Protein AF-A0A8H4W715-F1 (afdb_monomer)

Organism: NCBI:txid354080

Foldseek 3Di:
DAQWAFEWEQEFPQFPDDRTDTDIDGQQQFLLNVVVVVVVSGPDDPVQKWKAFPLLHTRDNPGRDTPCVQDPDPPHRYTYMYIDGAQDFADVGLLPVLVVVLVVLVVVVCPPPDDDDDQDADPVRHGVVVVVVVVVVVVCVVCVVVVVVVVVVVVVVVVVVVVVVVVVVVVVVVPDDDDDDDPVVVVVVVVVVVVVVVVVVVCVVVVPDDDPPDDDDDDDDDDDDDDDDDDDDDDDDDDDDDDDDDDDDDDDDDDDDDDDDDDDDDDDDDDDDDDDDDDDDDDYDDDDDDDDDDDDDDDDDDDDDDDDPDDDDDDDDDPLQFADAFAFLDPSQLVVVVVLVVLLVVLVFDWAFEQLLKIKTKAFAQDAVDAEAEFEFADHAARFFASFARVLRQSLRSSLSVSCVVSVGGFNGIYIYIHFTAQACRFFHDHLQLLCQQLVNHPPVNQQQGHTPPPDDDGSNNSCVVSVRSGPFHSYCVRRPHQEYEYEGALLACPLVVLVFLKELAFWAWWKWKKKKKKFWDKDFQPPADQQAGLQRVLLVVLLQVVLQVLCVVLVWHKDWDDKDFPPPDPGIRTRIIIIMIMIIDLAVVSRVVSVVCSVVVSQCVQCLHDDPNSNVDDDHYNGIDMDIDTDDTAHITGAAPLLSVQLVSLCSNVVSVVRYDHDNRPDDDGDTSQSSSRSRYHYTYMHGHWPVSHTSHSSTDDRSNSSSVSSSSRSRSSRSVSVVVVVVVD

pLDDT: mean 72.91, std 23.6, range [23.14, 98.38]

Radius of gyration: 40.81 Å; Cα contacts (8 Å, |Δi|>4): 1224; chains: 1; bounding box: 120×98×110 Å

Solvent-accessible surface area (backbone atoms only — not comparable to full-atom values): 41956 Å² total; per-residue (Å²): 128,82,66,59,33,37,30,37,35,32,48,56,63,57,50,85,59,58,64,64,42,80,45,80,39,54,45,84,41,28,39,31,61,51,46,51,64,51,45,79,67,40,91,66,84,57,86,51,53,45,44,25,37,80,86,29,45,55,60,58,58,91,34,81,55,41,56,58,82,73,50,95,45,102,81,64,52,62,46,58,32,37,52,44,85,52,60,54,38,19,90,84,19,51,30,36,49,50,53,54,46,52,51,52,60,60,56,60,74,43,84,89,51,82,93,79,88,77,96,53,59,48,97,88,68,48,53,51,67,65,56,50,55,53,49,54,50,51,54,49,64,67,49,48,63,58,56,57,51,50,54,53,51,54,54,45,53,60,46,54,57,51,49,55,58,47,54,53,52,49,50,50,66,72,66,64,86,81,78,92,77,57,69,69,60,57,52,53,47,50,51,51,53,50,51,49,51,51,51,53,55,48,46,68,71,68,63,84,72,84,83,86,88,76,91,88,82,90,86,84,92,85,79,87,84,83,88,80,89,82,90,84,89,86,88,91,84,90,83,91,89,91,86,88,92,86,89,90,89,92,87,86,92,83,91,89,82,90,81,93,84,84,88,87,90,80,91,81,90,79,91,80,90,90,86,90,86,86,84,89,83,91,87,86,87,88,87,87,87,85,86,91,79,91,80,88,84,84,91,82,84,92,79,85,84,81,84,78,84,76,79,78,81,80,84,71,82,58,102,70,63,65,41,36,66,25,36,51,67,32,81,61,23,44,56,49,53,54,48,50,55,59,57,42,44,78,61,63,24,52,74,48,42,17,51,60,37,30,35,42,33,36,26,77,26,74,40,69,90,48,50,31,41,26,24,24,36,23,66,37,32,34,83,43,9,25,76,42,68,36,38,43,8,36,51,32,24,50,51,33,52,45,51,32,58,81,50,48,48,76,41,58,37,14,35,30,33,31,37,46,34,39,47,67,19,67,40,39,66,58,54,29,42,36,42,28,22,22,54,69,76,34,60,63,69,62,54,38,66,24,47,32,67,92,78,55,84,55,24,53,42,60,32,26,54,73,66,71,36,57,24,93,38,65,49,28,52,82,78,57,47,55,51,24,42,41,32,40,38,57,52,46,36,43,62,35,51,77,68,64,18,52,41,29,55,31,52,26,41,42,12,38,39,34,30,46,39,37,26,38,35,41,71,43,49,58,86,82,52,55,58,53,76,33,16,46,9,55,67,45,48,56,50,49,54,54,47,41,38,54,53,18,56,76,70,76,34,46,44,48,69,90,46,81,48,68,35,88,75,50,95,62,42,36,29,21,34,26,38,32,38,41,41,38,37,19,81,39,51,71,59,39,52,52,50,52,55,47,50,69,47,54,49,52,43,52,24,62,55,40,83,51,96,71,74,51,71,73,80,67,69,39,70,28,39,50,78,49,81,40,84,75,48,82,42,70,44,43,70,36,32,64,68,51,42,47,37,37,52,54,32,40,34,34,77,56,53,65,95,24,61,44,85,28,63,39,79,74,61,74,80,76,60,52,59,71,32,44,49,76,80,23,51,15,27,41,40,27,18,39,16,52,94,17,41,52,72,27,34,79,33,41,63,52,29,48,36,50,11,52,46,29,37,41,49,41,43,23,53,59,47,46,42,48,52,62,48,68,77,69,115

Nearest PDB structures (foldseek):
  1r3n-assembly2_C  TM=9.385E-01  e=1.460E-47  Lachancea kluyveri
  2v8v-assembly1_B  TM=9.417E-01  e=1.695E-46  Lachancea kluyveri
  2v8d-assembly1_A  TM=9.289E-01  e=3.013E-47  Lachancea kluyveri
  1z2l-assembly1_B  TM=8.899E-01  e=3.661E-30  Escherichia coli K-12
  4pxd-assembly1_B  TM=8.155E-01  e=1.678E-30  Escherichia coli K-12

Sequence (731 aa):
MAPTINVLLTAFPGLGLPPTLALPLSVDTTISQLHDRIYDRLPVNGDNLILTTVSNKQLQSSSSAHISDLLPSTQDTFLSLRLSARLCGGKGGFGSQLRAAGGRMSSKRKRNQGDDNGSSRNLDGRRLRTVNEAKALAEYLAIKPEMAKKEKEERRKRWEQVVELAERREEELRSGNKGKVDGAWMEDKTESEERTRHAVIAAMKSGDFKDNLLGTSNGSSSGSGNSGSENEVMEGTSSKDTTPPSEPEVKPKAKSFFGFDEDDEFMSSDDEEEEEDEKENQPAEEAEEEIEKEPTPPPVPSKGKAKAKGRAPAKQSGPTDIGMSRLTLSDADKKARDWFIETTKVFSCNVKVDAMGNIFAIRPGKNNSAPPTYAGSHMDTQPTGGRYDGILGVHAGIEALKTMKDNDIETEYPTGVINWTNEEGARFPISMVSSGVWAGAIPLEKAYNLKEVGGGQATQKTELERIGYLGDLEASYKANPIGAHFELHIEQGPILESSGGKIGAVEGVQAFRWHIITVKGRDSHTGTTDFKNRSDAMLTAAKLILHSHNKAAELGCLASTGILTLKPGSTNTVPGFVQFSLDIRAKEDEKLMRLEESLKTEFKEIAAGEELGGINTTGIKGRGCTVDWQLDTDSPATKFHKDCVDELRLELAMIGLKPLISYLMAKIELTGPFSVYTSRHAPTSMIFVPCKDGVSHNPAEYCSPEDCGNGAQVLLGAMLRYDRLRAEKRE

Structure (mmCIF, N/CA/C/O backbone):
data_AF-A0A8H4W715-F1
#
_entry.id   AF-A0A8H4W715-F1
#
loop_
_atom_site.group_PDB
_atom_site.id
_atom_site.type_symbol
_atom_site.label_atom_id
_atom_site.label_alt_id
_atom_site.label_comp_id
_atom_site.label_asym_id
_atom_site.label_entity_id
_atom_site.label_seq_id
_atom_site.pdbx_PDB_ins_code
_atom_site.Cartn_x
_atom_site.Cartn_y
_atom_site.Cartn_z
_atom_site.occupancy
_atom_site.B_iso_or_equiv
_atom_site.auth_seq_id
_atom_site.auth_comp_id
_atom_site.auth_asym_id
_atom_site.auth_atom_id
_atom_site.pdbx_PDB_model_num
ATOM 1 N N . MET A 1 1 ? 25.446 22.605 -49.415 1.00 50.94 1 MET A N 1
ATOM 2 C CA . MET A 1 1 ? 24.758 21.378 -48.949 1.00 50.94 1 MET A CA 1
ATOM 3 C C . MET A 1 1 ? 23.422 21.805 -48.362 1.00 50.94 1 MET A C 1
ATOM 5 O O . MET A 1 1 ? 23.355 22.938 -47.897 1.00 50.94 1 MET A O 1
ATOM 9 N N . ALA A 1 2 ? 22.386 20.964 -48.389 1.00 56.88 2 ALA A N 1
ATOM 10 C CA . ALA A 1 2 ? 21.209 21.213 -47.552 1.00 56.88 2 ALA A CA 1
ATOM 11 C C . ALA A 1 2 ? 21.625 21.141 -46.066 1.00 56.88 2 ALA A C 1
ATOM 13 O O . ALA A 1 2 ? 22.541 20.370 -45.750 1.00 56.88 2 ALA A O 1
ATOM 14 N N . PRO A 1 3 ? 21.024 21.935 -45.164 1.00 73.62 3 PRO A N 1
ATOM 15 C CA . PRO A 1 3 ? 21.291 21.802 -43.738 1.00 73.62 3 PRO A CA 1
ATOM 16 C C . PRO A 1 3 ? 20.815 20.424 -43.258 1.00 73.62 3 PRO A C 1
ATOM 18 O O . PRO A 1 3 ? 19.739 19.955 -43.632 1.00 73.62 3 PRO A O 1
ATOM 21 N N . THR A 1 4 ? 21.643 19.758 -42.455 1.00 80.62 4 THR A N 1
ATOM 22 C CA . THR A 1 4 ? 21.388 18.396 -41.969 1.00 80.62 4 THR A CA 1
ATOM 23 C C . THR A 1 4 ? 21.432 18.353 -40.450 1.00 80.62 4 THR A C 1
ATOM 25 O O . THR A 1 4 ? 22.334 18.916 -39.832 1.00 80.62 4 THR A O 1
ATOM 28 N N . ILE A 1 5 ? 20.446 17.681 -39.860 1.00 82.75 5 ILE A N 1
ATOM 29 C CA . ILE A 1 5 ? 20.353 17.432 -38.422 1.00 82.75 5 ILE A CA 1
ATOM 30 C C . ILE A 1 5 ? 20.802 15.992 -38.183 1.00 82.75 5 ILE A C 1
ATOM 32 O O . ILE A 1 5 ? 20.256 15.055 -38.770 1.00 82.75 5 ILE A O 1
ATOM 36 N N . ASN A 1 6 ? 21.785 15.807 -37.307 1.00 84.19 6 ASN A N 1
ATOM 37 C CA . ASN A 1 6 ? 22.197 14.491 -36.836 1.00 84.19 6 ASN A CA 1
ATOM 38 C C . ASN A 1 6 ? 21.265 14.058 -35.702 1.00 84.19 6 ASN A C 1
ATOM 40 O O . ASN A 1 6 ? 21.415 14.492 -34.558 1.00 84.19 6 ASN A O 1
ATOM 44 N N . VAL A 1 7 ? 20.286 13.210 -36.009 1.00 83.62 7 VAL A N 1
ATOM 45 C CA . VAL A 1 7 ? 19.412 12.636 -34.985 1.00 83.62 7 VAL A CA 1
ATOM 46 C C . VAL A 1 7 ? 20.156 11.506 -34.274 1.00 83.62 7 VAL A C 1
ATOM 48 O O . VAL A 1 7 ? 20.574 10.540 -34.909 1.00 83.62 7 VAL A O 1
ATOM 51 N N . LEU A 1 8 ? 20.334 11.625 -32.959 1.00 84.94 8 LEU A N 1
ATOM 52 C CA . LEU A 1 8 ? 20.986 10.626 -32.112 1.00 84.94 8 LEU A CA 1
ATOM 53 C C . LEU A 1 8 ? 19.912 9.864 -31.334 1.00 84.94 8 LEU A C 1
ATOM 55 O O . LEU A 1 8 ? 19.407 10.351 -30.326 1.00 84.94 8 LEU A O 1
ATOM 59 N N . LEU A 1 9 ? 19.537 8.682 -31.817 1.00 83.19 9 LEU A N 1
ATOM 60 C CA . LEU A 1 9 ? 18.506 7.849 -31.207 1.00 83.19 9 LEU A CA 1
ATOM 61 C C . LEU A 1 9 ? 19.124 6.872 -30.202 1.00 83.19 9 LEU A C 1
ATOM 63 O O . LEU A 1 9 ? 19.740 5.882 -30.596 1.00 83.19 9 LEU A O 1
ATOM 67 N N . THR A 1 10 ? 18.926 7.112 -28.907 1.00 82.12 10 THR A N 1
ATOM 68 C CA . THR A 1 10 ? 19.236 6.138 -27.854 1.00 82.12 10 THR A CA 1
ATOM 69 C C . THR A 1 10 ? 18.202 5.012 -27.868 1.00 82.12 10 THR A C 1
ATOM 71 O O . THR A 1 10 ? 17.025 5.235 -27.566 1.00 82.12 10 THR A O 1
ATOM 74 N N . ALA A 1 11 ? 18.647 3.806 -28.215 1.00 76.75 11 ALA A N 1
ATOM 75 C CA . ALA A 1 11 ? 17.852 2.583 -28.203 1.00 76.75 11 ALA A CA 1
ATOM 76 C C . ALA A 1 11 ? 17.927 1.870 -26.835 1.00 76.75 11 ALA A C 1
ATOM 78 O O . ALA A 1 11 ? 18.608 2.314 -25.907 1.00 76.75 11 ALA A O 1
ATOM 79 N N . PHE A 1 12 ? 17.227 0.743 -26.707 1.00 71.56 12 PHE A N 1
ATOM 80 C CA . PHE A 1 12 ? 17.399 -0.212 -25.610 1.00 71.56 12 PHE A CA 1
ATOM 81 C C . PHE A 1 12 ? 17.789 -1.600 -26.166 1.00 71.56 12 PHE A C 1
ATOM 83 O O . PHE A 1 12 ? 17.512 -1.870 -27.340 1.00 71.56 12 PHE A O 1
ATOM 90 N N . PRO A 1 13 ? 18.458 -2.465 -25.371 1.00 64.19 13 PRO A N 1
ATOM 91 C CA . PRO A 1 13 ? 18.823 -3.821 -25.795 1.00 64.19 13 PRO A CA 1
ATOM 92 C C . PRO A 1 13 ? 17.606 -4.641 -26.242 1.00 64.19 13 PRO A C 1
ATOM 94 O O . PRO A 1 13 ? 16.516 -4.440 -25.720 1.00 64.19 13 PRO A O 1
ATOM 97 N N . GLY A 1 14 ? 17.801 -5.547 -27.203 1.00 64.56 14 GLY A N 1
ATOM 98 C CA . GLY A 1 14 ? 16.738 -6.368 -27.804 1.00 64.56 14 GLY A CA 1
ATOM 99 C C . GLY A 1 14 ? 16.324 -5.915 -29.209 1.00 64.56 14 GLY A C 1
ATOM 100 O O . GLY A 1 14 ? 16.114 -6.739 -30.090 1.00 64.56 14 GLY A O 1
ATOM 101 N N . LEU A 1 15 ? 16.340 -4.607 -29.490 1.00 68.62 15 LEU A N 1
ATOM 102 C CA . LEU A 1 15 ? 15.848 -4.033 -30.758 1.00 68.62 15 LEU A CA 1
ATOM 103 C C . LEU A 1 15 ? 16.702 -4.300 -32.018 1.00 68.62 15 LEU A C 1
ATOM 105 O O . LEU A 1 15 ? 16.405 -3.753 -33.077 1.00 68.62 15 LEU A O 1
ATOM 109 N N . GLY A 1 16 ? 17.799 -5.058 -31.926 1.00 67.69 16 GLY A N 1
ATOM 110 C CA . GLY A 1 16 ? 18.752 -5.254 -33.034 1.00 67.69 16 GLY A CA 1
ATOM 111 C C . GLY A 1 16 ? 19.548 -4.000 -33.445 1.00 67.69 16 GLY A C 1
ATOM 112 O O . GLY A 1 16 ? 20.357 -4.061 -34.369 1.00 67.69 16 GLY A O 1
ATOM 113 N N . LEU A 1 17 ? 19.343 -2.871 -32.760 1.00 76.06 17 LEU A N 1
ATOM 114 C CA . LEU A 1 17 ? 20.011 -1.590 -33.001 1.00 76.06 17 LEU A CA 1
ATOM 115 C C . LEU A 1 17 ? 21.235 -1.394 -32.082 1.00 76.06 17 LEU A C 1
ATOM 117 O O . LEU A 1 17 ? 21.254 -1.922 -30.967 1.00 76.06 17 LEU A O 1
ATOM 121 N N . PRO A 1 18 ? 22.238 -0.590 -32.491 1.00 76.69 18 PRO A N 1
ATOM 122 C CA . PRO A 1 18 ? 23.285 -0.131 -31.579 1.00 76.69 18 PRO A CA 1
ATOM 123 C C . PRO A 1 18 ? 22.694 0.755 -30.460 1.00 76.69 18 PRO A C 1
ATOM 125 O O . PRO A 1 18 ? 21.680 1.417 -30.693 1.00 76.69 18 PRO A O 1
ATOM 128 N N . PRO A 1 19 ? 23.336 0.850 -29.273 1.00 75.31 19 PRO A N 1
ATOM 129 C CA . PRO A 1 19 ? 22.819 1.629 -28.138 1.00 75.31 19 PRO A CA 1
ATOM 130 C C . PRO A 1 19 ? 22.506 3.097 -28.464 1.00 75.31 19 PRO A C 1
ATOM 132 O O . PRO A 1 19 ? 21.534 3.647 -27.949 1.00 75.31 19 PRO A O 1
ATOM 135 N N . THR A 1 20 ? 23.283 3.700 -29.369 1.00 82.75 20 THR A N 1
ATOM 136 C CA . THR A 1 20 ? 22.975 4.986 -30.002 1.00 82.75 20 THR A CA 1
ATOM 137 C C . THR A 1 20 ? 23.059 4.827 -31.517 1.00 82.75 20 THR A C 1
ATOM 139 O O . THR A 1 20 ? 24.125 4.527 -32.057 1.00 82.75 20 THR A O 1
ATOM 142 N N . LEU A 1 21 ? 21.945 5.053 -32.209 1.00 83.38 21 LEU A N 1
ATOM 143 C CA . LEU A 1 21 ? 21.850 5.068 -33.667 1.00 83.38 21 LEU A CA 1
ATOM 144 C C . LEU A 1 21 ? 21.902 6.519 -34.171 1.00 83.38 21 LEU A C 1
ATOM 146 O O . LEU A 1 21 ? 21.022 7.318 -33.856 1.00 83.38 21 LEU A O 1
ATOM 150 N N . ALA A 1 22 ? 22.912 6.855 -34.973 1.00 85.44 22 ALA A N 1
ATOM 151 C CA . ALA A 1 22 ? 23.026 8.164 -35.616 1.00 85.44 22 ALA A CA 1
ATOM 152 C C . ALA A 1 22 ? 22.331 8.172 -36.990 1.00 85.44 22 ALA A C 1
ATOM 154 O O . ALA A 1 22 ? 22.663 7.377 -37.870 1.00 85.44 22 ALA A O 1
ATOM 155 N N . LEU A 1 23 ? 21.381 9.090 -37.178 1.00 84.56 23 LEU A N 1
ATOM 156 C CA . LEU A 1 23 ? 20.594 9.269 -38.398 1.00 84.56 23 LEU A CA 1
ATOM 157 C C . LEU A 1 23 ? 20.737 10.715 -38.915 1.00 84.56 23 LEU A C 1
ATOM 159 O O . LEU A 1 23 ? 20.070 11.610 -38.394 1.00 84.56 23 LEU A O 1
ATOM 163 N N . PRO A 1 24 ? 21.573 10.979 -39.937 1.00 85.44 24 PRO A N 1
ATOM 164 C CA . PRO A 1 24 ? 21.615 12.284 -40.592 1.00 85.44 24 PRO A CA 1
ATOM 165 C C . PRO A 1 24 ? 20.367 12.480 -41.470 1.00 85.44 24 PRO A C 1
ATOM 167 O O . PRO A 1 24 ? 20.109 11.696 -42.388 1.00 85.44 24 PRO A O 1
ATOM 170 N N . LEU A 1 25 ? 19.584 13.524 -41.190 1.00 85.06 25 LEU A N 1
ATOM 171 C CA . LEU A 1 25 ? 18.321 13.850 -41.869 1.00 85.06 25 LEU A CA 1
ATOM 172 C C . LEU A 1 25 ? 18.324 15.307 -42.371 1.00 85.06 25 LEU A C 1
ATOM 174 O O . LEU A 1 25 ? 19.069 16.136 -41.850 1.00 85.06 25 LEU A O 1
ATOM 178 N N . SER A 1 26 ? 17.497 15.638 -43.374 1.00 83.62 26 SER A N 1
ATOM 179 C CA . SER A 1 26 ? 17.297 17.044 -43.788 1.00 83.62 26 SER A CA 1
ATOM 180 C C . SER A 1 26 ? 16.496 17.787 -42.724 1.00 83.62 26 SER A C 1
ATOM 182 O O . SER A 1 26 ? 15.619 17.180 -42.104 1.00 83.62 26 SER A O 1
ATOM 184 N N . VAL A 1 27 ? 16.721 19.093 -42.572 1.00 80.94 27 VAL A N 1
ATOM 185 C CA . VAL A 1 27 ? 15.891 19.965 -41.716 1.00 80.94 27 VAL A CA 1
ATOM 186 C C . VAL A 1 27 ? 14.394 19.826 -42.040 1.00 80.94 27 VAL A C 1
ATOM 188 O O . VAL A 1 27 ? 13.576 19.728 -41.130 1.00 80.94 27 VAL A O 1
ATOM 191 N N . ASP A 1 28 ? 14.052 19.702 -43.324 1.00 81.12 28 ASP A N 1
ATOM 192 C CA . ASP A 1 28 ? 12.673 19.614 -43.834 1.00 81.12 28 ASP A CA 1
ATOM 193 C C . ASP A 1 28 ? 11.986 18.261 -43.569 1.00 81.12 28 ASP A C 1
ATOM 195 O O . ASP A 1 28 ? 10.807 18.091 -43.882 1.00 81.12 28 ASP A O 1
ATOM 199 N N . THR A 1 29 ? 12.693 17.277 -43.003 1.00 84.06 29 THR A N 1
ATOM 200 C CA . THR A 1 29 ? 12.106 15.967 -42.675 1.00 84.06 29 THR A CA 1
ATOM 201 C C . THR A 1 29 ? 11.006 16.147 -41.623 1.00 84.06 29 THR A C 1
ATOM 203 O O . THR A 1 29 ? 11.186 16.882 -40.652 1.00 84.06 29 THR A O 1
ATOM 206 N N . THR A 1 30 ? 9.864 15.481 -41.797 1.00 86.19 30 THR A N 1
ATOM 207 C CA . THR A 1 30 ? 8.755 15.521 -40.822 1.00 86.19 30 THR A CA 1
ATOM 208 C C . THR A 1 30 ? 8.904 14.452 -39.738 1.00 86.19 30 THR A C 1
ATOM 210 O O . THR A 1 30 ? 9.609 13.457 -39.920 1.00 86.19 30 THR A O 1
ATOM 213 N N . ILE A 1 31 ? 8.210 14.620 -38.609 1.00 83.44 31 ILE A N 1
ATOM 214 C CA . ILE A 1 31 ? 8.193 13.626 -37.524 1.00 83.44 31 ILE A CA 1
ATOM 215 C C . ILE A 1 31 ? 7.628 12.271 -37.997 1.00 83.44 31 ILE A C 1
ATOM 217 O O . ILE A 1 31 ? 8.176 11.240 -37.615 1.00 83.44 31 ILE A O 1
ATOM 221 N N . SER A 1 32 ? 6.623 12.246 -38.882 1.00 82.50 32 SER A N 1
ATOM 222 C CA . SER A 1 32 ? 6.171 10.998 -39.529 1.00 82.50 32 SER A CA 1
ATOM 223 C C . SER A 1 32 ? 7.315 10.299 -40.276 1.00 82.50 32 SER A C 1
ATOM 225 O O . SER A 1 32 ? 7.635 9.156 -39.973 1.00 82.50 32 SER A O 1
ATOM 227 N N . GLN A 1 33 ? 8.021 11.013 -41.160 1.00 83.25 33 GLN A N 1
ATOM 228 C CA . GLN A 1 33 ? 9.147 10.458 -41.933 1.00 83.25 33 GLN A CA 1
ATOM 229 C C . GLN A 1 33 ? 10.334 10.019 -41.058 1.00 83.25 33 GLN A C 1
ATOM 231 O O . GLN A 1 33 ? 11.119 9.158 -41.457 1.00 83.25 33 GLN A O 1
ATOM 236 N N . LEU A 1 34 ? 10.496 10.623 -39.878 1.00 83.94 34 LEU A N 1
ATOM 237 C CA . LEU A 1 34 ? 11.443 10.186 -38.854 1.00 83.94 34 LEU A CA 1
ATOM 238 C C . LEU A 1 34 ? 11.010 8.854 -38.227 1.00 83.94 34 LEU A C 1
ATOM 240 O O . LEU A 1 34 ? 11.847 7.964 -38.101 1.00 83.94 34 LEU A O 1
ATOM 244 N N . HIS A 1 35 ? 9.730 8.704 -37.867 1.00 82.69 35 HIS A N 1
ATOM 245 C CA . HIS A 1 35 ? 9.175 7.435 -37.389 1.00 82.69 35 HIS A CA 1
ATOM 246 C C . HIS A 1 35 ? 9.341 6.332 -38.442 1.00 82.69 35 HIS A C 1
ATOM 248 O O . HIS A 1 35 ? 9.922 5.297 -38.125 1.00 82.69 35 HIS A O 1
ATOM 254 N N . ASP A 1 36 ? 8.943 6.582 -39.694 1.00 82.25 36 ASP A N 1
ATOM 255 C CA . ASP A 1 36 ? 9.072 5.631 -40.808 1.00 82.25 36 ASP A CA 1
ATOM 256 C C . ASP A 1 36 ? 10.522 5.123 -40.937 1.00 82.25 36 ASP A C 1
ATOM 258 O O . ASP A 1 36 ? 10.787 3.925 -40.861 1.00 82.25 36 ASP A O 1
ATOM 262 N N . ARG A 1 37 ? 11.500 6.043 -40.975 1.00 82.94 37 ARG A N 1
ATOM 263 C CA . ARG A 1 37 ? 12.939 5.718 -41.056 1.00 82.94 37 ARG A CA 1
ATOM 264 C C . ARG A 1 37 ? 13.500 4.995 -39.826 1.00 82.94 37 ARG A C 1
ATOM 266 O O . ARG A 1 37 ? 14.594 4.430 -39.916 1.00 82.94 37 ARG A O 1
ATOM 273 N N . ILE A 1 38 ? 12.831 5.052 -38.677 1.00 82.12 38 ILE A N 1
ATOM 274 C CA . ILE A 1 38 ? 13.193 4.270 -37.487 1.00 82.12 38 ILE A CA 1
ATOM 275 C C . ILE A 1 38 ? 12.575 2.871 -37.590 1.00 82.12 38 ILE A C 1
ATOM 277 O O . ILE A 1 38 ? 13.275 1.889 -37.347 1.00 82.12 38 ILE A O 1
ATOM 281 N N . TYR A 1 39 ? 11.315 2.764 -38.018 1.00 78.88 39 TYR A N 1
ATOM 282 C CA . TYR A 1 39 ? 10.619 1.490 -38.198 1.00 78.88 39 TYR A CA 1
ATOM 283 C C . TYR A 1 39 ? 11.207 0.632 -39.328 1.00 78.88 39 TYR A C 1
ATOM 285 O O . TYR A 1 39 ? 11.389 -0.563 -39.117 1.00 78.88 39 TYR A O 1
ATOM 293 N N . ASP A 1 40 ? 11.657 1.233 -40.436 1.00 80.81 40 ASP A N 1
ATOM 294 C CA . ASP A 1 40 ? 12.417 0.569 -41.517 1.00 80.81 40 ASP A CA 1
ATOM 295 C C . ASP A 1 40 ? 13.694 -0.157 -41.034 1.00 80.81 40 ASP A C 1
ATOM 297 O O . ASP A 1 40 ? 14.263 -0.980 -41.753 1.00 80.81 40 ASP A O 1
ATOM 301 N N . ARG A 1 41 ? 14.199 0.186 -39.839 1.00 77.06 41 ARG A N 1
ATOM 302 C CA . ARG A 1 41 ? 15.430 -0.367 -39.247 1.00 77.06 41 ARG A CA 1
ATOM 303 C C . ARG A 1 41 ? 15.177 -1.317 -38.076 1.00 77.06 41 ARG A C 1
ATOM 305 O O . ARG A 1 41 ? 16.143 -1.820 -37.505 1.00 77.06 41 ARG A O 1
ATOM 312 N N . LEU A 1 42 ? 13.921 -1.543 -37.695 1.00 77.06 42 LEU A N 1
ATOM 313 C CA . LEU A 1 42 ? 13.549 -2.400 -36.570 1.00 77.06 42 LEU A CA 1
ATOM 314 C C . LEU A 1 42 ? 13.100 -3.781 -37.076 1.00 77.06 42 LEU A C 1
ATOM 316 O O . LEU A 1 42 ? 12.355 -3.854 -38.052 1.00 77.06 42 LEU A O 1
ATOM 320 N N . PRO A 1 43 ? 13.529 -4.889 -36.442 1.00 62.38 43 PRO A N 1
ATOM 321 C CA . PRO A 1 43 ? 13.361 -6.224 -37.019 1.00 62.38 43 PRO A CA 1
ATOM 322 C C . PRO A 1 43 ? 11.907 -6.728 -37.061 1.00 62.38 43 PRO A C 1
ATOM 324 O O . PRO A 1 43 ? 11.594 -7.552 -37.917 1.00 62.38 43 PRO A O 1
ATOM 327 N N . VAL A 1 44 ? 11.022 -6.259 -36.166 1.00 55.44 44 VAL A N 1
ATOM 328 C CA . VAL A 1 44 ? 9.579 -6.590 -36.136 1.00 55.44 44 VAL A CA 1
ATOM 329 C C . VAL A 1 44 ? 8.774 -5.406 -35.560 1.00 55.44 44 VAL A C 1
ATOM 331 O O . VAL A 1 44 ? 9.258 -4.722 -34.663 1.00 55.44 44 VAL A O 1
ATOM 334 N N . ASN A 1 45 ? 7.553 -5.183 -36.075 1.00 56.31 45 ASN A N 1
ATOM 335 C CA . ASN A 1 45 ? 6.483 -4.264 -35.626 1.00 56.31 45 ASN A CA 1
ATOM 336 C C . ASN A 1 45 ? 6.822 -3.251 -34.507 1.00 56.31 45 ASN A C 1
ATOM 338 O O . ASN A 1 45 ? 6.519 -3.467 -33.332 1.00 56.31 45 ASN A O 1
ATOM 342 N N . GLY A 1 46 ? 7.326 -2.075 -34.889 1.00 54.62 46 GLY A N 1
ATOM 343 C CA . GLY A 1 46 ? 7.617 -0.975 -33.961 1.00 54.62 46 GLY A CA 1
ATOM 344 C C . GLY A 1 46 ? 6.407 -0.190 -33.420 1.00 54.62 46 GLY A C 1
ATOM 345 O O . GLY A 1 46 ? 6.607 0.768 -32.675 1.00 54.62 46 GLY A O 1
ATOM 346 N N . ASP A 1 47 ? 5.165 -0.577 -33.740 1.00 58.31 47 ASP A N 1
ATOM 347 C CA . ASP A 1 47 ? 3.924 0.098 -33.295 1.00 58.31 47 ASP A CA 1
ATOM 348 C C . ASP A 1 47 ? 3.823 0.260 -31.763 1.00 58.31 47 ASP A C 1
ATOM 350 O O . ASP A 1 47 ? 3.171 1.174 -31.250 1.00 58.31 47 ASP A O 1
ATOM 354 N N . ASN A 1 48 ? 4.501 -0.622 -31.022 1.00 66.44 48 ASN A N 1
ATOM 355 C CA . ASN A 1 48 ? 4.571 -0.635 -29.561 1.00 66.44 48 ASN A CA 1
ATOM 356 C C . ASN A 1 48 ? 5.766 0.159 -28.997 1.00 66.44 48 ASN A C 1
ATOM 358 O O . ASN A 1 48 ? 6.223 -0.128 -27.892 1.00 66.44 48 ASN A O 1
ATOM 362 N N . LEU A 1 49 ? 6.289 1.153 -29.720 1.00 76.50 49 LEU A N 1
ATOM 363 C CA . LEU A 1 49 ? 7.421 1.970 -29.273 1.00 76.50 49 LEU A CA 1
ATOM 364 C C . LEU A 1 49 ? 7.044 3.446 -29.090 1.00 76.50 49 LEU A C 1
ATOM 366 O O . LEU A 1 49 ? 6.326 4.043 -29.891 1.00 76.50 49 LEU A O 1
ATOM 370 N N . ILE A 1 50 ? 7.568 4.039 -28.020 1.00 76.12 50 ILE A N 1
ATOM 371 C CA . ILE A 1 50 ? 7.448 5.455 -27.672 1.00 76.12 50 ILE A CA 1
ATOM 372 C C . ILE A 1 50 ? 8.751 6.151 -28.075 1.00 76.12 50 ILE A C 1
ATOM 374 O O . ILE A 1 50 ? 9.828 5.750 -27.633 1.00 76.12 50 ILE A O 1
ATOM 378 N N . LEU A 1 51 ? 8.645 7.206 -28.885 1.00 80.38 51 LEU A N 1
ATOM 379 C CA . LEU A 1 51 ? 9.755 8.083 -29.255 1.00 80.38 51 LEU A CA 1
ATOM 380 C C . LEU A 1 51 ? 9.656 9.394 -28.459 1.00 80.38 51 LEU A C 1
ATOM 382 O O . LEU A 1 51 ? 8.623 10.067 -28.502 1.00 80.38 51 LEU A O 1
ATOM 386 N N . THR A 1 52 ? 10.709 9.769 -27.733 1.00 76.12 52 THR A N 1
ATOM 387 C CA . THR A 1 52 ? 10.768 11.000 -26.919 1.00 76.12 52 THR A CA 1
ATOM 388 C C . THR A 1 52 ? 12.023 11.822 -27.197 1.00 76.12 52 THR A C 1
ATOM 390 O O . THR A 1 52 ? 13.058 11.296 -27.596 1.00 76.12 52 THR A O 1
ATOM 393 N N . THR A 1 53 ? 11.954 13.133 -26.964 1.00 78.06 53 THR A N 1
ATOM 394 C CA . THR A 1 53 ? 13.137 14.012 -26.883 1.00 78.06 53 THR A CA 1
ATOM 395 C C . THR A 1 53 ? 13.844 13.887 -25.526 1.00 78.06 53 THR A C 1
ATOM 397 O O . THR A 1 53 ? 13.240 13.446 -24.548 1.00 78.06 53 THR A O 1
ATOM 400 N N . VAL A 1 54 ? 15.085 14.385 -25.408 1.00 69.69 54 VAL A N 1
ATOM 401 C CA . VAL A 1 54 ? 15.771 14.545 -24.098 1.00 69.69 54 VAL A CA 1
ATOM 402 C C . VAL A 1 54 ? 14.989 15.445 -23.125 1.00 69.69 54 VAL A C 1
ATOM 404 O O . VAL A 1 54 ? 15.020 15.229 -21.919 1.00 69.69 54 VAL A O 1
ATOM 407 N N . SER A 1 55 ? 14.210 16.407 -23.632 1.00 61.72 55 SER A N 1
ATOM 408 C CA . SER A 1 55 ? 13.269 17.221 -22.839 1.00 61.72 55 SER A CA 1
ATOM 409 C C . SER A 1 55 ? 11.994 16.469 -22.406 1.00 61.72 55 SER A C 1
ATOM 411 O O . SER A 1 55 ? 11.048 17.077 -21.889 1.00 61.72 55 SER A O 1
ATOM 413 N N . ASN A 1 56 ? 11.962 15.144 -22.591 1.00 61.62 56 ASN A N 1
ATOM 414 C CA . ASN A 1 56 ? 10.849 14.252 -22.284 1.00 61.62 56 ASN A CA 1
ATOM 415 C C . ASN A 1 56 ? 9.540 14.725 -22.952 1.00 61.62 56 ASN A C 1
ATOM 417 O O . ASN A 1 56 ? 8.503 14.827 -22.301 1.00 61.62 56 ASN A O 1
ATOM 421 N N . LYS A 1 57 ? 9.592 15.089 -24.241 1.00 70.88 57 LYS A N 1
ATOM 422 C CA . LYS A 1 57 ? 8.414 15.370 -25.080 1.00 70.88 57 LYS A CA 1
ATOM 423 C C . LYS A 1 57 ? 8.185 14.166 -25.991 1.00 70.88 57 LYS A C 1
ATOM 425 O O . LYS A 1 57 ? 9.052 13.861 -26.808 1.00 70.88 57 LYS A O 1
ATOM 430 N N . GLN A 1 58 ? 7.045 13.489 -25.853 1.00 74.75 58 GLN A N 1
ATOM 431 C CA . GLN A 1 58 ? 6.660 12.414 -26.771 1.00 74.75 58 GLN A CA 1
ATOM 432 C C . GLN A 1 58 ? 6.429 12.978 -28.178 1.00 74.75 58 GLN A C 1
ATOM 434 O O . GLN A 1 58 ? 5.746 13.991 -28.349 1.00 74.75 58 GLN A O 1
ATOM 439 N N . LEU A 1 59 ? 6.980 12.300 -29.180 1.00 77.06 59 LEU A N 1
ATOM 440 C CA . LEU A 1 59 ? 6.715 12.562 -30.587 1.00 77.06 59 LEU A CA 1
ATOM 441 C C . LEU A 1 59 ? 5.561 11.658 -31.039 1.00 77.06 59 LEU A C 1
ATOM 443 O O . LEU A 1 59 ? 5.588 10.446 -30.835 1.00 77.06 59 LEU A O 1
ATOM 447 N N . GLN A 1 60 ? 4.510 12.267 -31.590 1.00 75.81 60 GLN A N 1
ATOM 448 C CA . GLN A 1 60 ? 3.368 11.542 -32.147 1.00 75.81 60 GLN A CA 1
ATOM 449 C C . GLN A 1 60 ? 3.691 11.156 -33.591 1.00 75.81 60 GLN A C 1
ATOM 451 O O . GLN A 1 60 ? 4.058 12.028 -34.381 1.00 75.81 60 GLN A O 1
ATOM 456 N N . SER A 1 61 ? 3.517 9.883 -33.949 1.00 70.56 61 SER A N 1
ATOM 457 C CA . SER A 1 61 ? 3.846 9.365 -35.285 1.00 70.56 61 SER A CA 1
ATOM 458 C C . SER A 1 61 ? 3.076 10.067 -36.407 1.00 70.56 61 SER A C 1
ATOM 460 O O . SER A 1 61 ? 3.635 10.329 -37.464 1.00 70.56 61 SER A O 1
ATOM 462 N N . SER A 1 62 ? 1.829 10.476 -36.158 1.00 72.19 62 SER A N 1
ATOM 463 C CA . SER A 1 62 ? 1.001 11.230 -37.110 1.00 72.19 62 SER A CA 1
ATOM 464 C C . SER A 1 62 ? 1.314 12.736 -37.180 1.00 72.19 62 SER A C 1
ATOM 466 O O . SER A 1 62 ? 0.490 13.505 -37.676 1.00 72.19 62 SER A O 1
ATOM 468 N N . SER A 1 63 ? 2.439 13.200 -36.626 1.00 77.75 63 SER A N 1
ATOM 469 C CA . SER A 1 63 ? 2.794 14.623 -36.616 1.00 77.75 63 SER A CA 1
ATOM 470 C C . SER A 1 63 ? 3.475 15.052 -37.918 1.00 77.75 63 SER A C 1
ATOM 472 O O . SER A 1 63 ? 4.511 14.511 -38.310 1.00 77.75 63 SER A O 1
ATOM 474 N N . SER A 1 64 ? 2.920 16.085 -38.553 1.00 77.38 64 SER A N 1
ATOM 475 C CA . SER A 1 64 ? 3.485 16.734 -39.741 1.00 77.38 64 SER A CA 1
ATOM 476 C C . SER A 1 64 ? 4.497 17.841 -39.424 1.00 77.38 64 SER A C 1
ATOM 478 O O . SER A 1 64 ? 5.011 18.454 -40.354 1.00 77.38 64 SER A O 1
ATOM 480 N N . ALA A 1 65 ? 4.766 18.133 -38.145 1.00 80.88 65 ALA A N 1
ATOM 481 C CA . ALA A 1 65 ? 5.785 19.111 -37.758 1.00 80.88 65 ALA A CA 1
ATOM 482 C C . ALA A 1 65 ? 7.194 18.635 -38.160 1.00 80.88 65 ALA A C 1
ATOM 484 O O . ALA A 1 65 ? 7.440 17.429 -38.297 1.00 80.88 65 ALA A O 1
ATOM 485 N N . HIS A 1 66 ? 8.111 19.579 -38.350 1.00 81.62 66 HIS A N 1
ATOM 486 C CA . HIS A 1 66 ? 9.457 19.308 -38.846 1.00 81.62 66 HIS A CA 1
ATOM 487 C C . HIS A 1 66 ? 10.435 19.013 -37.703 1.00 81.62 66 HIS A C 1
ATOM 489 O O . HIS A 1 66 ? 10.222 19.386 -36.548 1.00 81.62 66 HIS A O 1
ATOM 495 N N . ILE A 1 67 ? 11.542 18.337 -38.024 1.00 79.62 67 ILE A N 1
ATOM 496 C CA . ILE A 1 67 ? 12.599 18.025 -37.047 1.00 79.62 67 ILE A CA 1
ATOM 497 C C . ILE A 1 67 ? 13.277 19.309 -36.523 1.00 79.62 67 ILE A C 1
ATOM 499 O O . ILE A 1 67 ? 13.724 19.329 -35.375 1.00 79.62 67 ILE A O 1
ATOM 503 N N . SER A 1 68 ? 13.268 20.403 -37.300 1.00 75.94 68 SER A N 1
ATOM 504 C CA . SER A 1 68 ? 13.629 21.760 -36.846 1.00 75.94 68 SER A CA 1
ATOM 505 C C . SER A 1 68 ? 12.914 22.184 -35.567 1.00 75.94 68 SER A C 1
ATOM 507 O O . SER A 1 68 ? 13.524 22.780 -34.684 1.00 75.94 68 SER A O 1
ATOM 509 N N . ASP A 1 69 ? 11.630 21.849 -35.448 1.00 78.50 69 ASP A N 1
ATOM 510 C CA . ASP A 1 69 ? 10.709 22.398 -34.445 1.00 78.50 69 ASP A CA 1
ATOM 511 C C . ASP A 1 69 ? 10.902 21.738 -33.061 1.00 78.50 69 ASP A C 1
ATOM 513 O O . ASP A 1 69 ? 10.156 21.982 -32.106 1.00 78.50 69 ASP A O 1
ATOM 517 N N . LEU A 1 70 ? 11.896 20.849 -32.970 1.00 73.62 70 LEU A N 1
ATOM 518 C CA . LEU A 1 70 ? 12.326 20.124 -31.780 1.00 73.62 70 LEU A CA 1
ATOM 519 C C . LEU A 1 70 ? 13.704 20.584 -31.269 1.00 73.62 70 LEU A C 1
ATOM 521 O O . LEU A 1 70 ? 14.104 20.158 -30.184 1.00 73.62 70 LEU A O 1
ATOM 525 N N . LEU A 1 71 ? 14.419 21.429 -32.022 1.00 74.56 71 LEU A N 1
ATOM 526 C CA . LEU A 1 71 ? 15.723 21.970 -31.632 1.00 74.56 71 LEU A CA 1
ATOM 527 C C . LEU A 1 71 ? 15.569 23.171 -30.673 1.00 74.56 71 LEU A C 1
ATOM 529 O O . LEU A 1 71 ? 14.715 24.027 -30.910 1.00 74.56 71 LEU A O 1
ATOM 533 N N . PRO A 1 72 ? 16.395 23.283 -29.613 1.00 67.44 72 PRO A N 1
ATOM 534 C CA . PRO A 1 72 ? 16.429 24.468 -28.749 1.00 67.44 72 PRO A CA 1
ATOM 535 C C . PRO A 1 72 ? 16.872 25.755 -29.464 1.00 67.44 72 PRO A C 1
ATOM 537 O O . PRO A 1 72 ? 16.388 26.835 -29.130 1.00 67.44 72 PRO A O 1
ATOM 540 N N . SER A 1 73 ? 17.788 25.647 -30.431 1.00 70.06 73 SER A N 1
ATOM 541 C CA . SER A 1 73 ? 18.331 26.756 -31.217 1.00 70.06 73 SER A CA 1
ATOM 542 C C . SER A 1 73 ? 18.364 26.425 -32.709 1.00 70.06 73 SER A C 1
ATOM 544 O O . SER A 1 73 ? 18.651 25.301 -33.113 1.00 70.06 73 SER A O 1
ATOM 546 N N . THR A 1 74 ? 18.176 27.437 -33.560 1.00 63.19 74 THR A N 1
ATOM 547 C CA . THR A 1 74 ? 18.322 27.320 -35.025 1.00 63.19 74 THR A CA 1
ATOM 548 C C . THR A 1 74 ? 19.773 27.124 -35.490 1.00 63.19 74 THR A C 1
ATOM 550 O O . THR A 1 74 ? 20.022 27.020 -36.689 1.00 63.19 74 THR A O 1
ATOM 553 N N . GLN A 1 75 ? 20.730 27.076 -34.556 1.00 61.53 75 GLN A N 1
ATOM 554 C CA . GLN A 1 75 ? 22.136 26.738 -34.801 1.00 61.53 75 GLN A CA 1
ATOM 555 C C . GLN A 1 75 ? 22.496 25.298 -34.387 1.00 61.53 75 GLN A C 1
ATOM 557 O O . GLN A 1 75 ? 23.602 24.848 -34.687 1.00 61.53 75 GLN A O 1
ATOM 562 N N . ASP A 1 76 ? 21.594 24.568 -33.719 1.00 69.31 76 ASP A N 1
ATOM 563 C CA . ASP A 1 76 ? 21.870 23.209 -33.247 1.00 69.31 76 ASP A CA 1
ATOM 564 C C . ASP A 1 76 ? 21.869 22.205 -34.412 1.00 69.31 76 ASP A C 1
ATOM 566 O O . ASP A 1 76 ? 20.931 22.126 -35.203 1.00 69.31 76 ASP A O 1
ATOM 570 N N . THR A 1 77 ? 22.922 21.393 -34.511 1.00 76.75 77 THR A N 1
ATOM 571 C CA . THR A 1 77 ? 23.099 20.386 -35.578 1.00 76.75 77 THR A CA 1
ATOM 572 C C . THR A 1 77 ? 22.825 18.951 -35.119 1.00 76.75 77 THR A C 1
ATOM 574 O O . THR A 1 77 ? 22.998 18.006 -35.894 1.00 76.75 77 THR A O 1
ATOM 577 N N . PHE A 1 78 ? 22.373 18.773 -33.875 1.00 81.31 78 PHE A N 1
ATOM 578 C CA . PHE A 1 78 ? 22.101 17.478 -33.252 1.00 81.31 78 PHE A CA 1
ATOM 579 C C . PHE A 1 78 ? 20.730 17.473 -32.571 1.00 81.31 78 PHE A C 1
ATOM 581 O O . PHE A 1 78 ? 20.410 18.390 -31.819 1.00 81.31 78 PHE A O 1
ATOM 588 N N . LEU A 1 79 ? 19.954 16.405 -32.771 1.00 81.62 79 LEU A N 1
ATOM 589 C CA . LEU A 1 79 ? 18.717 16.155 -32.026 1.00 81.62 79 LEU A CA 1
ATOM 590 C C . LEU A 1 79 ? 18.795 14.792 -31.341 1.00 81.62 79 LEU A C 1
ATOM 592 O O . LEU A 1 79 ? 18.678 13.754 -31.990 1.00 81.62 79 LEU A O 1
ATOM 596 N N . SER A 1 80 ? 18.957 14.788 -30.023 1.00 82.69 80 SER A N 1
ATOM 597 C CA . SER A 1 80 ? 18.958 13.550 -29.244 1.00 82.69 80 SER A CA 1
ATOM 598 C C . SER A 1 80 ? 17.532 13.098 -28.918 1.00 82.69 80 SER A C 1
ATOM 600 O O . SER A 1 80 ? 16.725 13.860 -28.373 1.00 82.69 80 SER A O 1
ATOM 602 N N . LEU A 1 81 ? 17.239 11.838 -29.234 1.00 83.88 81 LEU A N 1
ATOM 603 C CA . LEU A 1 81 ? 15.960 11.166 -29.021 1.00 83.88 81 LEU A CA 1
ATOM 604 C C . LEU A 1 81 ? 16.163 9.868 -28.235 1.00 83.88 81 LEU A C 1
ATOM 606 O O . LEU A 1 81 ? 17.242 9.281 -28.243 1.00 83.88 81 LEU A O 1
ATOM 610 N N . ARG A 1 82 ? 15.106 9.386 -27.587 1.00 79.75 82 ARG A N 1
ATOM 611 C CA . ARG A 1 82 ? 15.076 8.120 -26.854 1.00 79.75 82 ARG A CA 1
ATOM 612 C C . ARG A 1 82 ? 13.924 7.259 -27.354 1.00 79.75 82 ARG A C 1
ATOM 614 O O . ARG A 1 82 ? 12.823 7.754 -27.581 1.00 79.75 82 ARG A O 1
ATOM 621 N N . LEU A 1 83 ? 14.192 5.966 -27.491 1.00 80.94 83 LEU A N 1
ATOM 622 C CA . LEU A 1 83 ? 13.206 4.933 -27.786 1.00 80.94 83 LEU A CA 1
ATOM 623 C C . LEU A 1 83 ? 12.859 4.191 -26.484 1.00 80.94 83 LEU A C 1
ATOM 625 O O . LEU A 1 83 ? 13.738 3.929 -25.663 1.00 80.94 83 LEU A O 1
ATOM 629 N N . SER A 1 84 ? 11.584 3.892 -26.244 1.00 75.62 84 SER A N 1
ATOM 630 C CA . SER A 1 84 ? 11.102 3.171 -25.050 1.00 75.62 84 SER A CA 1
ATOM 631 C C . SER A 1 84 ? 9.958 2.222 -25.412 1.00 75.62 84 SER A C 1
ATOM 633 O O . SER A 1 84 ? 9.198 2.503 -26.335 1.00 75.62 84 SER A O 1
ATOM 635 N N . ALA A 1 85 ? 9.826 1.098 -24.705 1.00 75.75 85 ALA A N 1
ATOM 636 C CA . ALA A 1 85 ? 8.749 0.138 -24.947 1.00 75.75 85 ALA A CA 1
ATOM 637 C C . ALA A 1 85 ? 7.399 0.638 -24.400 1.00 75.75 85 ALA A C 1
ATOM 639 O O . ALA A 1 85 ? 7.326 1.222 -23.313 1.00 75.75 85 ALA A O 1
ATOM 640 N N . ARG A 1 86 ? 6.323 0.381 -25.152 1.00 74.69 86 ARG A N 1
ATOM 641 C CA . ARG A 1 86 ? 4.948 0.736 -24.795 1.00 74.69 86 ARG A CA 1
ATOM 642 C C . ARG A 1 86 ? 4.193 -0.465 -24.236 1.00 74.69 86 ARG A C 1
ATOM 644 O O . ARG A 1 86 ? 3.939 -1.441 -24.938 1.00 74.69 86 ARG A O 1
ATOM 651 N N . LEU A 1 87 ? 3.725 -0.332 -23.004 1.00 70.62 87 LEU A N 1
ATOM 652 C CA . LEU A 1 87 ? 2.724 -1.205 -22.412 1.00 70.62 87 LEU A CA 1
ATOM 653 C C . LEU A 1 87 ? 1.339 -0.724 -22.877 1.00 70.62 87 LEU A C 1
ATOM 655 O O . LEU A 1 87 ? 0.938 0.420 -22.655 1.00 70.62 87 LEU A O 1
ATOM 659 N N . CYS A 1 88 ? 0.605 -1.578 -23.590 1.00 57.53 88 CYS A N 1
ATOM 660 C CA . CYS A 1 88 ? -0.650 -1.185 -24.235 1.00 57.53 88 CYS A CA 1
ATOM 661 C C . CYS A 1 88 ? -1.776 -0.957 -23.212 1.00 57.53 88 CYS A C 1
ATOM 663 O O . CYS A 1 88 ? -2.395 -1.913 -22.751 1.00 57.53 88 CYS A O 1
ATOM 665 N N . GLY A 1 89 ? -2.085 0.297 -22.874 1.00 54.53 89 GLY A N 1
ATOM 666 C CA . GLY A 1 89 ? -3.255 0.664 -22.063 1.00 54.53 89 GLY A CA 1
ATOM 667 C C . GLY A 1 89 ? -4.593 0.643 -22.825 1.00 54.53 89 GLY A C 1
ATOM 668 O O . GLY A 1 89 ? -4.633 0.542 -24.049 1.00 54.53 89 GLY A O 1
ATOM 669 N N . GLY A 1 90 ? -5.715 0.771 -22.106 1.00 53.09 90 GLY A N 1
ATOM 670 C CA . GLY A 1 90 ? -7.028 1.055 -22.703 1.00 53.09 90 GLY A CA 1
ATOM 671 C C . GLY A 1 90 ? -7.857 -0.155 -23.169 1.00 53.09 90 GLY A C 1
ATOM 672 O O . GLY A 1 90 ? -7.789 -1.261 -22.617 1.00 53.09 90 GLY A O 1
ATOM 673 N N . LYS A 1 91 ? -8.737 0.078 -24.157 1.00 47.66 91 LYS A N 1
ATOM 674 C CA . LYS A 1 91 ? -9.638 -0.940 -24.735 1.00 47.66 91 LYS A CA 1
ATOM 675 C C . LYS A 1 91 ? -8.825 -1.956 -25.547 1.00 47.66 91 LYS A C 1
ATOM 677 O O . LYS A 1 91 ? -8.135 -1.580 -26.482 1.00 47.66 91 LYS A O 1
ATOM 682 N N . GLY A 1 92 ? -8.899 -3.235 -25.176 1.00 54.03 92 GLY A N 1
ATOM 683 C CA . GLY A 1 92 ? -8.067 -4.316 -25.736 1.00 54.03 92 GLY A CA 1
ATOM 684 C C . GLY A 1 92 ? -6.706 -4.490 -25.041 1.00 54.03 92 GLY A C 1
ATOM 685 O O . GLY A 1 92 ? -6.228 -5.615 -24.922 1.00 54.03 92 GLY A O 1
ATOM 686 N N . GLY A 1 93 ? -6.137 -3.408 -24.502 1.00 63.25 93 GLY A N 1
ATOM 687 C CA . GLY A 1 93 ? -4.888 -3.408 -23.736 1.00 63.25 93 GLY A CA 1
ATOM 688 C C . GLY A 1 93 ? -4.975 -4.012 -22.324 1.00 63.25 93 GLY A C 1
ATOM 689 O O . GLY A 1 93 ? -5.998 -4.574 -21.925 1.00 63.25 93 GLY A O 1
ATOM 690 N N . PHE A 1 94 ? -3.904 -3.855 -21.541 1.00 72.12 94 PHE A N 1
ATOM 691 C CA . PHE A 1 94 ? -3.709 -4.360 -20.175 1.00 72.12 94 PHE A CA 1
ATOM 692 C C . PHE A 1 94 ? -4.936 -4.175 -19.273 1.00 72.12 94 PHE A C 1
ATOM 694 O O . PHE 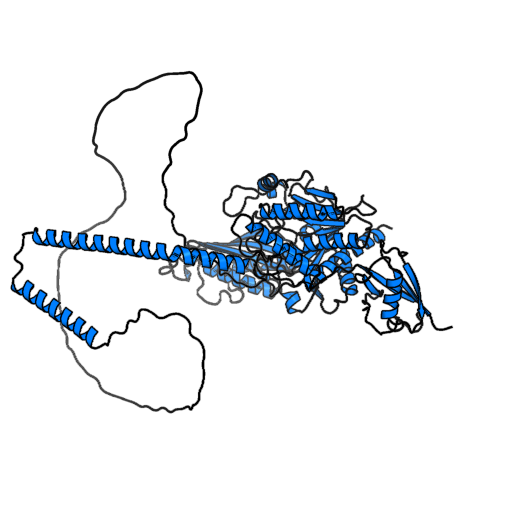A 1 94 ? -5.477 -5.150 -18.754 1.00 72.12 94 PHE A O 1
ATOM 701 N N . GLY A 1 95 ? -5.465 -2.953 -19.161 1.00 61.97 95 GLY A N 1
ATOM 702 C CA . GLY A 1 95 ? -6.645 -2.670 -18.338 1.00 61.97 95 GLY A CA 1
ATOM 703 C C . GLY A 1 95 ? -7.931 -3.371 -18.808 1.00 61.97 95 GLY A C 1
ATOM 704 O O . GLY A 1 95 ? -8.904 -3.445 -18.061 1.00 61.97 95 GLY A O 1
ATOM 705 N N . SER A 1 96 ? -7.968 -3.906 -20.031 1.00 65.94 96 SER A N 1
ATOM 706 C CA . SER A 1 96 ? -9.030 -4.800 -20.517 1.00 65.94 96 SER A CA 1
ATOM 707 C C . SER A 1 96 ? -8.718 -6.276 -20.260 1.00 65.94 96 SER A C 1
ATOM 709 O O . SER A 1 96 ? -9.623 -7.029 -19.892 1.00 65.94 96 SER A O 1
ATOM 711 N N . GLN A 1 97 ? -7.451 -6.681 -20.373 1.00 66.38 97 GLN A N 1
ATOM 712 C CA . GLN A 1 97 ? -6.989 -8.020 -19.994 1.00 66.38 97 GLN A CA 1
ATOM 713 C C . GLN A 1 97 ? -7.181 -8.284 -18.491 1.00 66.38 97 GLN A C 1
ATOM 715 O O . GLN A 1 97 ? -7.616 -9.374 -18.125 1.00 66.38 97 GLN A O 1
ATOM 720 N N . LEU A 1 98 ? -6.961 -7.278 -17.637 1.00 68.00 98 LEU A N 1
ATOM 721 C CA . LEU A 1 98 ? -7.170 -7.337 -16.188 1.00 68.00 98 LEU A CA 1
ATOM 722 C C . LEU A 1 98 ? -8.646 -7.584 -15.837 1.00 68.00 98 LEU A C 1
ATOM 724 O O . LEU A 1 98 ? -8.946 -8.526 -15.105 1.00 68.00 98 LEU A O 1
ATOM 728 N N . ARG A 1 99 ? -9.600 -6.856 -16.446 1.00 65.38 99 ARG A N 1
ATOM 729 C CA . ARG A 1 99 ? -11.039 -7.172 -16.291 1.00 65.38 99 ARG A CA 1
ATOM 730 C C . ARG A 1 99 ? -11.383 -8.577 -16.792 1.00 65.38 99 ARG A C 1
ATOM 732 O O . ARG A 1 99 ? -12.160 -9.279 -16.147 1.00 65.38 99 ARG A O 1
ATOM 739 N N . ALA A 1 100 ? -10.791 -9.021 -17.903 1.00 65.69 100 ALA A N 1
ATOM 740 C CA . ALA A 1 100 ? -10.983 -10.384 -18.398 1.00 65.69 100 ALA A CA 1
ATOM 741 C C . ALA A 1 100 ? -10.358 -11.447 -17.469 1.00 65.69 100 ALA A C 1
ATOM 743 O O . ALA A 1 100 ? -10.869 -12.564 -17.386 1.00 65.69 100 ALA A O 1
ATOM 744 N N . ALA A 1 101 ? -9.268 -11.141 -16.762 1.00 60.62 101 ALA A N 1
ATOM 745 C CA . ALA A 1 101 ? -8.680 -12.002 -15.737 1.00 60.62 101 ALA A CA 1
ATOM 746 C C . ALA A 1 101 ? -9.574 -12.066 -14.488 1.00 60.62 101 ALA A C 1
ATOM 748 O O . ALA A 1 101 ? -9.978 -13.161 -14.105 1.00 60.62 101 ALA A O 1
ATOM 749 N N . GLY A 1 102 ? -9.992 -10.921 -13.935 1.00 59.06 102 GLY A N 1
ATOM 750 C CA . GLY A 1 102 ? -10.934 -10.844 -12.810 1.00 59.06 102 GLY A CA 1
ATOM 751 C C . GLY A 1 102 ? -12.247 -11.587 -13.079 1.00 59.06 102 GLY A C 1
ATOM 752 O O . GLY A 1 102 ? -12.674 -12.411 -12.271 1.00 59.06 102 GLY A O 1
ATOM 753 N N . GLY A 1 103 ? -12.836 -11.407 -14.267 1.00 58.03 103 GLY A N 1
ATOM 754 C CA . GLY A 1 103 ? -14.026 -12.151 -14.695 1.00 58.03 103 GLY A CA 1
ATOM 755 C C . GLY A 1 103 ? -13.806 -13.669 -14.795 1.00 58.03 103 GLY A C 1
ATOM 756 O O . GLY A 1 103 ? -14.676 -14.443 -14.391 1.00 58.03 103 GLY A O 1
ATOM 757 N N . ARG A 1 104 ? -12.635 -14.125 -15.267 1.00 56.91 104 ARG A N 1
ATOM 758 C CA . ARG A 1 104 ? -12.263 -15.558 -15.311 1.00 56.91 104 ARG A CA 1
ATOM 759 C C . ARG A 1 104 ? -11.981 -16.142 -13.920 1.00 56.91 104 ARG A C 1
ATOM 761 O O . ARG A 1 104 ? -12.349 -17.286 -13.663 1.00 56.91 104 ARG A O 1
ATOM 768 N N . MET A 1 105 ? -11.385 -15.366 -13.015 1.00 47.31 105 MET A N 1
ATOM 769 C CA . MET A 1 105 ? -11.169 -15.764 -11.619 1.00 47.31 105 MET A CA 1
ATOM 770 C C . MET A 1 105 ? -12.495 -15.883 -10.854 1.00 47.31 105 MET A C 1
ATOM 772 O O . MET A 1 105 ? -12.728 -16.893 -10.195 1.00 47.31 105 MET A O 1
ATOM 776 N N . SER A 1 106 ? -13.395 -14.906 -11.006 1.00 48.03 106 SER A N 1
ATOM 777 C CA . SER A 1 106 ? -14.727 -14.924 -10.387 1.00 48.03 106 SER A CA 1
ATOM 778 C C . SER A 1 106 ? -15.601 -16.071 -10.927 1.00 48.03 106 SER A C 1
ATOM 780 O O . SER A 1 106 ? -16.139 -16.869 -10.157 1.00 48.03 106 SER A O 1
ATOM 782 N N . SER A 1 107 ? -15.670 -16.251 -12.253 1.00 44.28 107 SER A N 1
ATOM 783 C CA . SER A 1 107 ? -16.498 -17.302 -12.874 1.00 44.28 107 SER A CA 1
ATOM 784 C C . SER A 1 107 ? -16.035 -18.737 -12.584 1.00 44.28 107 SER A C 1
ATOM 786 O O . SER A 1 107 ? -16.885 -19.622 -12.475 1.00 44.28 107 SER A O 1
ATOM 788 N N . LYS A 1 108 ? -14.736 -18.993 -12.347 1.00 44.28 108 LYS A N 1
ATOM 789 C CA . LYS A 1 108 ? -14.251 -20.323 -11.910 1.00 44.28 108 LYS A CA 1
ATOM 790 C C . LYS A 1 108 ? -14.900 -20.810 -10.599 1.00 44.28 108 LYS A C 1
ATOM 792 O O . LYS A 1 108 ? -14.942 -22.019 -10.375 1.00 44.28 108 LYS A O 1
ATOM 797 N N . ARG A 1 109 ? -15.472 -19.921 -9.768 1.00 43.59 109 ARG A N 1
ATOM 798 C CA . ARG A 1 109 ? -16.210 -20.284 -8.538 1.00 43.59 109 ARG A CA 1
ATOM 799 C C . ARG A 1 109 ? -17.520 -21.047 -8.811 1.00 43.59 109 ARG A C 1
ATOM 801 O O . ARG A 1 109 ? -18.020 -21.706 -7.905 1.00 43.59 109 ARG A O 1
ATOM 808 N N . LYS A 1 110 ? -18.055 -21.020 -10.042 1.00 40.00 110 LYS A N 1
ATOM 809 C CA . LYS A 1 110 ? -19.302 -21.715 -10.420 1.00 40.00 110 LYS A CA 1
ATOM 810 C C . LYS A 1 110 ? -19.155 -23.182 -10.855 1.00 40.00 110 LYS A C 1
ATOM 812 O O . LYS A 1 110 ? -20.170 -23.817 -11.092 1.00 40.00 110 LYS A O 1
ATOM 817 N N . ARG A 1 111 ? -17.961 -23.787 -10.928 1.00 40.94 111 ARG A N 1
ATOM 818 C CA . ARG A 1 111 ? -17.839 -25.144 -11.522 1.00 40.94 111 ARG A CA 1
ATOM 819 C C . ARG A 1 111 ? -18.550 -26.282 -10.749 1.00 40.94 111 ARG A C 1
ATOM 821 O O . ARG A 1 111 ? -18.743 -27.343 -11.328 1.00 40.94 111 ARG A O 1
ATOM 828 N N . ASN A 1 112 ? -18.989 -26.043 -9.505 1.00 41.53 112 ASN A N 1
ATOM 829 C CA . ASN A 1 112 ? -19.785 -26.978 -8.686 1.00 41.53 112 ASN A CA 1
ATOM 830 C C . ASN A 1 112 ? -21.213 -26.472 -8.347 1.00 41.53 112 ASN A C 1
ATOM 832 O O . ASN A 1 112 ? -21.863 -27.036 -7.470 1.00 41.53 112 ASN A O 1
ATOM 836 N N . GLN A 1 113 ? -21.724 -25.422 -9.004 1.00 40.12 113 GLN A N 1
ATOM 837 C CA . GLN A 1 113 ? -23.136 -25.011 -8.903 1.00 40.12 113 GLN A CA 1
ATOM 838 C C . GLN A 1 113 ? -23.661 -24.594 -10.280 1.00 40.12 113 GLN A C 1
ATOM 840 O O . GLN A 1 113 ? -22.978 -23.874 -10.998 1.00 40.12 113 GLN A O 1
ATOM 845 N N . GLY A 1 114 ? -24.870 -25.050 -10.628 1.00 37.50 114 GLY A N 1
ATOM 846 C CA . GLY A 1 114 ? -25.393 -25.087 -12.001 1.00 37.50 114 GLY A CA 1
ATOM 847 C C . GLY A 1 114 ? -25.174 -23.838 -12.870 1.00 37.50 114 GLY A C 1
ATOM 848 O O . GLY A 1 114 ? -25.228 -22.694 -12.401 1.00 37.50 114 GLY A O 1
ATOM 849 N N . ASP A 1 115 ? -24.950 -24.097 -14.161 1.00 45.12 115 ASP A N 1
ATOM 850 C CA . ASP A 1 115 ? -24.691 -23.093 -15.191 1.00 45.12 115 ASP A CA 1
ATOM 851 C C . ASP A 1 115 ? -25.737 -21.976 -15.206 1.00 45.12 115 ASP A C 1
ATOM 853 O O . ASP A 1 115 ? -26.911 -22.201 -15.490 1.00 45.12 115 ASP A O 1
ATOM 857 N N . ASP A 1 116 ? -25.276 -20.742 -14.989 1.00 40.09 116 ASP A N 1
ATOM 858 C CA . ASP A 1 116 ? -25.986 -19.549 -15.452 1.00 40.09 116 ASP A CA 1
ATOM 859 C C . ASP A 1 116 ? -24.978 -18.392 -15.579 1.00 40.09 116 ASP A C 1
ATOM 861 O O . ASP A 1 116 ? -24.318 -18.052 -14.591 1.00 40.09 116 ASP A O 1
ATOM 865 N N . ASN A 1 117 ? -24.852 -17.817 -16.782 1.00 43.81 117 ASN A N 1
ATOM 866 C CA . ASN A 1 117 ? -23.835 -16.853 -17.275 1.00 43.81 117 ASN A CA 1
ATOM 867 C C . ASN A 1 117 ? -22.597 -17.397 -18.031 1.00 43.81 117 ASN A C 1
ATOM 869 O O . ASN A 1 117 ? -21.540 -16.763 -18.045 1.00 43.81 117 ASN A O 1
ATOM 873 N N . GLY A 1 118 ? -22.733 -18.501 -18.770 1.00 34.81 118 GLY A N 1
ATOM 874 C CA . GLY A 1 118 ? -21.802 -18.839 -19.857 1.00 34.81 118 GLY A CA 1
ATOM 875 C C . GLY A 1 118 ? -22.174 -18.134 -21.171 1.00 34.81 118 GLY A C 1
ATOM 876 O O . GLY A 1 118 ? -23.200 -18.452 -21.767 1.00 34.81 118 GLY A O 1
ATOM 877 N N . SER A 1 119 ? -21.347 -17.205 -21.670 1.00 41.00 119 SER A N 1
ATOM 878 C CA . SER A 1 119 ? -21.541 -16.580 -22.997 1.00 41.00 119 SER A CA 1
ATOM 879 C C . SER A 1 119 ? -21.011 -17.468 -24.136 1.00 41.00 119 SER A C 1
ATOM 881 O O . SER A 1 119 ? -20.151 -17.056 -24.918 1.00 41.00 119 SER A O 1
ATOM 883 N N . SER A 1 120 ? -21.519 -18.696 -24.236 1.00 44.28 120 SER A N 1
ATOM 884 C CA . SER A 1 120 ? -21.193 -19.643 -25.304 1.00 44.28 120 SER A CA 1
ATOM 885 C C . SER A 1 120 ? -22.182 -19.558 -26.479 1.00 44.28 120 SER A C 1
ATOM 887 O O . SER A 1 120 ? -23.397 -19.388 -26.320 1.00 44.28 120 SER A O 1
ATOM 889 N N . ARG A 1 121 ? -21.634 -19.673 -27.693 1.00 51.94 121 ARG A N 1
ATOM 890 C CA . ARG A 1 121 ? -22.368 -19.858 -28.954 1.00 51.94 121 ARG A CA 1
ATOM 891 C C . ARG A 1 121 ? -22.222 -21.307 -29.412 1.00 51.94 121 ARG A C 1
ATOM 893 O O . ARG A 1 121 ? -21.209 -21.934 -29.109 1.00 51.94 121 ARG A O 1
ATOM 900 N N . ASN A 1 122 ? -23.205 -21.825 -30.145 1.00 48.50 122 ASN A N 1
ATOM 901 C CA . ASN A 1 122 ? -23.026 -23.066 -30.896 1.00 48.50 122 ASN A CA 1
ATOM 902 C C . ASN A 1 122 ? -22.250 -22.795 -32.205 1.00 48.50 122 ASN A C 1
ATOM 904 O O . ASN A 1 122 ? -21.940 -21.643 -32.516 1.00 48.50 122 ASN A O 1
ATOM 908 N N . LEU A 1 123 ? -21.942 -23.847 -32.972 1.00 41.84 123 LEU A N 1
ATOM 909 C CA . LEU A 1 123 ? -21.208 -23.724 -34.241 1.00 41.84 123 LEU A CA 1
ATOM 910 C C . LEU A 1 123 ? -21.954 -22.858 -35.281 1.00 41.84 123 LEU A C 1
ATOM 912 O O . LEU A 1 123 ? -21.308 -22.158 -36.052 1.00 41.84 123 LEU A O 1
ATOM 916 N N . ASP A 1 124 ? -23.290 -22.797 -35.218 1.00 40.56 124 ASP A N 1
ATOM 917 C CA . ASP A 1 124 ? -24.137 -21.922 -36.052 1.00 40.56 124 ASP A CA 1
ATOM 918 C C . ASP A 1 124 ? -24.306 -20.490 -35.487 1.00 40.56 124 ASP A C 1
ATOM 920 O O . ASP A 1 124 ? -25.181 -19.731 -35.908 1.00 40.56 124 ASP A O 1
ATOM 924 N N . GLY A 1 125 ? -23.523 -20.106 -34.473 1.00 43.38 125 GLY A N 1
ATOM 925 C CA . GLY A 1 125 ? -23.492 -18.752 -33.906 1.00 43.38 125 GLY A CA 1
ATOM 926 C C . GLY A 1 125 ? -24.674 -18.352 -33.006 1.00 43.38 125 GLY A C 1
ATOM 927 O O . GLY A 1 125 ? -24.650 -17.250 -32.435 1.00 43.38 125 GLY A O 1
ATOM 928 N N . ARG A 1 126 ? -25.682 -19.217 -32.821 1.00 46.00 126 ARG A N 1
ATOM 929 C CA . ARG A 1 126 ? -26.813 -18.996 -31.899 1.00 46.00 126 ARG A CA 1
ATOM 930 C C . ARG A 1 126 ? -26.370 -19.149 -30.437 1.00 46.00 126 ARG A C 1
ATOM 932 O O . ARG A 1 126 ? -25.453 -19.901 -30.114 1.00 46.00 126 ARG A O 1
ATOM 939 N N . ARG A 1 127 ? -27.028 -18.420 -29.526 1.00 56.22 127 ARG A N 1
ATOM 940 C CA . ARG A 1 127 ? -26.796 -18.522 -28.071 1.00 56.22 127 ARG A CA 1
ATOM 941 C C . ARG A 1 127 ? -27.406 -19.825 -27.545 1.00 56.22 127 ARG A C 1
ATOM 943 O O . ARG A 1 127 ? -28.595 -20.050 -27.764 1.00 56.22 127 ARG A O 1
ATOM 950 N N . LEU A 1 128 ? -26.644 -20.636 -26.799 1.00 52.88 128 LEU A N 1
ATOM 951 C CA . LEU A 1 128 ? -27.163 -21.905 -26.251 1.00 52.88 128 LEU A CA 1
ATOM 952 C C . LEU A 1 128 ? -28.368 -21.696 -25.324 1.00 52.88 128 LEU A C 1
ATOM 954 O O . LEU A 1 128 ? -29.297 -22.498 -25.341 1.00 52.88 128 LEU A O 1
ATOM 958 N N . ARG A 1 129 ? -28.390 -20.586 -24.573 1.00 54.75 129 ARG A N 1
ATOM 959 C CA . ARG A 1 129 ? -29.502 -20.214 -23.687 1.00 54.75 129 ARG A CA 1
ATOM 960 C C . ARG A 1 129 ? -30.866 -20.297 -24.387 1.00 54.75 129 ARG A C 1
ATOM 962 O O . ARG A 1 129 ? -31.759 -20.948 -23.865 1.00 54.75 129 ARG A O 1
ATOM 969 N N . THR A 1 130 ? -30.992 -19.755 -25.598 1.00 61.38 130 THR A N 1
ATOM 970 C CA . THR A 1 130 ? -32.256 -19.741 -26.358 1.00 61.38 130 THR A CA 1
ATOM 971 C C . THR A 1 130 ? -32.676 -21.136 -26.846 1.00 61.38 130 THR A C 1
ATOM 973 O O . THR A 1 130 ? -33.861 -21.398 -27.025 1.00 61.38 130 THR A O 1
ATOM 976 N N . VAL A 1 131 ? -31.720 -22.053 -27.036 1.00 57.34 131 VAL A N 1
ATOM 977 C CA . VAL A 1 131 ? -31.988 -23.462 -27.382 1.00 57.34 131 VAL A CA 1
ATOM 978 C C . VAL A 1 131 ? -32.446 -24.244 -26.145 1.00 57.34 131 VAL A C 1
ATOM 980 O O . VAL A 1 131 ? -33.376 -25.044 -26.227 1.00 57.34 131 VAL A O 1
ATOM 983 N N . ASN A 1 132 ? -31.837 -23.977 -24.988 1.00 58.09 132 ASN A N 1
ATOM 984 C CA . ASN A 1 132 ? -32.193 -24.620 -23.724 1.00 58.09 132 ASN A CA 1
ATOM 985 C C . ASN A 1 132 ? -33.538 -24.110 -23.179 1.00 58.09 132 ASN A C 1
ATOM 987 O O . ASN A 1 132 ? -34.348 -24.914 -22.733 1.00 58.09 132 ASN A O 1
ATOM 991 N N . GLU A 1 133 ? -33.820 -22.806 -23.284 1.00 61.34 133 GLU A N 1
ATOM 992 C CA . GLU A 1 133 ? -35.126 -22.214 -22.953 1.00 61.34 133 GLU A CA 1
ATOM 993 C C . GLU A 1 133 ? -36.247 -22.817 -23.823 1.00 61.34 133 GLU A C 1
ATOM 995 O O . GLU A 1 133 ? -37.313 -23.145 -23.306 1.00 61.34 133 GLU A O 1
ATOM 1000 N N . ALA A 1 134 ? -35.992 -23.061 -25.117 1.00 67.31 134 ALA A N 1
ATOM 1001 C CA . ALA A 1 134 ? -36.944 -23.737 -26.001 1.00 67.31 134 ALA A CA 1
ATOM 1002 C C . ALA A 1 134 ? -37.188 -25.213 -25.619 1.00 67.31 134 ALA A C 1
ATOM 1004 O O . ALA A 1 134 ? -38.332 -25.667 -25.659 1.00 67.31 134 ALA A O 1
ATOM 1005 N N . LYS A 1 135 ? -36.147 -25.955 -25.207 1.00 68.38 135 LYS A N 1
ATOM 1006 C CA . LYS A 1 135 ? -36.298 -27.331 -24.692 1.00 68.38 135 LYS A CA 1
ATOM 1007 C C . LYS A 1 135 ? -37.079 -27.378 -23.378 1.00 68.38 135 LYS A C 1
ATOM 1009 O O . LYS A 1 135 ? -38.047 -28.124 -23.285 1.00 68.38 135 LYS A O 1
ATOM 1014 N N . ALA A 1 136 ? -36.709 -26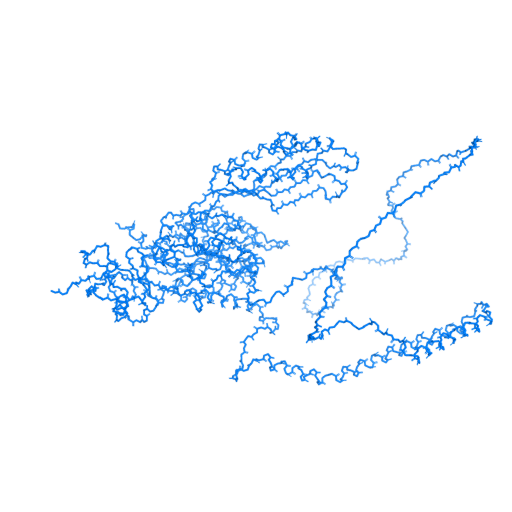.548 -22.403 1.00 67.06 136 ALA A N 1
ATOM 1015 C CA . ALA A 1 136 ? -37.376 -26.497 -21.103 1.00 67.06 136 ALA A CA 1
ATOM 1016 C C . ALA A 1 136 ? -38.859 -26.104 -21.229 1.00 67.06 136 ALA A C 1
ATOM 1018 O O . ALA A 1 136 ? -39.708 -26.642 -20.520 1.00 67.06 136 ALA A O 1
ATOM 1019 N N . LEU A 1 137 ? -39.197 -25.213 -22.172 1.00 70.81 137 LEU A N 1
ATOM 1020 C CA . LEU A 1 137 ? -40.588 -24.880 -22.482 1.00 70.81 137 LEU A CA 1
ATOM 1021 C C . LEU A 1 137 ? -41.353 -26.077 -23.075 1.00 70.81 137 LEU A C 1
ATOM 1023 O O . LEU A 1 137 ? -42.503 -26.298 -22.701 1.00 70.81 137 LEU A O 1
ATOM 1027 N N . ALA A 1 138 ? -40.730 -26.867 -23.955 1.00 71.12 138 ALA A N 1
ATOM 1028 C CA . ALA A 1 138 ? -41.344 -28.073 -24.516 1.00 71.12 138 ALA A CA 1
ATOM 1029 C C . ALA A 1 138 ? -41.582 -29.160 -23.448 1.00 71.12 138 ALA A C 1
ATOM 1031 O O . ALA A 1 138 ? -42.672 -29.727 -23.387 1.00 71.12 138 ALA A O 1
ATOM 1032 N N . GLU A 1 139 ? -40.608 -29.402 -22.565 1.00 74.56 139 GLU A N 1
ATOM 1033 C CA . GLU A 1 139 ? -40.736 -30.342 -21.440 1.00 74.56 139 GLU A CA 1
ATOM 1034 C C . GLU A 1 139 ? -41.818 -29.890 -20.442 1.00 74.56 139 GLU A C 1
ATOM 1036 O O . GLU A 1 139 ? -42.677 -30.681 -20.050 1.00 74.56 139 GLU A O 1
ATOM 1041 N N . TYR A 1 140 ? -41.863 -28.598 -20.098 1.00 70.31 140 TYR A N 1
ATOM 1042 C CA . TYR A 1 140 ? -42.915 -28.042 -19.242 1.00 70.31 140 TYR A CA 1
ATOM 1043 C C . TYR A 1 140 ? -44.316 -28.186 -19.860 1.00 70.31 140 TYR A C 1
ATOM 1045 O O . TYR A 1 140 ? -45.265 -28.563 -19.168 1.00 70.31 140 TYR A O 1
ATOM 1053 N N . LEU A 1 141 ? -44.458 -27.935 -21.167 1.00 71.88 141 LEU A N 1
ATOM 1054 C CA . LEU A 1 141 ? -45.724 -28.123 -21.884 1.00 71.88 141 LEU A CA 1
ATOM 1055 C C . LEU A 1 141 ? -46.163 -29.596 -21.931 1.00 71.88 141 LEU A C 1
ATOM 1057 O O . LEU A 1 141 ? -47.365 -29.854 -21.890 1.00 71.88 141 LEU A O 1
ATOM 1061 N N . ALA A 1 142 ? -45.221 -30.545 -21.954 1.00 72.06 142 ALA A N 1
ATOM 1062 C CA . ALA A 1 142 ? -45.514 -31.979 -21.912 1.00 72.06 142 ALA A CA 1
ATOM 1063 C C . ALA A 1 142 ? -45.991 -32.461 -20.526 1.00 72.06 142 ALA A C 1
ATOM 1065 O O . ALA A 1 142 ? -46.875 -33.309 -20.452 1.00 72.06 142 ALA A O 1
ATOM 1066 N N . ILE A 1 143 ? -45.450 -31.904 -19.435 1.00 76.44 143 ILE A N 1
ATOM 1067 C CA . ILE A 1 143 ? -45.760 -32.310 -18.045 1.00 76.44 143 ILE A CA 1
ATOM 1068 C C . ILE A 1 143 ? -47.036 -31.628 -17.504 1.00 76.44 143 ILE A C 1
ATOM 1070 O O . ILE A 1 143 ? -47.724 -32.155 -16.623 1.00 76.44 143 ILE A O 1
ATOM 1074 N N . LYS A 1 144 ? -47.400 -30.459 -18.048 1.00 74.06 144 LYS A N 1
ATOM 1075 C CA . LYS A 1 144 ? -48.563 -29.656 -17.623 1.00 74.06 144 LYS A CA 1
ATOM 1076 C C . LYS A 1 144 ? -49.902 -30.426 -17.494 1.00 74.06 144 LYS A C 1
ATOM 1078 O O . LYS A 1 144 ? -50.628 -30.126 -16.542 1.00 74.06 144 LYS A O 1
ATOM 1083 N N . PRO A 1 145 ? -50.264 -31.396 -18.365 1.00 75.19 145 PRO A N 1
ATOM 1084 C CA . PRO A 1 145 ? -51.521 -32.142 -18.242 1.00 75.19 145 PRO A CA 1
ATOM 1085 C C . PRO A 1 145 ? -51.593 -33.036 -16.994 1.00 75.19 145 PRO A C 1
ATOM 1087 O O . PRO A 1 145 ? -52.642 -33.101 -16.353 1.00 75.19 145 PRO A O 1
ATOM 1090 N N . GLU A 1 146 ? -50.492 -33.695 -16.615 1.00 72.06 146 GLU A N 1
ATOM 1091 C CA . GLU A 1 146 ? -50.463 -34.570 -15.434 1.00 72.06 146 GLU A CA 1
ATOM 1092 C C . GLU A 1 146 ? -50.539 -33.770 -14.134 1.00 72.06 146 GLU A C 1
ATOM 1094 O O . GLU A 1 146 ? -51.307 -34.126 -13.239 1.00 72.06 146 GLU A O 1
ATOM 1099 N N . MET A 1 147 ? -49.819 -32.646 -14.058 1.00 67.38 147 MET A N 1
ATOM 1100 C CA . MET A 1 147 ? -49.891 -31.722 -12.921 1.00 67.38 147 MET A CA 1
ATOM 1101 C C . MET A 1 147 ? -51.330 -31.248 -12.672 1.00 67.38 147 MET A C 1
ATOM 1103 O O . MET A 1 147 ? -51.824 -31.348 -11.550 1.00 67.38 147 MET A O 1
ATOM 1107 N N . ALA A 1 148 ? -52.037 -30.821 -13.725 1.00 73.69 148 ALA A N 1
ATOM 1108 C CA . ALA A 1 148 ? -53.430 -30.384 -13.625 1.00 73.69 148 ALA A CA 1
ATOM 1109 C C . ALA A 1 148 ? -54.396 -31.523 -13.232 1.00 73.69 148 ALA A C 1
ATOM 1111 O O . ALA A 1 148 ? -55.375 -31.291 -12.519 1.00 73.69 148 ALA A O 1
ATOM 1112 N N . LYS A 1 149 ? -54.127 -32.766 -13.662 1.00 76.56 149 LYS A N 1
ATOM 1113 C CA . LYS A 1 149 ? -54.899 -33.943 -13.235 1.00 76.56 149 LYS A CA 1
ATOM 1114 C C . LYS A 1 149 ? -54.685 -34.234 -11.745 1.00 76.56 149 LYS A C 1
ATOM 1116 O O . LYS A 1 149 ? -55.662 -34.411 -11.019 1.00 76.56 149 LYS A O 1
ATOM 1121 N N . LYS A 1 150 ? -53.430 -34.231 -11.287 1.00 77.44 150 LYS A N 1
ATOM 1122 C CA . LYS A 1 150 ? -53.059 -34.491 -9.889 1.00 77.44 150 LYS A CA 1
ATOM 1123 C C . LYS A 1 150 ? -53.644 -33.444 -8.939 1.00 77.44 150 LYS A C 1
ATOM 1125 O O . LYS A 1 150 ? -54.268 -33.811 -7.949 1.00 77.44 150 LYS A O 1
ATOM 1130 N N . GLU A 1 151 ? -53.542 -32.160 -9.286 1.00 70.50 151 GLU A N 1
ATOM 1131 C CA . GLU A 1 151 ? -54.151 -31.065 -8.518 1.00 70.50 151 GLU A CA 1
ATOM 1132 C C . GLU A 1 151 ? -55.678 -31.234 -8.399 1.00 70.50 151 GLU A C 1
ATOM 1134 O O . GLU A 1 151 ? -56.255 -31.025 -7.331 1.00 70.50 151 GLU A O 1
ATOM 1139 N N . LYS A 1 152 ? -56.350 -31.686 -9.469 1.00 75.69 152 LYS A N 1
ATOM 1140 C CA . LYS A 1 152 ? -57.795 -31.964 -9.452 1.00 75.69 152 LYS A CA 1
ATOM 1141 C C . LYS A 1 152 ? -58.161 -33.152 -8.550 1.00 75.69 152 LYS A C 1
ATOM 1143 O O . LYS A 1 152 ? -59.207 -33.110 -7.904 1.00 75.69 152 LYS A O 1
ATOM 1148 N N . GLU A 1 153 ? -57.325 -34.185 -8.477 1.00 75.38 153 GLU A N 1
ATOM 1149 C CA . GLU A 1 153 ? -57.522 -35.330 -7.576 1.00 75.38 153 GLU A CA 1
ATOM 1150 C C . GLU A 1 153 ? -57.251 -34.968 -6.106 1.00 75.38 153 GLU A C 1
ATOM 1152 O O . GLU A 1 153 ? -58.042 -35.331 -5.236 1.00 75.38 153 GLU A O 1
ATOM 1157 N N . GLU A 1 154 ? -56.209 -34.183 -5.816 1.00 78.44 154 GLU A N 1
ATOM 1158 C CA . GLU A 1 154 ? -55.943 -33.646 -4.472 1.00 78.44 154 GLU A CA 1
ATOM 1159 C C . GLU A 1 154 ? -57.069 -32.707 -4.005 1.00 78.44 154 GLU A C 1
ATOM 1161 O O . GLU A 1 154 ? -57.535 -32.801 -2.867 1.00 78.44 154 GLU A O 1
ATOM 1166 N N . ARG A 1 155 ? -57.594 -31.865 -4.905 1.00 75.25 155 ARG A N 1
ATOM 1167 C CA . ARG A 1 155 ? -58.758 -31.008 -4.635 1.00 75.25 155 ARG A CA 1
ATOM 1168 C C . ARG A 1 155 ? -60.042 -31.808 -4.398 1.00 75.25 155 ARG A C 1
ATOM 1170 O O . ARG A 1 155 ? -60.876 -31.352 -3.621 1.00 75.25 155 ARG A O 1
ATOM 1177 N N . ARG A 1 156 ? -60.197 -32.989 -5.014 1.00 74.94 156 ARG A N 1
ATOM 1178 C CA . ARG A 1 156 ? -61.329 -33.897 -4.752 1.00 74.94 156 ARG A CA 1
ATOM 1179 C C . ARG A 1 156 ? -61.203 -34.565 -3.381 1.00 74.94 156 ARG A C 1
ATOM 1181 O O . ARG A 1 156 ? -62.140 -34.463 -2.601 1.00 74.94 156 ARG A O 1
ATOM 1188 N N . LYS A 1 157 ? -60.028 -35.105 -3.034 1.00 82.25 157 LYS A N 1
ATOM 1189 C CA . LYS A 1 157 ? -59.745 -35.661 -1.693 1.00 82.25 157 LYS A CA 1
ATOM 1190 C C . LYS A 1 157 ? -59.996 -34.656 -0.571 1.00 82.25 157 LYS A C 1
ATOM 1192 O O . LYS A 1 157 ? -60.565 -34.997 0.459 1.00 82.25 157 LYS A O 1
ATOM 1197 N N . ARG A 1 158 ? -59.620 -33.393 -0.788 1.00 74.62 158 ARG A N 1
ATOM 1198 C CA . ARG A 1 158 ? -59.866 -32.310 0.174 1.00 74.62 158 ARG A CA 1
ATOM 1199 C C . ARG A 1 158 ? -61.349 -31.937 0.310 1.00 74.62 158 ARG A C 1
ATOM 1201 O O . ARG A 1 158 ? -61.731 -31.417 1.349 1.00 74.62 158 ARG A O 1
ATOM 1208 N N . TRP A 1 159 ? -62.173 -32.196 -0.707 1.00 69.25 159 TRP A N 1
ATOM 1209 C CA . TRP A 1 159 ? -63.634 -32.090 -0.613 1.00 69.25 159 TRP A CA 1
ATOM 1210 C C . TRP A 1 159 ? -64.245 -33.301 0.100 1.00 69.25 159 TRP A C 1
ATOM 1212 O O . TRP A 1 159 ? -65.054 -33.110 0.998 1.00 69.25 159 TRP A O 1
ATOM 1222 N N . GLU A 1 160 ? -63.811 -34.517 -0.245 1.00 76.38 160 GLU A N 1
ATOM 1223 C CA . GLU A 1 160 ? -64.227 -35.774 0.402 1.00 76.38 160 GLU A CA 1
ATOM 1224 C C . GLU A 1 160 ? -64.025 -35.690 1.934 1.00 76.38 160 GLU A C 1
ATOM 1226 O O . GLU A 1 160 ? -64.965 -35.902 2.694 1.00 76.38 160 GLU A O 1
ATOM 1231 N N . GLN A 1 161 ? -62.854 -35.223 2.389 1.00 78.56 161 GLN A N 1
ATOM 1232 C CA . GLN A 1 161 ? -62.547 -34.995 3.814 1.00 78.56 161 GLN A CA 1
ATOM 1233 C C . GLN A 1 161 ? -63.413 -33.924 4.504 1.00 78.56 161 GLN A C 1
ATOM 1235 O O . GLN A 1 161 ? -63.613 -33.985 5.715 1.00 78.56 161 GLN A O 1
ATOM 1240 N N . VAL A 1 162 ? -63.896 -32.916 3.768 1.00 75.94 162 VAL A N 1
ATOM 1241 C CA . VAL A 1 162 ? -64.759 -31.854 4.322 1.00 75.94 162 VAL A CA 1
ATOM 1242 C C . VAL A 1 162 ? -66.206 -32.330 4.445 1.00 75.94 162 VAL A C 1
ATOM 1244 O O . VAL A 1 162 ? -66.878 -31.943 5.398 1.00 75.94 162 VAL A O 1
ATOM 1247 N N . VAL A 1 163 ? -66.666 -33.192 3.533 1.00 75.88 163 VAL A N 1
ATOM 1248 C CA . VAL A 1 163 ? -67.977 -33.852 3.632 1.00 75.88 163 VAL A CA 1
ATOM 1249 C C . VAL A 1 163 ? -67.994 -34.818 4.818 1.00 75.88 163 VAL A C 1
ATOM 1251 O O . VAL A 1 163 ? -68.861 -34.688 5.673 1.00 75.88 163 VAL A O 1
ATOM 1254 N N . GLU A 1 164 ? -66.982 -35.679 4.958 1.00 76.94 164 GLU A N 1
ATOM 1255 C CA . GLU A 1 164 ? -66.886 -36.635 6.075 1.00 76.94 164 GLU A CA 1
ATOM 1256 C C . GLU A 1 164 ? -66.869 -35.935 7.455 1.00 76.94 164 GLU A C 1
ATOM 1258 O O . GLU A 1 164 ? -67.483 -36.397 8.417 1.00 76.94 164 GLU A O 1
ATOM 1263 N N . LEU A 1 165 ? -66.203 -34.775 7.558 1.00 76.44 165 LEU A N 1
ATOM 1264 C CA . LEU A 1 165 ? -66.210 -33.935 8.765 1.00 76.44 165 LEU A CA 1
ATOM 1265 C C . LEU A 1 165 ? -67.545 -33.214 9.016 1.00 76.44 165 LEU A C 1
ATOM 1267 O O . LEU A 1 165 ? -67.823 -32.855 10.160 1.00 76.44 165 LEU A O 1
ATOM 1271 N N . ALA A 1 166 ? -68.352 -32.977 7.981 1.00 73.31 166 ALA A N 1
ATOM 1272 C CA . ALA A 1 166 ? -69.688 -32.405 8.123 1.00 73.31 166 ALA A CA 1
ATOM 1273 C C . ALA A 1 166 ? -70.701 -33.474 8.557 1.00 73.31 166 ALA A C 1
ATOM 1275 O O . ALA A 1 166 ? -71.408 -33.262 9.538 1.00 73.31 166 ALA A O 1
ATOM 1276 N N . GLU A 1 167 ? -70.701 -34.636 7.898 1.00 74.19 167 GLU A N 1
ATOM 1277 C CA . GLU A 1 167 ? -71.573 -35.777 8.211 1.00 74.19 167 GLU A CA 1
ATOM 1278 C C . GLU A 1 167 ? -71.354 -36.261 9.651 1.00 74.19 167 GLU A C 1
ATOM 1280 O O . GLU A 1 167 ? -72.304 -36.348 10.425 1.00 74.19 167 GLU A O 1
ATOM 1285 N N . ARG A 1 168 ? -70.095 -36.445 10.076 1.00 70.75 168 ARG A N 1
ATOM 1286 C CA . ARG A 1 168 ? -69.765 -36.830 11.461 1.00 70.75 168 ARG A CA 1
ATOM 1287 C C . ARG A 1 168 ? -70.276 -35.821 12.495 1.00 70.75 168 ARG A C 1
ATOM 1289 O O . ARG A 1 168 ? -70.785 -36.207 13.543 1.00 70.75 168 ARG A O 1
ATOM 1296 N N . ARG A 1 169 ? -70.187 -34.523 12.189 1.00 65.19 169 ARG A N 1
ATOM 1297 C CA . ARG A 1 169 ? -70.689 -33.446 13.056 1.00 65.19 169 ARG A CA 1
ATOM 1298 C C . ARG A 1 169 ? -72.220 -33.410 13.104 1.00 65.19 169 ARG A C 1
ATOM 1300 O O . ARG A 1 169 ? -72.793 -33.027 14.122 1.00 65.19 169 ARG A O 1
ATOM 1307 N N . GLU A 1 170 ? -72.887 -33.805 12.024 1.00 60.38 170 GLU A N 1
ATOM 1308 C CA . GLU A 1 170 ? -74.342 -33.958 11.969 1.00 60.38 170 GLU A CA 1
ATOM 1309 C C . GLU A 1 170 ? -74.807 -35.198 12.758 1.00 60.38 170 GLU A C 1
ATOM 1311 O O . GLU A 1 170 ? -75.798 -35.124 13.483 1.00 60.38 170 GLU A O 1
ATOM 1316 N N . GLU A 1 171 ? -74.051 -36.302 12.733 1.00 64.75 171 GLU A N 1
ATOM 1317 C CA . GLU A 1 171 ? -74.288 -37.480 13.584 1.00 64.75 171 GLU A CA 1
ATOM 1318 C C . GLU A 1 171 ? -74.056 -37.199 15.081 1.00 64.75 171 GLU A C 1
ATOM 1320 O O . GLU A 1 171 ? -74.856 -37.624 15.921 1.00 64.75 171 GLU A O 1
ATOM 1325 N N . GLU A 1 172 ? -73.024 -36.427 15.436 1.00 60.44 172 GLU A N 1
ATOM 1326 C CA . GLU A 1 172 ? -72.798 -35.923 16.802 1.00 60.44 172 GLU A CA 1
ATOM 1327 C C . GLU A 1 172 ? -73.988 -35.069 17.288 1.00 60.44 172 GLU A C 1
ATOM 1329 O O . GLU A 1 172 ? -74.523 -35.296 18.377 1.00 60.44 172 GLU A O 1
ATOM 1334 N N . LEU A 1 173 ? -74.476 -34.141 16.454 1.00 59.00 173 LEU A N 1
ATOM 1335 C CA . LEU A 1 173 ? -75.660 -33.320 16.751 1.00 59.00 173 LEU A CA 1
ATOM 1336 C C . LEU A 1 173 ? -76.959 -34.142 16.831 1.00 59.00 173 LEU A C 1
ATOM 1338 O O . LEU A 1 173 ? -77.867 -33.782 17.579 1.00 59.00 173 LEU A O 1
ATOM 1342 N N . ARG A 1 174 ? -77.057 -35.253 16.092 1.00 57.88 174 ARG A N 1
ATOM 1343 C CA . ARG A 1 174 ? -78.229 -36.145 16.070 1.00 57.88 174 ARG A CA 1
ATOM 1344 C C . ARG A 1 174 ? -78.263 -37.150 17.226 1.00 57.88 174 ARG A C 1
ATOM 1346 O O . ARG A 1 174 ? -79.338 -37.651 17.556 1.00 57.88 174 ARG A O 1
ATOM 1353 N N . SER A 1 175 ? -77.118 -37.449 17.838 1.00 57.84 175 SER A N 1
ATOM 1354 C CA . SER A 1 175 ? -76.986 -38.405 18.951 1.00 57.84 175 SER A CA 1
ATOM 1355 C C . SER A 1 175 ? -76.898 -37.741 20.337 1.00 57.84 175 SER A C 1
ATOM 1357 O O . SER A 1 175 ? -77.285 -38.352 21.337 1.00 57.84 175 SER A O 1
ATOM 1359 N N . GLY A 1 176 ? -76.458 -36.480 20.420 1.00 44.75 176 GLY A N 1
ATOM 1360 C CA . GLY A 1 176 ? -76.293 -35.728 21.671 1.00 44.75 176 GLY A CA 1
ATOM 1361 C C . GLY A 1 176 ? -77.591 -35.207 22.311 1.00 44.75 176 GLY A C 1
ATOM 1362 O O . GLY A 1 176 ? -77.883 -34.015 22.256 1.00 44.75 176 GLY A O 1
ATOM 1363 N N . ASN A 1 177 ? -78.362 -36.064 22.987 1.00 44.38 177 ASN A N 1
ATOM 1364 C CA . ASN A 1 177 ? -79.611 -35.657 23.650 1.00 44.38 177 ASN A CA 1
ATOM 1365 C C . ASN A 1 177 ? -79.409 -35.074 25.070 1.00 44.38 177 ASN A C 1
ATOM 1367 O O . ASN A 1 177 ? -79.405 -35.822 26.054 1.00 44.38 177 ASN A O 1
ATOM 1371 N N . LYS A 1 178 ? -79.332 -33.738 25.197 1.00 44.53 178 LYS A N 1
ATOM 1372 C CA . LYS A 1 178 ? -79.716 -33.014 26.432 1.00 44.53 178 LYS A CA 1
ATOM 1373 C C . LYS A 1 178 ? -79.922 -31.508 26.214 1.00 44.53 178 LYS A C 1
ATOM 1375 O O . LYS A 1 178 ? -78.983 -30.788 25.903 1.00 44.53 178 LYS A O 1
ATOM 1380 N N . GLY A 1 179 ? -81.133 -31.029 26.504 1.00 40.59 179 GLY A N 1
ATOM 1381 C CA . GLY A 1 179 ? -81.499 -29.606 26.488 1.00 40.59 179 GLY A CA 1
ATOM 1382 C C . GLY A 1 179 ? -82.650 -29.322 25.524 1.00 40.59 179 GLY A C 1
ATOM 1383 O O . GLY A 1 179 ? -82.577 -29.668 24.351 1.00 40.59 179 GLY A O 1
ATOM 1384 N N . LYS A 1 180 ? -83.734 -28.711 26.019 1.00 53.16 180 LYS A N 1
ATOM 1385 C CA . LYS A 1 180 ? -84.873 -28.316 25.179 1.00 53.16 180 LYS A CA 1
ATOM 1386 C C . LYS A 1 180 ? -84.445 -27.182 24.242 1.00 53.16 180 LYS A C 1
ATOM 1388 O O . LYS A 1 180 ? -84.307 -26.051 24.699 1.00 53.16 180 LYS A O 1
ATOM 1393 N N . VAL A 1 181 ? -84.277 -27.477 22.956 1.00 45.06 181 VAL A N 1
ATOM 1394 C CA . VAL A 1 181 ? -84.295 -26.450 21.907 1.00 45.06 181 VAL A CA 1
ATOM 1395 C C . VAL A 1 181 ? -85.758 -26.163 21.589 1.00 45.06 181 VAL A C 1
ATOM 1397 O O . VAL A 1 181 ? -86.531 -27.092 21.355 1.00 45.06 181 VAL A O 1
ATOM 1400 N N . ASP A 1 182 ? -86.149 -24.894 21.653 1.00 50.41 182 ASP A N 1
ATOM 1401 C CA . ASP A 1 182 ? -87.528 -24.487 21.396 1.00 50.41 182 ASP A CA 1
ATOM 1402 C C . ASP A 1 182 ? -87.827 -24.562 19.891 1.00 50.41 182 ASP A C 1
ATOM 1404 O O . ASP A 1 182 ? -87.021 -24.098 19.079 1.00 50.41 182 ASP A O 1
ATOM 1408 N N . GLY A 1 183 ? -88.965 -25.149 19.508 1.00 55.94 183 GLY A N 1
ATOM 1409 C CA . GLY A 1 183 ? -89.276 -25.433 18.098 1.00 55.94 183 GLY A CA 1
ATOM 1410 C C . GLY A 1 183 ? -89.288 -24.164 17.244 1.00 55.94 183 GLY A C 1
ATOM 1411 O O . GLY A 1 183 ? -88.697 -24.129 16.165 1.00 55.94 183 GLY A O 1
ATOM 1412 N N . ALA A 1 184 ? -89.836 -23.085 17.809 1.00 52.88 184 ALA A N 1
ATOM 1413 C CA . ALA A 1 184 ? -89.880 -21.767 17.188 1.00 52.88 184 ALA A CA 1
ATOM 1414 C C . ALA A 1 184 ? -88.486 -21.190 16.875 1.00 52.88 184 ALA A C 1
ATOM 1416 O O . ALA A 1 184 ? -88.341 -20.468 15.895 1.00 52.88 184 ALA A O 1
ATOM 1417 N N . TRP A 1 185 ? -87.445 -21.513 17.657 1.00 55.72 185 TRP A N 1
ATOM 1418 C CA . TRP A 1 185 ? -86.083 -21.036 17.376 1.00 55.72 185 TRP A CA 1
ATOM 1419 C C . TRP A 1 185 ? -85.447 -21.770 16.195 1.00 55.72 185 TRP A C 1
ATOM 1421 O O . TRP A 1 185 ? -84.654 -21.187 15.458 1.00 55.72 185 TRP A O 1
ATOM 1431 N N . MET A 1 186 ? -85.794 -23.044 15.993 1.00 56.44 186 MET A N 1
ATOM 1432 C CA . MET A 1 186 ? -85.317 -23.807 14.841 1.00 56.44 186 MET A CA 1
ATOM 1433 C C . MET A 1 186 ? -85.999 -23.331 13.554 1.00 56.44 186 MET A C 1
ATOM 1435 O O . MET A 1 186 ? -85.312 -23.127 12.556 1.00 56.44 186 MET A O 1
ATOM 1439 N N . GLU A 1 187 ? -87.309 -23.068 13.608 1.00 57.88 187 GLU A N 1
ATOM 1440 C CA . GLU A 1 187 ? -88.082 -22.518 12.487 1.00 57.88 187 GLU A CA 1
ATOM 1441 C C . GLU A 1 187 ? -87.639 -21.088 12.124 1.00 57.88 187 GLU A C 1
ATOM 1443 O O . GLU A 1 187 ? -87.275 -20.853 10.971 1.00 57.88 187 GLU A O 1
ATOM 1448 N N . ASP A 1 188 ? -87.551 -20.162 13.090 1.00 60.41 188 ASP A N 1
ATOM 1449 C CA . ASP A 1 188 ? -87.088 -18.776 12.871 1.00 60.41 188 ASP A CA 1
ATOM 1450 C C . ASP A 1 188 ? -85.636 -18.725 12.361 1.00 60.41 188 ASP A C 1
ATOM 1452 O O . ASP A 1 188 ? -85.306 -17.962 11.449 1.00 60.41 188 ASP A O 1
ATOM 1456 N N . LYS A 1 189 ? -84.764 -19.618 12.856 1.00 67.50 189 LYS A N 1
ATOM 1457 C CA . LYS A 1 189 ? -83.410 -19.770 12.312 1.00 67.50 189 LYS A CA 1
ATOM 1458 C C . LYS A 1 189 ? -83.433 -20.249 10.857 1.00 67.50 189 LYS A C 1
ATOM 1460 O O . LYS A 1 189 ? -82.713 -19.675 10.039 1.00 67.50 189 LYS A O 1
ATOM 1465 N N . THR A 1 190 ? -84.232 -21.263 10.512 1.00 62.66 190 THR A N 1
ATOM 1466 C CA . THR A 1 190 ? -84.327 -21.721 9.115 1.00 62.66 190 THR A CA 1
ATOM 1467 C C . THR A 1 190 ? -84.945 -20.666 8.201 1.00 62.66 190 THR A C 1
ATOM 1469 O O . THR A 1 190 ? -84.428 -20.466 7.105 1.00 62.66 190 THR A O 1
ATOM 1472 N N . GLU A 1 191 ? -85.958 -19.912 8.646 1.00 64.12 191 GLU A N 1
ATOM 1473 C CA . GLU A 1 191 ? -86.519 -18.819 7.844 1.00 64.12 191 GLU A CA 1
ATOM 1474 C C . GLU A 1 191 ? -85.500 -17.682 7.658 1.00 64.12 191 GLU A C 1
ATOM 1476 O O . GLU A 1 191 ? -85.397 -17.107 6.576 1.00 64.12 191 GLU A O 1
ATOM 1481 N N . SER A 1 192 ? -84.684 -17.385 8.673 1.00 61.19 192 SER A N 1
ATOM 1482 C CA . SER A 1 192 ? -83.591 -16.408 8.588 1.00 61.19 192 SER A CA 1
ATOM 1483 C C . SER A 1 192 ? -82.477 -16.847 7.624 1.00 61.19 192 SER A C 1
ATOM 1485 O O . SER A 1 192 ? -82.039 -16.060 6.775 1.00 61.19 192 SER A O 1
ATOM 1487 N N . GLU A 1 193 ? -82.052 -18.115 7.679 1.00 63.41 193 GLU A N 1
ATOM 1488 C CA . GLU A 1 193 ? -81.074 -18.685 6.742 1.00 63.41 193 GLU A CA 1
ATOM 1489 C C . GLU A 1 193 ? -81.632 -18.745 5.308 1.00 63.41 193 GLU A C 1
ATOM 1491 O O . GLU A 1 193 ? -80.918 -18.426 4.354 1.00 63.41 193 GLU A O 1
ATOM 1496 N N . GLU A 1 194 ? -82.919 -19.055 5.134 1.00 67.50 194 GLU A N 1
ATOM 1497 C CA . GLU A 1 194 ? -83.571 -19.128 3.825 1.00 67.50 194 GLU A CA 1
ATOM 1498 C C . GLU A 1 194 ? -83.846 -17.738 3.224 1.00 67.50 194 GLU A C 1
ATOM 1500 O O . GLU A 1 194 ? -83.539 -17.514 2.050 1.00 67.50 194 GLU A O 1
ATOM 1505 N N . ARG A 1 195 ? -84.273 -16.749 4.025 1.00 68.81 195 ARG A N 1
ATOM 1506 C CA . ARG A 1 195 ? -84.312 -15.323 3.634 1.00 68.81 195 ARG A CA 1
ATOM 1507 C C . ARG A 1 195 ? -82.923 -14.820 3.232 1.00 68.81 195 ARG A C 1
ATOM 1509 O O . ARG A 1 195 ? -82.791 -14.165 2.198 1.00 68.81 195 ARG A O 1
ATOM 1516 N N . THR A 1 196 ? -81.880 -15.165 3.992 1.00 65.81 196 THR A N 1
ATOM 1517 C CA . THR A 1 196 ? -80.485 -14.808 3.669 1.00 65.81 196 THR A CA 1
ATOM 1518 C C . THR A 1 196 ? -80.047 -15.442 2.346 1.00 65.81 196 THR A C 1
ATOM 1520 O O . THR A 1 196 ? -79.507 -14.758 1.475 1.00 65.81 196 THR A O 1
ATOM 1523 N N . ARG A 1 197 ? -80.352 -16.727 2.129 1.00 68.62 197 ARG A N 1
ATOM 1524 C CA . ARG A 1 197 ? -80.088 -17.438 0.869 1.00 68.62 197 ARG A CA 1
ATOM 1525 C C . ARG A 1 197 ? -80.829 -16.802 -0.308 1.00 68.62 197 ARG A C 1
ATOM 1527 O O . ARG A 1 197 ? -80.239 -16.620 -1.372 1.00 68.62 197 ARG A O 1
ATOM 1534 N N . HIS A 1 198 ? -82.087 -16.408 -0.116 1.00 66.62 198 HIS A N 1
ATOM 1535 C CA . HIS A 1 198 ? -82.894 -15.751 -1.142 1.00 66.62 198 HIS A CA 1
ATOM 1536 C C . HIS A 1 198 ? -82.370 -14.341 -1.471 1.00 66.62 198 HIS A C 1
ATOM 1538 O O . HIS A 1 198 ? -82.337 -13.962 -2.641 1.00 66.62 198 HIS A O 1
ATOM 1544 N N . ALA A 1 199 ? -81.875 -13.595 -0.476 1.00 67.19 199 ALA A N 1
ATOM 1545 C CA . ALA A 1 199 ? -81.218 -12.301 -0.669 1.00 67.19 199 ALA A CA 1
ATOM 1546 C C . ALA A 1 199 ? -79.885 -12.423 -1.434 1.00 67.19 199 ALA A C 1
ATOM 1548 O O . ALA A 1 199 ? -79.640 -11.654 -2.363 1.00 67.19 199 ALA A O 1
ATOM 1549 N N . VAL A 1 200 ? -79.053 -13.425 -1.122 1.00 61.59 200 VAL A N 1
ATOM 1550 C CA . VAL A 1 200 ? -77.804 -13.696 -1.863 1.00 61.59 200 VAL A CA 1
ATOM 1551 C C . VAL A 1 200 ? -78.092 -14.123 -3.308 1.00 61.59 200 VAL A C 1
ATOM 1553 O O . VAL A 1 200 ? -77.435 -13.646 -4.232 1.00 61.59 200 VAL A O 1
ATOM 1556 N N . ILE A 1 201 ? -79.111 -14.959 -3.539 1.00 69.00 201 ILE A N 1
ATOM 1557 C CA . ILE A 1 201 ? -79.543 -15.346 -4.894 1.00 69.00 201 ILE A CA 1
ATOM 1558 C C . ILE A 1 201 ? -80.126 -14.146 -5.661 1.00 69.00 201 ILE A C 1
ATOM 1560 O O . ILE A 1 201 ? -79.912 -14.037 -6.870 1.00 69.00 201 ILE A O 1
ATOM 1564 N N . ALA A 1 202 ? -80.818 -13.223 -4.985 1.00 66.38 202 ALA A N 1
ATOM 1565 C CA . ALA A 1 202 ? -81.285 -11.976 -5.587 1.00 66.38 202 ALA A CA 1
ATOM 1566 C C . ALA A 1 202 ? -80.113 -11.060 -5.986 1.00 66.38 202 ALA A C 1
ATOM 1568 O O . ALA A 1 202 ? -80.088 -10.594 -7.122 1.00 66.38 202 ALA A O 1
ATOM 1569 N N . ALA A 1 203 ? -79.110 -10.883 -5.119 1.00 61.53 203 ALA A N 1
ATOM 1570 C CA . ALA A 1 203 ? -77.901 -10.107 -5.418 1.00 61.53 203 ALA A CA 1
ATOM 1571 C C . ALA A 1 203 ? -77.076 -10.716 -6.571 1.00 61.53 203 ALA A C 1
ATOM 1573 O O . ALA A 1 203 ? -76.600 -10.004 -7.453 1.00 61.53 203 ALA A O 1
ATOM 1574 N N . MET A 1 204 ? -76.971 -12.049 -6.636 1.00 63.06 204 MET A N 1
ATOM 1575 C CA . MET A 1 204 ? -76.359 -12.739 -7.780 1.00 63.06 204 MET A CA 1
ATOM 1576 C C . MET A 1 204 ? -77.164 -12.584 -9.081 1.00 63.06 204 MET A C 1
ATOM 1578 O O . MET A 1 204 ? -76.577 -12.627 -10.160 1.00 63.06 204 MET A O 1
ATOM 1582 N N . LYS A 1 205 ? -78.489 -12.388 -9.007 1.00 62.91 205 LYS A N 1
ATOM 1583 C CA . LYS A 1 205 ? -79.342 -12.106 -10.175 1.00 62.91 205 LYS A CA 1
ATOM 1584 C C . LYS A 1 205 ? -79.367 -10.633 -10.591 1.00 62.91 205 LYS A C 1
ATOM 1586 O O . LYS A 1 205 ? -79.614 -10.376 -11.765 1.00 62.91 205 LYS A O 1
ATOM 1591 N N . SER A 1 206 ? -79.133 -9.684 -9.681 1.00 58.09 206 SER A N 1
ATOM 1592 C CA . SER A 1 206 ? -79.080 -8.251 -10.014 1.00 58.09 206 SER A CA 1
ATOM 1593 C C . SER A 1 206 ? -77.741 -7.818 -10.620 1.00 58.09 206 SER A C 1
ATOM 1595 O O . SER A 1 206 ? -77.678 -6.765 -11.244 1.00 58.09 206 SER A O 1
ATOM 1597 N N . GLY A 1 207 ? -76.687 -8.630 -10.487 1.00 50.91 207 GLY A N 1
ATOM 1598 C CA . GLY A 1 207 ? -75.393 -8.422 -11.151 1.00 50.91 207 GLY A CA 1
ATOM 1599 C C . GLY A 1 207 ? -74.428 -7.473 -10.429 1.00 50.91 207 GLY A C 1
ATOM 1600 O O . GLY A 1 207 ? -73.261 -7.400 -10.811 1.00 50.91 207 GLY A O 1
ATOM 1601 N N . ASP A 1 208 ? -74.867 -6.806 -9.359 1.00 55.59 208 ASP A N 1
ATOM 1602 C CA . ASP A 1 208 ? -74.055 -5.887 -8.550 1.00 55.59 208 ASP A CA 1
ATOM 1603 C C . ASP A 1 208 ? -73.117 -6.624 -7.573 1.00 55.59 208 ASP A C 1
ATOM 1605 O O . ASP A 1 208 ? -73.194 -6.481 -6.352 1.00 55.59 208 ASP A O 1
ATOM 1609 N N . PHE A 1 209 ? -72.182 -7.410 -8.115 1.00 50.50 209 PHE A N 1
ATOM 1610 C CA . PHE A 1 209 ? -71.062 -7.966 -7.353 1.00 50.50 209 PHE A CA 1
ATOM 1611 C C . PHE A 1 209 ? -69.720 -7.619 -8.007 1.00 50.50 209 PHE A C 1
ATOM 1613 O O . PHE A 1 209 ? -69.351 -8.169 -9.046 1.00 50.50 209 PHE A O 1
ATOM 1620 N N . LYS A 1 210 ? -68.961 -6.718 -7.371 1.00 44.88 210 LYS A N 1
ATOM 1621 C CA . LYS A 1 210 ? -67.562 -6.437 -7.721 1.00 44.88 210 LYS A CA 1
ATOM 1622 C C . LYS A 1 210 ? -66.622 -7.212 -6.806 1.00 44.88 210 LYS A C 1
ATOM 1624 O O . LYS A 1 210 ? -66.517 -6.909 -5.620 1.00 44.88 210 LYS A O 1
ATOM 1629 N N . ASP A 1 211 ? -65.902 -8.163 -7.389 1.00 41.31 211 ASP A N 1
ATOM 1630 C CA . ASP A 1 211 ? -64.744 -8.786 -6.755 1.00 41.31 211 ASP A CA 1
ATOM 1631 C C . ASP A 1 211 ? -63.555 -7.804 -6.766 1.00 41.31 211 ASP A C 1
ATOM 1633 O O . ASP A 1 211 ? -63.144 -7.323 -7.822 1.00 41.31 211 ASP A O 1
ATOM 1637 N N . ASN A 1 212 ? -63.018 -7.496 -5.584 1.00 40.00 212 ASN A N 1
ATOM 1638 C CA . ASN A 1 212 ? -61.902 -6.567 -5.379 1.00 40.00 212 ASN A CA 1
ATOM 1639 C C . ASN A 1 212 ? -60.554 -7.287 -5.130 1.00 40.00 212 ASN A C 1
ATOM 1641 O O . ASN A 1 212 ? -59.613 -6.665 -4.638 1.00 40.00 212 ASN A O 1
ATOM 1645 N N . LEU A 1 213 ? -60.437 -8.587 -5.439 1.00 36.31 213 LEU A N 1
ATOM 1646 C CA . LEU A 1 213 ? -59.273 -9.419 -5.084 1.00 36.31 213 LEU A CA 1
ATOM 1647 C C . LEU A 1 213 ? -58.294 -9.727 -6.245 1.00 36.31 213 LEU A C 1
ATOM 1649 O O . LEU A 1 213 ? -57.441 -10.607 -6.125 1.00 36.31 213 LEU A O 1
ATOM 1653 N N . LEU A 1 214 ? -58.344 -8.967 -7.347 1.00 35.12 214 LEU A N 1
ATOM 1654 C CA . LEU A 1 214 ? -57.359 -9.009 -8.443 1.00 35.12 214 LEU A CA 1
ATOM 1655 C C . LEU A 1 214 ? -56.942 -7.589 -8.860 1.00 35.12 214 LEU A C 1
ATOM 1657 O O . LEU A 1 214 ? -57.773 -6.823 -9.337 1.00 35.12 214 LEU A O 1
ATOM 1661 N N . GLY A 1 215 ? -55.657 -7.227 -8.703 1.00 29.19 215 GLY A N 1
ATOM 1662 C CA . GLY A 1 215 ? -55.273 -5.812 -8.840 1.00 29.19 215 GLY A CA 1
ATOM 1663 C C . GLY A 1 215 ? -53.793 -5.414 -8.929 1.00 29.19 215 GLY A C 1
ATOM 1664 O O . GLY A 1 215 ? -53.491 -4.283 -8.573 1.00 29.19 215 GLY A O 1
ATOM 1665 N N . THR A 1 216 ? -52.855 -6.252 -9.397 1.00 28.91 216 THR A N 1
ATOM 1666 C CA . THR A 1 216 ? -51.512 -5.762 -9.818 1.00 28.91 216 THR A CA 1
ATOM 1667 C C . THR A 1 216 ? -50.853 -6.616 -10.913 1.00 28.91 216 THR A C 1
ATOM 1669 O O . THR A 1 216 ? -50.247 -7.645 -10.626 1.00 28.91 216 THR A O 1
ATOM 1672 N N . SER A 1 217 ? -50.894 -6.161 -12.174 1.00 29.59 217 SER A N 1
ATOM 1673 C CA . SER A 1 217 ? -49.698 -6.010 -13.043 1.00 29.59 217 SER A CA 1
ATOM 1674 C C . SER A 1 217 ? -50.029 -5.543 -14.477 1.00 29.59 217 SER A C 1
ATOM 1676 O O . SER A 1 217 ? -50.831 -6.145 -15.174 1.00 29.59 217 SER A O 1
ATOM 1678 N N . ASN A 1 218 ? -49.326 -4.485 -14.899 1.00 27.66 218 ASN A N 1
ATOM 1679 C CA . ASN A 1 218 ? -48.930 -4.095 -16.265 1.00 27.66 218 ASN A CA 1
ATOM 1680 C C . ASN A 1 218 ? -49.961 -4.061 -17.424 1.00 27.66 218 ASN A C 1
ATOM 1682 O O . ASN A 1 218 ? -50.311 -5.081 -18.007 1.00 27.66 218 ASN A O 1
ATOM 1686 N N . GLY A 1 219 ? -50.238 -2.844 -17.910 1.00 27.70 219 GLY A N 1
ATOM 1687 C CA . GLY A 1 219 ? -50.745 -2.546 -19.260 1.00 27.70 219 GLY A CA 1
ATOM 1688 C C . GLY A 1 219 ? -50.411 -1.093 -19.631 1.00 27.70 219 GLY A C 1
ATOM 1689 O O . GLY A 1 219 ? -50.633 -0.200 -18.817 1.00 27.70 219 GLY A O 1
ATOM 1690 N N . SER A 1 220 ? -49.799 -0.843 -20.794 1.00 28.66 220 SER A N 1
ATOM 1691 C CA . SER A 1 220 ? -49.067 0.413 -21.059 1.00 28.66 220 SER A CA 1
ATOM 1692 C C . SER A 1 220 ? -49.762 1.406 -22.006 1.00 28.66 220 SER A C 1
ATOM 1694 O O . SER A 1 220 ? -50.300 1.025 -23.038 1.00 28.66 220 SER A O 1
ATOM 1696 N N . SER A 1 221 ? -49.595 2.696 -21.689 1.00 26.11 221 SER A N 1
ATOM 1697 C CA . SER A 1 221 ? -49.326 3.819 -22.615 1.00 26.11 221 SER A CA 1
ATOM 1698 C C . SER A 1 221 ? -50.196 4.046 -23.871 1.00 26.11 221 SER A C 1
ATOM 1700 O O . SER A 1 221 ? -49.856 3.582 -24.956 1.00 26.11 221 SER A O 1
ATOM 1702 N N . SER A 1 222 ? -51.168 4.956 -23.753 1.00 27.67 222 SER A N 1
ATOM 1703 C CA . SER A 1 222 ? -51.488 6.057 -24.699 1.00 27.67 222 SER A CA 1
ATOM 1704 C C . SER A 1 222 ? -52.667 6.854 -24.107 1.00 27.67 222 SER A C 1
ATOM 1706 O O . SER A 1 222 ? -53.468 6.259 -23.397 1.00 27.67 222 SER A O 1
ATOM 1708 N N . GLY A 1 223 ? -52.871 8.155 -24.311 1.00 25.12 223 GLY A N 1
ATOM 1709 C CA . GLY A 1 223 ? -52.226 9.149 -25.177 1.00 25.12 223 GLY A CA 1
ATOM 1710 C C . GLY A 1 223 ? -53.306 10.174 -25.575 1.00 25.12 223 GLY A C 1
ATOM 1711 O O . GLY A 1 223 ? -54.405 9.747 -25.916 1.00 25.12 223 GLY A O 1
ATOM 1712 N N . SER A 1 224 ? -53.013 11.483 -25.526 1.00 26.45 224 SER A N 1
ATOM 1713 C CA . SER A 1 224 ? -53.999 12.599 -25.582 1.00 26.45 224 SER A CA 1
ATOM 1714 C C . SER A 1 224 ? -54.898 12.727 -24.325 1.00 26.45 224 SER A C 1
ATOM 1716 O O . SER A 1 224 ? -55.223 11.727 -23.699 1.00 26.45 224 SER A O 1
ATOM 1718 N N . GLY A 1 225 ? -55.343 13.919 -23.894 1.00 23.58 225 GLY A N 1
ATOM 1719 C CA . GLY A 1 225 ? -54.908 15.276 -24.268 1.00 23.58 225 GLY A CA 1
ATOM 1720 C C . GLY A 1 225 ? -55.857 16.406 -23.802 1.00 23.58 225 GLY A C 1
ATOM 1721 O O . GLY A 1 225 ? -57.058 16.188 -23.708 1.00 23.58 225 GLY A O 1
ATOM 1722 N N . ASN A 1 226 ? -55.294 17.617 -23.643 1.00 25.34 226 ASN A N 1
ATOM 1723 C CA . ASN A 1 226 ? -55.941 18.950 -23.559 1.00 25.34 226 ASN A CA 1
ATOM 1724 C C . ASN A 1 226 ? -56.538 19.472 -22.216 1.00 25.34 226 ASN A C 1
ATOM 1726 O O . ASN A 1 226 ? -57.323 18.788 -21.577 1.00 25.34 226 ASN A O 1
ATOM 1730 N N . SER A 1 227 ? -56.230 20.756 -21.914 1.00 27.42 227 SER A N 1
ATOM 1731 C CA . SER A 1 227 ? -56.916 21.763 -21.042 1.00 27.42 227 SER A CA 1
ATOM 1732 C C . SER A 1 227 ? -57.287 21.442 -19.570 1.00 27.42 227 SER A C 1
ATOM 1734 O O . SER A 1 227 ? -57.868 20.400 -19.306 1.00 27.42 227 SER A O 1
ATOM 1736 N N . GLY A 1 228 ? -57.118 22.336 -18.577 1.00 24.95 228 GLY A N 1
ATOM 1737 C CA . GLY A 1 228 ? -56.486 23.679 -18.530 1.00 24.95 228 GLY A CA 1
ATOM 1738 C C . GLY A 1 228 ? -57.182 24.662 -17.548 1.00 24.95 228 GLY A C 1
ATOM 1739 O O . GLY A 1 228 ? -58.389 24.542 -17.387 1.00 24.95 228 GLY A O 1
ATOM 1740 N N . SER A 1 229 ? -56.445 25.649 -16.989 1.00 26.34 229 SER A N 1
ATOM 1741 C CA . SER A 1 229 ? -56.901 26.752 -16.081 1.00 26.34 229 SER A CA 1
ATOM 1742 C C . SER A 1 229 ? -57.404 26.278 -14.684 1.00 26.34 229 SER A C 1
ATOM 1744 O O . SER A 1 229 ? -58.257 25.402 -14.615 1.00 26.34 229 SER A O 1
ATOM 1746 N N . GLU A 1 230 ? -56.800 26.581 -13.520 1.00 26.62 230 GLU A N 1
ATOM 1747 C CA . GLU A 1 230 ? -56.450 27.850 -12.814 1.00 26.62 230 GLU A CA 1
ATOM 1748 C C . GLU A 1 230 ? -57.570 28.416 -11.906 1.00 26.62 230 GLU A C 1
ATOM 1750 O O . GLU A 1 230 ? -58.693 28.580 -12.360 1.00 26.62 230 GLU A O 1
ATOM 1755 N N . ASN A 1 231 ? -57.179 28.783 -10.668 1.00 26.42 231 ASN A N 1
ATOM 1756 C CA . ASN A 1 231 ? -57.594 29.959 -9.864 1.00 26.42 231 ASN A CA 1
ATOM 1757 C C . ASN A 1 231 ? -59.096 30.173 -9.484 1.00 26.42 231 ASN A C 1
ATOM 1759 O O . ASN A 1 231 ? -60.002 29.805 -10.214 1.00 26.42 231 ASN A O 1
ATOM 1763 N N . GLU A 1 232 ? -59.483 30.802 -8.359 1.00 29.83 232 GLU A N 1
ATOM 1764 C CA . GLU A 1 232 ? -58.803 31.231 -7.111 1.00 29.83 232 GLU A CA 1
ATOM 1765 C C . GLU A 1 232 ? -59.865 31.620 -6.034 1.00 29.83 232 GLU A C 1
ATOM 1767 O O . GLU A 1 232 ? -61.055 31.377 -6.223 1.00 29.83 232 GLU A O 1
ATOM 1772 N N . VAL A 1 233 ? -59.425 32.339 -4.984 1.00 26.61 233 VAL A N 1
ATOM 1773 C CA . VAL A 1 233 ? -60.182 33.302 -4.141 1.00 26.61 233 VAL A CA 1
ATOM 1774 C C . VAL A 1 233 ? -60.713 32.782 -2.787 1.00 26.61 233 VAL A C 1
ATOM 1776 O O . VAL A 1 233 ? -61.218 31.673 -2.649 1.00 26.61 233 VAL A O 1
ATOM 1779 N N . MET A 1 234 ? -60.534 33.627 -1.761 1.00 29.69 234 MET A N 1
ATOM 1780 C CA . MET A 1 234 ? -60.920 33.442 -0.352 1.00 29.69 234 MET A CA 1
ATOM 1781 C C . MET A 1 234 ? -62.235 34.172 -0.022 1.00 29.69 234 MET A C 1
ATOM 1783 O O . MET A 1 234 ? -62.628 35.060 -0.766 1.00 29.69 234 MET A O 1
ATOM 1787 N N . GLU A 1 235 ? -62.819 33.918 1.159 1.00 24.75 235 GLU A N 1
ATOM 1788 C CA . GLU A 1 235 ? -62.960 34.931 2.236 1.00 24.75 235 GLU A CA 1
ATOM 1789 C C . GLU A 1 235 ? -63.565 34.319 3.524 1.00 24.75 235 GLU A C 1
ATOM 1791 O O . GLU A 1 235 ? -63.930 33.142 3.545 1.00 24.75 235 GLU A O 1
ATOM 1796 N N . GLY A 1 236 ? -63.637 35.083 4.627 1.00 25.22 236 GLY A N 1
ATOM 1797 C CA . GLY A 1 236 ? -64.276 34.650 5.883 1.00 25.22 236 GLY A CA 1
ATOM 1798 C C . GLY A 1 236 ? -64.310 35.717 6.995 1.00 25.22 236 GLY A C 1
ATOM 1799 O O . GLY A 1 236 ? -63.594 36.709 6.922 1.00 25.22 236 GLY A O 1
ATOM 1800 N N . THR A 1 237 ? -65.164 35.525 8.015 1.00 26.44 237 THR A N 1
ATOM 1801 C CA . THR A 1 237 ? -65.301 36.261 9.314 1.00 26.44 237 THR A CA 1
ATOM 1802 C C . THR A 1 237 ? -66.422 35.547 10.133 1.00 26.44 237 THR A C 1
ATOM 1804 O O . THR A 1 237 ? -67.314 34.980 9.516 1.00 26.44 237 THR A O 1
ATOM 1807 N N . SER A 1 238 ? -66.382 35.267 11.455 1.00 26.12 238 SER A N 1
ATOM 1808 C CA . SER A 1 238 ? -66.281 36.075 12.705 1.00 26.12 238 SER A CA 1
ATOM 1809 C C . SER A 1 238 ? -67.623 36.686 13.191 1.00 26.12 238 SER A C 1
ATOM 1811 O O . SER A 1 238 ? -68.253 37.368 12.396 1.00 26.12 238 SER A O 1
ATOM 1813 N N . SER A 1 239 ? -68.097 36.592 14.457 1.00 32.09 239 SER A N 1
ATOM 1814 C CA . SER A 1 239 ? -67.801 35.741 15.652 1.00 32.09 239 SER A CA 1
ATOM 1815 C C . SER A 1 239 ? -68.834 36.009 16.804 1.00 32.09 239 SER A C 1
ATOM 1817 O O . SER A 1 239 ? -69.701 36.859 16.621 1.00 32.09 239 SER A O 1
ATOM 1819 N N . LYS A 1 240 ? -68.676 35.370 17.996 1.00 30.19 240 LYS A N 1
ATOM 1820 C CA . LYS A 1 240 ? -69.225 35.746 19.349 1.00 30.19 240 LYS A CA 1
ATOM 1821 C C . LYS A 1 240 ? -70.733 35.500 19.651 1.00 30.19 240 LYS A C 1
ATOM 1823 O O . LYS A 1 240 ? -71.506 35.343 18.718 1.00 30.19 240 LYS A O 1
ATOM 1828 N N . ASP A 1 241 ? -71.242 35.397 20.904 1.00 26.59 241 ASP A N 1
ATOM 1829 C CA . ASP A 1 241 ? -70.710 35.505 22.303 1.00 26.59 241 ASP A CA 1
ATOM 1830 C C . ASP A 1 241 ? -71.640 34.773 23.349 1.00 26.59 241 ASP A C 1
ATOM 1832 O O . ASP A 1 241 ? -72.738 34.352 22.987 1.00 26.59 241 ASP A O 1
ATOM 1836 N N . THR A 1 242 ? -71.263 34.762 24.655 1.00 27.95 242 THR A N 1
ATOM 1837 C CA . THR A 1 242 ? -72.062 34.580 25.933 1.00 27.95 242 THR A CA 1
ATOM 1838 C C . THR A 1 242 ? -71.939 33.284 26.800 1.00 27.95 242 THR A C 1
ATOM 1840 O O . THR A 1 242 ? -71.396 32.276 26.356 1.00 27.95 242 THR A O 1
ATOM 1843 N N . THR A 1 243 ? -72.319 33.363 28.103 1.00 27.92 243 THR A N 1
ATOM 1844 C CA . THR A 1 243 ? -71.730 32.615 29.267 1.00 27.92 243 THR A CA 1
ATOM 1845 C C . THR A 1 243 ? -72.698 32.373 30.492 1.00 27.92 243 THR A C 1
ATOM 1847 O O . THR A 1 243 ? -73.829 32.851 30.431 1.00 27.92 243 THR A O 1
ATOM 1850 N N . PRO A 1 244 ? -72.325 31.616 31.577 1.00 50.00 244 PRO A N 1
ATOM 1851 C CA . PRO A 1 244 ? -73.239 30.977 32.579 1.00 50.00 244 PRO A CA 1
ATOM 1852 C C . PRO A 1 244 ? -73.375 31.685 33.967 1.00 50.00 244 PRO A C 1
ATOM 1854 O O . PRO A 1 244 ? -72.887 32.807 34.108 1.00 50.00 244 PRO A O 1
ATOM 1857 N N . PRO A 1 245 ? -74.064 31.092 34.988 1.00 46.22 245 PRO A N 1
ATOM 1858 C CA . PRO A 1 245 ? -73.424 30.330 36.111 1.00 46.22 245 PRO A CA 1
ATOM 1859 C C . PRO A 1 245 ? -74.279 29.080 36.555 1.00 46.22 245 PRO A C 1
ATOM 1861 O O . PRO A 1 245 ? -74.961 28.560 35.679 1.00 46.22 245 PRO A O 1
ATOM 1864 N N . SER A 1 246 ? -74.344 28.460 37.766 1.00 27.33 246 SER A N 1
ATOM 1865 C CA . SER A 1 246 ? -73.817 28.607 39.166 1.00 27.33 246 SER A CA 1
ATOM 1866 C C . SER A 1 246 ? -73.980 27.288 40.001 1.00 27.33 246 SER A C 1
ATOM 1868 O O . SER A 1 246 ? -74.787 26.446 39.618 1.00 27.33 246 SER A O 1
ATOM 1870 N N . GLU A 1 247 ? -73.327 27.143 41.176 1.00 28.31 247 GLU A N 1
ATOM 1871 C CA . GLU A 1 247 ? -73.521 26.057 42.199 1.00 28.31 247 GLU A CA 1
ATOM 1872 C C . GLU A 1 247 ? -74.331 26.518 43.454 1.00 28.31 247 GLU A C 1
ATOM 1874 O O . GLU A 1 247 ? -74.792 27.666 43.452 1.00 28.31 247 GLU A O 1
ATOM 1879 N N . PRO A 1 248 ? -74.569 25.676 44.506 1.00 41.34 248 PRO A N 1
ATOM 1880 C CA . PRO A 1 248 ? -73.678 25.665 45.701 1.00 41.34 248 PRO A CA 1
ATOM 1881 C C . PRO A 1 248 ? -73.529 24.310 46.488 1.00 41.34 248 PRO A C 1
ATOM 1883 O O . PRO A 1 248 ? -73.980 23.257 46.047 1.00 41.34 248 PRO A O 1
ATOM 1886 N N . GLU A 1 249 ? -72.858 24.349 47.658 1.00 27.69 249 GLU A N 1
ATOM 1887 C CA . GLU A 1 249 ? -72.191 23.244 48.408 1.00 27.69 249 GLU A CA 1
ATOM 1888 C C . GLU A 1 249 ? -73.006 22.465 49.491 1.00 27.69 249 GLU A C 1
ATOM 1890 O O . GLU A 1 249 ? -74.082 22.903 49.891 1.00 27.69 249 GLU A O 1
ATOM 1895 N N . VAL A 1 250 ? -72.429 21.370 50.064 1.00 25.38 250 VAL A N 1
ATOM 1896 C CA . VAL A 1 250 ? -72.062 21.186 51.519 1.00 25.38 250 VAL A CA 1
ATOM 1897 C C . VAL A 1 250 ? -71.623 19.725 51.887 1.00 25.38 250 VAL A C 1
ATOM 1899 O O . VAL A 1 250 ? -72.067 18.748 51.293 1.00 25.38 250 VAL A O 1
ATOM 1902 N N . LYS A 1 251 ? -70.737 19.566 52.898 1.00 26.81 251 LYS A N 1
ATOM 1903 C CA . LYS A 1 251 ? -70.201 18.324 53.564 1.00 26.81 251 LYS A CA 1
ATOM 1904 C C . LYS A 1 251 ? -70.370 18.465 55.108 1.00 26.81 251 LYS A C 1
ATOM 1906 O O . LYS A 1 251 ? -70.402 19.636 55.495 1.00 26.81 251 LYS A O 1
ATOM 1911 N N . PRO A 1 252 ? -70.378 17.431 56.024 1.00 34.91 252 PRO A N 1
ATOM 1912 C CA . PRO A 1 252 ? -69.211 16.521 56.280 1.00 34.91 252 PRO A CA 1
ATOM 1913 C C . PRO A 1 252 ? -69.347 15.180 57.122 1.00 34.91 252 PRO A C 1
ATOM 1915 O O . PRO A 1 252 ? -70.260 15.026 57.916 1.00 34.91 252 PRO A O 1
ATOM 1918 N N . LYS A 1 253 ? -68.281 14.328 57.104 1.00 26.62 253 LYS A N 1
ATOM 1919 C CA . LYS A 1 253 ? -67.704 13.449 58.202 1.00 26.62 253 LYS A CA 1
ATOM 1920 C C . LYS A 1 253 ? -68.541 12.290 58.856 1.00 26.62 253 LYS A C 1
ATOM 1922 O O . LYS A 1 253 ? -69.748 12.402 58.950 1.00 26.62 253 LYS A O 1
ATOM 1927 N N . ALA A 1 254 ? -67.983 11.195 59.440 1.00 26.11 254 ALA A N 1
ATOM 1928 C CA . ALA A 1 254 ? -66.653 10.514 59.387 1.00 26.11 254 ALA A CA 1
ATOM 1929 C C . ALA A 1 254 ? -66.588 9.161 60.195 1.00 26.11 254 ALA A C 1
ATOM 1931 O O . ALA A 1 254 ? -67.406 8.978 61.089 1.00 26.11 254 ALA A O 1
ATOM 1932 N N . LYS A 1 255 ? -65.509 8.349 59.992 1.00 25.64 255 LYS A N 1
ATOM 1933 C CA . LYS A 1 255 ? -64.936 7.233 60.838 1.00 25.64 255 LYS A CA 1
ATOM 1934 C C . LYS A 1 255 ? -65.666 5.852 60.887 1.00 25.64 255 LYS A C 1
ATOM 1936 O O . LYS A 1 255 ? -66.877 5.836 60.741 1.00 25.64 255 LYS A O 1
ATOM 1941 N N . SER A 1 256 ? -65.035 4.675 61.146 1.00 27.38 256 SER A N 1
ATOM 1942 C CA . SER A 1 256 ? -63.607 4.201 61.101 1.00 27.38 256 SER A CA 1
ATOM 1943 C C . SER A 1 256 ? -63.408 2.691 61.463 1.00 27.38 256 SER A C 1
ATOM 1945 O O . SER A 1 256 ? -64.011 2.265 62.444 1.00 27.38 256 SER A O 1
ATOM 1947 N N . PHE A 1 257 ? -62.472 1.956 60.818 1.00 23.14 257 PHE A N 1
ATOM 1948 C CA . PHE A 1 257 ? -61.735 0.740 61.307 1.00 23.14 257 PHE A CA 1
ATOM 1949 C C . PHE A 1 257 ? -60.513 0.477 60.358 1.00 23.14 257 PHE A C 1
ATOM 1951 O O . PHE A 1 257 ? -60.665 0.760 59.174 1.00 23.14 257 PHE A O 1
ATOM 1958 N N . PHE A 1 258 ? -59.242 0.295 60.784 1.00 24.23 258 PHE A N 1
ATOM 1959 C CA . PHE A 1 258 ? -58.508 -0.920 61.265 1.00 24.23 258 PHE A CA 1
ATOM 1960 C C . PHE A 1 258 ? -58.496 -2.125 60.284 1.00 24.23 258 PHE A C 1
ATOM 1962 O O . PHE A 1 258 ? -59.574 -2.503 59.841 1.00 24.23 258 PHE A O 1
ATOM 1969 N N . GLY A 1 259 ? -57.372 -2.800 59.949 1.00 26.27 259 GLY A N 1
ATOM 1970 C CA . GLY A 1 259 ? -55.920 -2.602 60.227 1.00 26.27 259 GLY A CA 1
ATOM 1971 C C . GLY A 1 259 ? -55.061 -3.861 59.877 1.00 26.27 259 GLY A C 1
ATOM 1972 O O . GLY A 1 259 ? -55.670 -4.897 59.632 1.00 26.27 259 GLY A O 1
ATOM 1973 N N . PHE A 1 260 ? -53.711 -3.774 59.936 1.00 25.92 260 PHE A N 1
ATOM 1974 C CA . PHE A 1 260 ? -52.681 -4.858 59.802 1.00 25.92 260 PHE A CA 1
ATOM 1975 C C . PHE A 1 260 ? -52.474 -5.520 58.402 1.00 25.92 260 PHE A C 1
ATOM 1977 O O . PHE A 1 260 ? -53.437 -5.600 57.642 1.00 25.92 260 PHE A O 1
ATOM 1984 N N . ASP A 1 261 ? -51.305 -6.075 58.001 1.00 27.62 261 ASP A N 1
ATOM 1985 C CA . ASP A 1 261 ? -49.864 -5.758 58.259 1.00 27.62 261 ASP A CA 1
ATOM 1986 C C . ASP A 1 261 ? -48.901 -6.561 57.314 1.00 27.62 261 ASP A C 1
ATOM 1988 O O . ASP A 1 261 ? -49.360 -7.442 56.592 1.00 27.62 261 ASP A O 1
ATOM 1992 N N . GLU A 1 262 ? -47.606 -6.191 57.327 1.00 30.05 262 GLU A N 1
ATOM 1993 C CA . GLU A 1 262 ? -46.327 -6.933 57.077 1.00 30.05 262 GLU A CA 1
ATOM 1994 C C . GLU A 1 262 ? -46.132 -7.971 55.918 1.00 30.05 262 GLU A C 1
ATOM 1996 O O . GLU A 1 262 ? -46.667 -9.074 55.923 1.00 30.05 262 GLU A O 1
ATOM 2001 N N . ASP A 1 263 ? -45.270 -7.581 54.960 1.00 29.86 263 ASP A N 1
ATOM 2002 C CA . ASP A 1 263 ? -43.932 -8.122 54.584 1.00 29.86 263 ASP A CA 1
ATOM 2003 C C . ASP A 1 263 ? -43.626 -9.568 54.060 1.00 29.86 263 ASP A C 1
ATOM 2005 O O . ASP A 1 263 ? -43.896 -10.587 54.686 1.00 29.86 263 ASP A O 1
ATOM 2009 N N . ASP A 1 264 ? -42.866 -9.556 52.943 1.00 32.03 264 ASP A N 1
ATOM 2010 C CA . ASP A 1 264 ? -41.626 -10.305 52.594 1.00 32.03 264 ASP A CA 1
ATOM 2011 C C . ASP A 1 264 ? -41.516 -11.752 52.022 1.00 32.03 264 ASP A C 1
ATOM 2013 O O . ASP A 1 264 ? -42.345 -12.636 52.205 1.00 32.03 264 ASP A O 1
ATOM 2017 N N . GLU A 1 265 ? -40.379 -11.911 51.307 1.00 30.89 265 GLU A N 1
ATOM 2018 C CA . GLU A 1 265 ? -39.658 -13.110 50.808 1.00 30.89 265 GLU A CA 1
ATOM 2019 C C . GLU A 1 265 ? -40.341 -14.078 49.801 1.00 30.89 265 GLU A C 1
ATOM 2021 O O . GLU A 1 265 ? -41.544 -14.042 49.571 1.00 30.89 265 GLU A O 1
ATOM 2026 N N . PHE A 1 266 ? -39.654 -15.040 49.157 1.00 23.16 266 PHE A N 1
ATOM 2027 C CA . PHE A 1 266 ? -38.369 -15.157 48.415 1.00 23.16 266 PHE A CA 1
ATOM 2028 C C . PHE A 1 266 ? -38.226 -16.662 48.010 1.00 23.16 266 PHE A C 1
ATOM 2030 O O . PHE A 1 266 ? -39.140 -17.454 48.222 1.00 23.16 266 PHE A O 1
ATOM 2037 N N . MET A 1 267 ? -37.136 -17.067 47.347 1.00 27.92 267 MET A N 1
ATOM 2038 C CA . MET A 1 267 ? -36.887 -18.425 46.821 1.00 27.92 267 MET A CA 1
ATOM 2039 C C . MET A 1 267 ? -36.632 -19.489 47.906 1.00 27.92 267 MET A C 1
ATOM 2041 O O . MET A 1 267 ? -35.893 -19.200 48.844 1.00 27.92 267 MET A O 1
ATOM 2045 N N . SER A 1 268 ? -37.056 -20.744 47.676 1.00 24.20 268 SER A N 1
ATOM 2046 C CA . SER A 1 268 ? -36.220 -21.981 47.718 1.00 24.20 268 SER A CA 1
ATOM 2047 C C . SER A 1 268 ? -37.076 -23.248 47.399 1.00 24.20 268 SER A C 1
ATOM 2049 O O . SER A 1 268 ? -38.295 -23.119 47.318 1.00 24.20 268 SER A O 1
ATOM 2051 N N . SER A 1 269 ? -36.513 -24.309 46.787 1.00 25.28 269 SER A N 1
ATOM 2052 C CA . SER A 1 269 ? -36.147 -25.649 47.344 1.00 25.28 269 SER A CA 1
ATOM 2053 C C . SER A 1 269 ? -37.213 -26.381 48.179 1.00 25.28 269 SER A C 1
ATOM 2055 O O . SER A 1 269 ? -37.860 -25.732 48.994 1.00 25.28 269 SER A O 1
ATOM 2057 N N . ASP A 1 270 ? -37.350 -27.711 48.184 1.00 25.77 270 ASP A N 1
ATOM 2058 C CA . ASP A 1 270 ? -36.921 -28.835 47.310 1.00 25.77 270 ASP A CA 1
ATOM 2059 C C . ASP A 1 270 ? -37.733 -30.087 47.769 1.00 25.77 270 ASP A C 1
ATOM 2061 O O . ASP A 1 270 ? -38.308 -30.048 48.858 1.00 25.77 270 ASP A O 1
ATOM 2065 N N . ASP A 1 271 ? -37.749 -31.168 46.970 1.00 27.44 271 ASP A N 1
ATOM 2066 C CA . ASP A 1 271 ? -38.248 -32.531 47.305 1.00 27.44 271 ASP A CA 1
ATOM 2067 C C . ASP A 1 271 ? -39.765 -32.648 47.687 1.00 27.44 271 ASP A C 1
ATOM 2069 O O . ASP A 1 271 ? -40.473 -31.644 47.754 1.00 27.44 271 ASP A O 1
ATOM 2073 N N . GLU A 1 272 ? -40.427 -33.813 47.823 1.00 26.44 272 GLU A N 1
ATOM 2074 C CA . GLU A 1 272 ? -40.038 -35.244 47.789 1.00 26.44 272 GLU A CA 1
ATOM 2075 C C . GLU A 1 272 ? -41.211 -36.116 47.212 1.00 26.44 272 GLU A C 1
ATOM 2077 O O . GLU A 1 272 ? -42.065 -35.573 46.511 1.00 26.44 272 GLU A O 1
ATOM 2082 N N . GLU A 1 273 ? -41.271 -37.430 47.512 1.00 27.91 273 GLU A N 1
ATOM 2083 C CA . GLU A 1 273 ? -42.241 -38.475 47.060 1.00 27.91 273 GLU A CA 1
ATOM 2084 C C . GLU A 1 273 ? -42.150 -38.863 45.553 1.00 27.91 273 GLU A C 1
ATOM 2086 O O . GLU A 1 273 ? -42.444 -38.067 44.665 1.00 27.91 273 GLU A O 1
ATOM 2091 N N . GLU A 1 274 ? -41.609 -40.015 45.118 1.00 25.94 274 GLU A N 1
ATOM 2092 C CA . GLU A 1 274 ? -41.780 -41.459 45.445 1.00 25.94 274 GLU A CA 1
ATOM 2093 C C . GLU A 1 274 ? -42.810 -42.212 44.568 1.00 25.94 274 GLU A C 1
ATOM 2095 O O . GLU A 1 274 ? -44.016 -42.012 44.661 1.00 25.94 274 GLU A O 1
ATOM 2100 N N . GLU A 1 275 ? -42.312 -43.174 43.779 1.00 28.31 275 GLU A N 1
ATOM 2101 C CA . GLU A 1 275 ? -42.966 -44.472 43.535 1.00 28.31 275 GLU A CA 1
ATOM 2102 C C . GLU A 1 275 ? -41.851 -45.529 43.365 1.00 28.31 275 GLU A C 1
ATOM 2104 O O . GLU A 1 275 ? -40.915 -45.333 42.583 1.00 28.31 275 GLU A O 1
ATOM 2109 N N . GLU A 1 276 ? -41.907 -46.619 44.136 1.00 25.20 276 GLU A N 1
ATOM 2110 C CA . GLU A 1 276 ? -40.918 -47.710 44.125 1.00 25.20 276 GLU A CA 1
ATOM 2111 C C . GLU A 1 276 ? -41.247 -48.784 43.071 1.00 25.20 276 GLU A C 1
ATOM 2113 O O . GLU A 1 276 ? -42.417 -49.076 42.834 1.00 25.20 276 GLU A O 1
ATOM 2118 N N . ASP A 1 277 ? -40.228 -49.483 42.553 1.00 27.20 277 ASP A N 1
ATOM 2119 C CA . ASP A 1 277 ? -40.255 -50.959 42.535 1.00 27.20 277 ASP A CA 1
ATOM 2120 C C . ASP A 1 277 ? -38.820 -51.543 42.504 1.00 27.20 277 ASP A C 1
ATOM 2122 O O . ASP A 1 277 ? -37.860 -50.867 42.123 1.00 27.20 277 ASP A O 1
ATOM 2126 N N . GLU A 1 278 ? -38.649 -52.783 42.968 1.00 27.44 278 GLU A N 1
ATOM 2127 C CA . GLU A 1 278 ? -37.377 -53.290 43.522 1.00 27.44 278 GLU A CA 1
ATOM 2128 C C . GLU A 1 278 ? -36.546 -54.270 42.640 1.00 27.44 278 GLU A C 1
ATOM 2130 O O . GLU A 1 278 ? -37.030 -54.883 41.690 1.00 27.44 278 GLU A O 1
ATOM 2135 N N . LYS A 1 279 ? -35.320 -54.548 43.137 1.00 27.38 279 LYS A N 1
ATOM 2136 C CA . LYS A 1 279 ? -34.329 -55.611 42.815 1.00 27.38 279 LYS A CA 1
ATOM 2137 C C . LYS A 1 279 ? -33.386 -55.366 41.622 1.00 27.38 279 LYS A C 1
ATOM 2139 O O . LYS A 1 279 ? -33.818 -55.130 40.503 1.00 27.38 279 LYS A O 1
ATOM 2144 N N . GLU A 1 280 ? -32.058 -55.286 41.808 1.00 26.62 280 GLU A N 1
ATOM 2145 C CA . GLU A 1 280 ? -31.069 -56.224 42.420 1.00 26.62 280 GLU A CA 1
ATOM 2146 C C . GLU A 1 280 ? -30.692 -57.418 41.501 1.00 26.62 280 GLU A C 1
ATOM 2148 O O . GLU A 1 280 ? -31.564 -57.995 40.864 1.00 26.62 280 GLU A O 1
ATOM 2153 N N . ASN A 1 281 ? -29.429 -57.876 41.388 1.00 25.66 281 ASN A N 1
ATOM 2154 C CA . ASN A 1 281 ? -28.163 -57.426 42.004 1.00 25.66 281 ASN A CA 1
ATOM 2155 C C . ASN A 1 281 ? -26.929 -57.671 41.083 1.00 25.66 281 ASN A C 1
ATOM 2157 O O . ASN A 1 281 ? -27.061 -58.200 39.982 1.00 25.66 281 ASN A O 1
ATOM 2161 N N . GLN A 1 282 ? -25.736 -57.263 41.536 1.00 23.86 282 GLN A N 1
ATOM 2162 C CA . GLN A 1 282 ? -24.420 -57.333 40.850 1.00 23.86 282 GLN A CA 1
ATOM 2163 C C . GLN A 1 282 ? -23.669 -58.675 41.159 1.00 23.86 282 GLN A C 1
ATOM 2165 O O . GLN A 1 282 ? -24.311 -59.541 41.761 1.00 23.86 282 GLN A O 1
ATOM 2170 N N . PRO A 1 283 ? -22.342 -58.897 40.897 1.00 36.94 283 PRO A N 1
ATOM 2171 C CA . PRO A 1 283 ? -21.321 -58.146 40.123 1.00 36.94 283 PRO A CA 1
ATOM 2172 C C . PRO A 1 283 ? -20.333 -59.008 39.252 1.00 36.94 283 PRO A C 1
ATOM 2174 O O . PRO A 1 283 ? -20.426 -60.229 39.207 1.00 36.94 283 PRO A O 1
ATOM 2177 N N . ALA A 1 284 ? -19.309 -58.329 38.694 1.00 25.70 284 ALA A N 1
ATOM 2178 C CA . ALA A 1 284 ? -17.878 -58.730 38.613 1.00 25.70 284 ALA A CA 1
ATOM 2179 C C . ALA A 1 284 ? -17.242 -59.480 37.398 1.00 25.70 284 ALA A C 1
ATOM 2181 O O . ALA A 1 284 ? -17.719 -60.503 36.926 1.00 25.70 284 ALA A O 1
ATOM 2182 N N . GLU A 1 285 ? -16.061 -58.938 37.038 1.00 26.20 285 GLU A N 1
ATOM 2183 C CA . GLU A 1 285 ? -14.783 -59.543 36.575 1.00 26.20 285 GLU A CA 1
ATOM 2184 C C . GLU A 1 285 ? -14.542 -60.108 35.140 1.00 26.20 285 GLU A C 1
ATOM 2186 O O . GLU A 1 285 ? -15.041 -61.146 34.729 1.00 26.20 285 GLU A O 1
ATOM 2191 N N . GLU A 1 286 ? -13.641 -59.385 34.448 1.00 25.80 286 GLU A N 1
ATOM 2192 C CA . GLU A 1 286 ? -12.442 -59.805 33.679 1.00 25.80 286 GLU A CA 1
ATOM 2193 C C . GLU A 1 286 ? -12.477 -60.683 32.392 1.00 25.80 286 GLU A C 1
ATOM 2195 O O . GLU A 1 286 ? -12.645 -61.896 32.416 1.00 25.80 286 GLU A O 1
ATOM 2200 N N . ALA A 1 287 ? -12.035 -60.019 31.304 1.00 25.16 287 ALA A N 1
ATOM 2201 C CA . ALA A 1 287 ? -10.897 -60.382 30.427 1.00 25.16 287 ALA A CA 1
ATOM 2202 C C . ALA A 1 287 ? -11.068 -61.138 29.077 1.00 25.16 287 ALA A C 1
ATOM 2204 O O . ALA A 1 287 ? -11.739 -62.155 28.947 1.00 25.16 287 ALA A O 1
ATOM 2205 N N . GLU A 1 288 ? -10.275 -60.620 28.121 1.00 26.77 288 GLU A N 1
ATOM 2206 C CA . GLU A 1 288 ? -9.689 -61.216 26.901 1.00 26.77 288 GLU A CA 1
ATOM 2207 C C . GLU A 1 288 ? -10.512 -61.440 25.604 1.00 26.77 288 GLU A C 1
ATOM 2209 O O . GLU A 1 288 ? -11.736 -61.406 25.549 1.00 26.77 288 GLU A O 1
ATOM 2214 N N . GLU A 1 289 ? -9.742 -61.479 24.511 1.00 25.02 289 GLU A N 1
ATOM 2215 C CA . GLU A 1 289 ? -10.028 -61.062 23.129 1.00 25.02 289 GLU A CA 1
ATOM 2216 C C . GLU A 1 289 ? -10.849 -62.058 22.275 1.00 25.02 289 GLU A C 1
ATOM 2218 O O . GLU A 1 289 ? -10.699 -63.266 22.418 1.00 25.02 289 GLU A O 1
ATOM 2223 N N . GLU A 1 290 ? -11.605 -61.566 21.274 1.00 24.94 290 GLU A N 1
ATOM 2224 C CA . GLU A 1 290 ? -11.207 -61.711 19.849 1.00 24.94 290 GLU A CA 1
ATOM 2225 C C . GLU A 1 290 ? -12.134 -60.987 18.829 1.00 24.94 290 GLU A C 1
ATOM 2227 O O . GLU A 1 290 ? -13.354 -61.112 18.851 1.00 24.94 290 GLU A O 1
ATOM 2232 N N . ILE A 1 291 ? -11.493 -60.318 17.855 1.00 27.44 291 ILE A N 1
ATOM 2233 C CA . ILE A 1 291 ? -11.911 -60.081 16.448 1.00 27.44 291 ILE A CA 1
ATOM 2234 C C . ILE A 1 291 ? -13.243 -59.329 16.173 1.00 27.44 291 ILE A C 1
ATOM 2236 O O . ILE A 1 291 ? -14.334 -59.896 16.131 1.00 27.44 291 ILE A O 1
ATOM 2240 N N . GLU A 1 292 ? -13.124 -58.059 15.765 1.00 26.88 292 GLU A N 1
ATOM 2241 C CA . GLU A 1 292 ? -14.224 -57.244 15.218 1.00 26.88 292 GLU A CA 1
ATOM 2242 C C . GLU A 1 292 ? -14.626 -57.598 13.769 1.00 26.88 292 GLU A C 1
ATOM 2244 O O . GLU A 1 292 ? -13.779 -57.855 12.908 1.00 26.88 292 GLU A O 1
ATOM 2249 N N . LYS A 1 293 ? -15.925 -57.446 13.457 1.00 27.20 293 LYS A N 1
ATOM 2250 C CA . LYS A 1 293 ? -16.440 -57.084 12.120 1.00 27.20 293 LYS A CA 1
ATOM 2251 C C . LYS A 1 293 ? -17.647 -56.149 12.250 1.00 27.20 293 LYS A C 1
ATOM 2253 O O . LYS A 1 293 ? -18.604 -56.477 12.944 1.00 27.20 293 LYS A O 1
ATOM 2258 N N . GLU A 1 294 ? -17.615 -55.017 11.547 1.00 26.69 294 GLU A N 1
ATOM 2259 C CA . GLU A 1 294 ? -18.688 -54.010 11.553 1.00 26.69 294 GLU A CA 1
ATOM 2260 C C . GLU A 1 294 ? -20.038 -54.552 11.045 1.00 26.69 294 GLU A C 1
ATOM 2262 O O . GLU A 1 294 ? -20.098 -55.298 10.060 1.00 26.69 294 GLU A O 1
ATOM 2267 N N . PRO A 1 295 ? -21.142 -54.069 11.638 1.00 29.67 295 PRO A N 1
ATOM 2268 C CA . PRO A 1 295 ? -22.218 -53.520 10.811 1.00 29.67 295 PRO A CA 1
ATOM 2269 C C . PRO A 1 295 ? -22.681 -52.111 11.243 1.00 29.67 295 PRO A C 1
ATOM 2271 O O . PRO A 1 295 ? -22.543 -51.686 12.386 1.00 29.67 295 PRO A O 1
ATOM 2274 N N . THR A 1 296 ? -23.269 -51.385 10.291 1.00 27.84 296 THR A N 1
ATOM 2275 C CA . THR A 1 296 ? -23.645 -49.959 10.370 1.00 27.84 296 THR A CA 1
ATOM 2276 C C . THR A 1 296 ? -24.707 -49.600 11.431 1.00 27.84 296 THR A C 1
ATOM 2278 O O . THR A 1 296 ? -25.719 -50.301 11.512 1.00 27.84 296 THR A O 1
ATOM 2281 N N . PRO A 1 297 ? -24.591 -48.447 12.128 1.00 30.41 297 PRO A N 1
ATOM 2282 C CA . PRO A 1 297 ? -25.610 -47.950 13.060 1.00 30.41 297 PRO A CA 1
ATOM 2283 C C . PRO A 1 297 ? -26.776 -47.166 12.391 1.00 30.41 297 PRO A C 1
ATOM 2285 O O . PRO A 1 297 ? -26.606 -46.599 11.308 1.00 30.41 297 PRO A O 1
ATOM 2288 N N . PRO A 1 298 ? -27.960 -47.091 13.042 1.00 28.70 298 PRO A N 1
ATOM 2289 C CA . PRO A 1 298 ? -29.156 -46.361 12.580 1.00 28.70 298 PRO A CA 1
ATOM 2290 C C . PRO A 1 298 ? -29.149 -44.843 12.924 1.00 28.70 298 PRO A C 1
ATOM 2292 O O . PRO A 1 298 ? -28.274 -44.380 13.656 1.00 28.70 298 PRO A O 1
ATOM 2295 N N . PRO A 1 299 ? -30.101 -44.030 12.404 1.00 27.75 299 PRO A N 1
ATOM 2296 C CA . PRO A 1 299 ? -30.044 -42.563 12.499 1.00 27.75 299 PRO A CA 1
ATOM 2297 C C . PRO A 1 299 ? -30.544 -41.959 13.828 1.00 27.75 299 PRO A C 1
ATOM 2299 O O . PRO A 1 299 ? -31.454 -42.472 14.473 1.00 27.75 299 PRO A O 1
ATOM 2302 N N . VAL A 1 300 ? -30.000 -40.783 14.170 1.00 28.17 300 VAL A N 1
ATOM 2303 C CA . VAL A 1 300 ? -30.265 -40.000 15.398 1.00 28.17 300 VAL A CA 1
ATOM 2304 C C . VAL A 1 300 ? -31.029 -38.696 15.047 1.00 28.17 300 VAL A C 1
ATOM 2306 O O . VAL A 1 300 ? -30.790 -38.135 13.973 1.00 28.17 300 VAL A O 1
ATOM 2309 N N . PRO A 1 301 ? -31.987 -38.210 15.873 1.00 25.27 301 PRO A N 1
ATOM 2310 C CA . PRO A 1 301 ? -33.047 -37.305 15.405 1.00 25.27 301 PRO A CA 1
ATOM 2311 C C . PRO A 1 301 ? -32.708 -35.802 15.346 1.00 25.27 301 PRO A C 1
ATOM 2313 O O . PRO A 1 301 ? -31.733 -35.300 15.902 1.00 25.27 301 PRO A O 1
ATOM 2316 N N . SER A 1 302 ? -33.586 -35.058 14.668 1.00 24.25 302 SER A N 1
ATOM 2317 C CA . SER A 1 302 ? -33.468 -33.623 14.385 1.00 24.25 302 SER A CA 1
ATOM 2318 C C . SER A 1 302 ? -33.641 -32.705 15.602 1.00 24.25 302 SER A C 1
ATOM 2320 O O . SER A 1 302 ? -34.631 -32.820 16.325 1.00 24.25 302 SER A O 1
ATOM 2322 N N . LYS A 1 303 ? -32.792 -31.672 15.718 1.00 26.48 303 LYS A N 1
ATOM 2323 C CA . LYS A 1 303 ? -33.065 -30.456 16.515 1.00 26.48 303 LYS A CA 1
ATOM 2324 C C . LYS A 1 303 ? -33.329 -29.241 15.607 1.00 26.48 303 LYS A C 1
ATOM 2326 O O . LYS A 1 303 ? -32.909 -29.205 14.450 1.00 26.48 303 LYS A O 1
ATOM 2331 N N . GLY A 1 304 ? -34.133 -28.297 16.101 1.00 23.78 304 GLY A N 1
ATOM 2332 C CA . GLY A 1 304 ? -34.879 -27.336 15.274 1.00 23.78 304 GLY A CA 1
ATOM 2333 C C . GLY A 1 304 ? -34.074 -26.181 14.659 1.00 23.78 304 GLY A C 1
ATOM 2334 O O . GLY A 1 304 ? -33.117 -25.678 15.241 1.00 23.78 304 GLY A O 1
ATOM 2335 N N . LYS A 1 305 ? -34.522 -25.698 13.490 1.00 24.61 305 LYS A N 1
ATOM 2336 C CA . LYS A 1 305 ? -33.972 -24.504 12.819 1.00 24.61 305 LYS A CA 1
ATOM 2337 C C . LYS A 1 305 ? -34.706 -23.228 13.245 1.00 24.61 305 LYS A C 1
ATOM 2339 O O . LYS A 1 305 ? -35.766 -22.915 12.699 1.00 24.61 305 LYS A O 1
ATOM 2344 N N . ALA A 1 306 ? -34.109 -22.448 14.144 1.00 24.34 306 ALA A N 1
ATOM 2345 C CA . ALA A 1 306 ? -34.525 -21.064 14.376 1.00 24.34 306 ALA A CA 1
ATOM 2346 C C . ALA A 1 306 ? -34.265 -20.207 13.116 1.00 24.34 306 ALA A C 1
ATOM 2348 O O . ALA A 1 306 ? -33.173 -20.232 12.547 1.00 24.34 306 ALA A O 1
ATOM 2349 N N . LYS A 1 307 ? -35.268 -19.449 12.651 1.00 24.52 307 LYS A N 1
ATOM 2350 C CA . LYS A 1 307 ? -35.165 -18.615 11.437 1.00 24.52 307 LYS A CA 1
ATOM 2351 C C . LYS A 1 307 ? -34.687 -17.196 11.760 1.00 24.52 307 LYS A C 1
ATOM 2353 O O . LYS A 1 307 ? -35.506 -16.298 11.947 1.00 24.52 307 LYS A O 1
ATOM 2358 N N . ALA A 1 308 ? -33.377 -16.963 11.722 1.00 24.41 308 ALA A N 1
ATOM 2359 C CA . ALA A 1 308 ? -32.841 -15.604 11.640 1.00 24.41 308 ALA A CA 1
ATOM 2360 C C . ALA A 1 308 ? -33.195 -14.977 10.272 1.00 24.41 308 ALA A C 1
ATOM 2362 O O . ALA A 1 308 ? -32.788 -15.481 9.223 1.00 24.41 308 ALA A O 1
ATOM 2363 N N . LYS A 1 309 ? -33.965 -13.879 10.259 1.00 27.23 309 LYS A N 1
ATOM 2364 C CA . LYS A 1 309 ? -34.343 -13.153 9.029 1.00 27.23 309 LYS A CA 1
ATOM 2365 C C . LYS A 1 309 ? -33.209 -12.238 8.540 1.00 27.23 309 LYS A C 1
ATOM 2367 O O . LYS A 1 309 ? -33.317 -11.016 8.601 1.00 27.23 309 LYS A O 1
ATOM 2372 N N . GLY A 1 310 ? -32.136 -12.826 8.016 1.00 25.28 310 GLY A N 1
ATOM 2373 C CA . GLY A 1 310 ? -31.127 -12.079 7.260 1.00 25.28 310 GLY A CA 1
ATOM 2374 C C . GLY A 1 310 ? -31.719 -11.522 5.960 1.00 25.28 310 GLY A C 1
ATOM 2375 O O . GLY A 1 310 ? -32.148 -12.285 5.094 1.00 25.28 310 GLY A O 1
ATOM 2376 N N . ARG A 1 311 ? -31.761 -10.192 5.810 1.00 26.58 311 ARG A N 1
ATOM 2377 C CA . ARG A 1 311 ? -32.195 -9.524 4.572 1.00 26.58 311 ARG A CA 1
ATOM 2378 C C . ARG A 1 311 ? -31.104 -9.698 3.512 1.00 26.58 311 ARG A C 1
ATOM 2380 O O . ARG A 1 311 ? -30.039 -9.104 3.634 1.00 26.58 311 ARG A O 1
ATOM 2387 N N . ALA A 1 312 ? -31.364 -10.510 2.488 1.00 27.16 312 ALA A N 1
ATOM 2388 C CA . ALA A 1 312 ? -30.411 -10.718 1.399 1.00 27.16 312 ALA A CA 1
ATOM 2389 C C . ALA A 1 312 ? -30.079 -9.386 0.685 1.00 27.16 312 ALA A C 1
ATOM 2391 O O . ALA A 1 312 ? -30.992 -8.578 0.473 1.00 27.16 312 ALA A O 1
ATOM 2392 N N . PRO A 1 313 ? -28.809 -9.144 0.303 1.00 32.47 313 PRO A N 1
ATOM 2393 C CA . PRO A 1 313 ? -28.431 -7.947 -0.440 1.00 32.47 313 PRO A CA 1
ATOM 2394 C C . PRO A 1 313 ? -29.088 -7.939 -1.826 1.00 32.47 313 PRO A C 1
ATOM 2396 O O . PRO A 1 313 ? -29.296 -8.985 -2.446 1.00 32.47 313 PRO A O 1
ATOM 2399 N N . ALA A 1 314 ? -29.426 -6.747 -2.316 1.00 29.27 314 ALA A N 1
ATOM 2400 C CA . ALA A 1 314 ? -30.060 -6.591 -3.618 1.00 29.27 314 ALA A CA 1
ATOM 2401 C C . ALA A 1 314 ? -29.105 -7.003 -4.751 1.00 29.27 314 ALA A C 1
ATOM 2403 O O . ALA A 1 314 ? -27.967 -6.542 -4.810 1.00 29.27 314 ALA A O 1
ATOM 2404 N N . LYS A 1 315 ? -29.591 -7.821 -5.695 1.00 34.44 315 LYS A N 1
ATOM 2405 C CA . LYS A 1 315 ? -28.907 -8.048 -6.975 1.00 34.44 315 LYS A CA 1
ATOM 2406 C C . LYS A 1 315 ? -28.948 -6.764 -7.810 1.00 34.44 315 LYS A C 1
ATOM 2408 O O . LYS A 1 315 ? -29.903 -6.543 -8.553 1.00 34.44 315 LYS A O 1
ATOM 2413 N N . GLN A 1 316 ? -27.910 -5.942 -7.707 1.00 36.81 316 GLN A N 1
ATOM 2414 C CA . GLN A 1 316 ? -27.579 -4.987 -8.764 1.00 36.81 316 GLN A CA 1
ATOM 2415 C C . GLN A 1 316 ? -27.042 -5.760 -9.985 1.00 36.81 316 GLN A C 1
ATOM 2417 O O . GLN A 1 316 ? -26.629 -6.916 -9.867 1.00 36.81 316 GLN A O 1
ATOM 2422 N N . SER A 1 317 ? -27.227 -5.198 -11.180 1.00 36.16 317 SER A N 1
ATOM 2423 C CA . SER A 1 317 ? -27.216 -5.960 -12.443 1.00 36.16 317 SER A CA 1
ATOM 2424 C C . SER A 1 317 ? -26.408 -5.307 -13.567 1.00 36.16 317 SER A C 1
ATOM 2426 O O . SER A 1 317 ? -26.550 -5.677 -14.734 1.00 36.16 317 SER A O 1
ATOM 2428 N N . GLY A 1 318 ? -25.526 -4.366 -13.230 1.00 38.28 318 GLY A N 1
ATOM 2429 C CA . GLY A 1 318 ? -24.542 -3.835 -14.159 1.00 38.28 318 GLY A CA 1
ATOM 2430 C C . GLY A 1 318 ? -23.490 -4.888 -14.544 1.00 38.28 318 GLY A C 1
ATOM 2431 O O . GLY A 1 318 ? -23.122 -5.741 -13.732 1.00 38.28 318 GLY A O 1
ATOM 2432 N N . PRO A 1 319 ? -22.925 -4.824 -15.766 1.00 42.47 319 PRO A N 1
ATOM 2433 C CA . PRO A 1 319 ? -21.808 -5.682 -16.184 1.00 42.47 319 PRO A CA 1
ATOM 2434 C C . PRO A 1 319 ? -20.507 -5.405 -15.401 1.00 42.47 319 PRO A C 1
ATOM 2436 O O . PRO A 1 319 ? -19.498 -6.081 -15.597 1.00 42.47 319 PRO A O 1
ATOM 2439 N N . THR A 1 320 ? -20.527 -4.398 -14.530 1.00 41.59 320 THR A N 1
ATOM 2440 C CA . THR A 1 320 ? -19.477 -4.002 -13.595 1.00 41.59 320 THR A CA 1
ATOM 2441 C C . THR A 1 320 ? -19.633 -4.607 -12.201 1.00 41.59 320 THR A C 1
ATOM 2443 O O . THR A 1 320 ? -18.660 -4.568 -11.457 1.00 41.59 320 THR A O 1
ATOM 2446 N N . ASP A 1 321 ? -20.773 -5.190 -11.837 1.00 45.72 321 ASP A N 1
ATOM 2447 C CA . ASP A 1 321 ? -21.183 -5.283 -10.426 1.00 45.72 321 ASP A CA 1
ATOM 2448 C C . ASP A 1 321 ? -20.809 -6.640 -9.796 1.00 45.72 321 ASP A C 1
ATOM 2450 O O . ASP A 1 321 ? -21.650 -7.378 -9.281 1.00 45.72 321 ASP A O 1
ATOM 2454 N N . ILE A 1 322 ? -19.522 -7.000 -9.872 1.00 63.38 322 ILE A N 1
ATOM 2455 C CA . ILE A 1 322 ? -18.960 -8.192 -9.217 1.00 63.38 322 ILE A CA 1
ATOM 2456 C C . ILE A 1 322 ? -17.705 -7.844 -8.412 1.00 63.38 322 ILE A C 1
ATOM 2458 O O . ILE A 1 322 ? -16.586 -7.913 -8.920 1.00 63.38 322 ILE A O 1
ATOM 2462 N N . GLY A 1 323 ? -17.907 -7.512 -7.138 1.00 65.69 323 GLY A N 1
ATOM 2463 C CA . GLY A 1 323 ? -16.834 -7.461 -6.144 1.00 65.69 323 GLY A CA 1
ATOM 2464 C C . GLY A 1 323 ? -16.180 -8.825 -5.927 1.00 65.69 323 GLY A C 1
ATOM 2465 O O . GLY A 1 323 ? -16.731 -9.872 -6.292 1.00 65.69 323 GLY A O 1
ATOM 2466 N N . MET A 1 324 ? -15.001 -8.810 -5.320 1.00 81.81 324 MET A N 1
ATOM 2467 C CA . MET A 1 324 ? -14.250 -10.006 -4.971 1.00 81.81 324 MET A CA 1
ATOM 2468 C C . MET A 1 324 ? -14.397 -10.329 -3.484 1.00 81.81 324 MET A C 1
ATOM 2470 O O . MET A 1 324 ? -14.686 -9.491 -2.638 1.00 81.81 324 MET A O 1
ATOM 2474 N N . SER A 1 325 ? -14.230 -11.609 -3.178 1.00 84.88 325 SER A N 1
ATOM 2475 C CA . SER A 1 325 ? -14.259 -12.129 -1.816 1.00 84.88 325 SER A CA 1
ATOM 2476 C C . SER A 1 325 ? -13.264 -13.281 -1.778 1.00 84.88 325 SER A C 1
ATOM 2478 O O . SER A 1 325 ? -13.609 -14.442 -2.040 1.00 84.88 325 SER A O 1
ATOM 2480 N N . ARG A 1 326 ? -11.992 -12.902 -1.615 1.00 91.81 326 ARG A N 1
ATOM 2481 C CA . ARG A 1 326 ? -10.792 -13.740 -1.696 1.00 91.81 326 ARG A CA 1
ATOM 2482 C C . ARG A 1 326 ? -9.920 -13.466 -0.466 1.00 91.81 326 ARG A C 1
ATOM 2484 O O . ARG A 1 326 ? -8.787 -13.014 -0.575 1.00 91.81 326 ARG A O 1
ATOM 2491 N N . LEU A 1 327 ? -10.489 -13.742 0.708 1.00 90.00 327 LEU A N 1
ATOM 2492 C CA . LEU A 1 327 ? -9.787 -13.663 1.990 1.00 90.00 327 LEU A CA 1
ATOM 2493 C C . LEU A 1 327 ? -8.484 -14.470 1.953 1.00 90.00 327 LEU A C 1
ATOM 2495 O O . LEU A 1 327 ? -8.435 -15.551 1.351 1.00 90.00 327 LEU A O 1
ATOM 2499 N N . THR A 1 328 ? -7.461 -13.957 2.632 1.00 95.88 328 THR A N 1
ATOM 2500 C CA . THR A 1 328 ? -6.125 -14.559 2.669 1.00 95.88 328 THR A CA 1
ATOM 2501 C C . THR A 1 328 ? -6.150 -16.028 3.100 1.00 95.88 328 THR A C 1
ATOM 2503 O O . THR A 1 328 ? -6.961 -16.457 3.935 1.00 95.88 328 THR A O 1
ATOM 2506 N N . LEU A 1 329 ? -5.271 -16.816 2.485 1.00 97.06 329 LEU A N 1
ATOM 2507 C CA . LEU A 1 329 ? -5.062 -18.246 2.718 1.00 97.06 329 LEU A CA 1
ATOM 2508 C C . LEU A 1 329 ? -6.318 -19.128 2.554 1.00 97.06 329 LEU A C 1
ATOM 2510 O O . LEU A 1 329 ? -6.315 -20.308 2.892 1.00 97.06 329 LEU A O 1
ATOM 2514 N N . SER A 1 330 ? -7.405 -18.587 2.000 1.00 94.62 330 SER A N 1
ATOM 2515 C CA . SER A 1 330 ? -8.555 -19.379 1.568 1.00 94.62 330 SER A CA 1
ATOM 2516 C C . SER A 1 330 ? -8.229 -20.169 0.297 1.00 94.62 330 SER A C 1
ATOM 2518 O O . SER A 1 330 ? -7.323 -19.826 -0.462 1.00 94.62 330 SER A O 1
ATOM 2520 N N . ASP A 1 331 ? -9.046 -21.169 -0.033 1.00 95.12 331 ASP A N 1
ATOM 2521 C CA . ASP A 1 331 ? -8.940 -21.899 -1.306 1.00 95.12 331 ASP A CA 1
ATOM 2522 C C . ASP A 1 331 ? -9.110 -21.007 -2.549 1.00 95.12 331 ASP A C 1
ATOM 2524 O O . ASP A 1 331 ? -8.813 -21.442 -3.663 1.00 95.12 331 ASP A O 1
ATOM 2528 N N . ALA A 1 332 ? -9.649 -19.792 -2.394 1.00 91.81 332 ALA A N 1
ATOM 2529 C CA . ALA A 1 332 ? -9.734 -18.800 -3.461 1.00 91.81 332 ALA A CA 1
ATOM 2530 C C . ALA A 1 332 ? -8.425 -18.005 -3.603 1.00 91.81 332 ALA A C 1
ATOM 2532 O O . ALA A 1 332 ? -8.028 -17.711 -4.730 1.00 91.81 332 ALA A O 1
ATOM 2533 N N . ASP A 1 333 ? -7.750 -17.701 -2.490 1.00 95.88 333 ASP A N 1
ATOM 2534 C CA . ASP A 1 333 ? -6.413 -17.100 -2.482 1.00 95.88 333 ASP A CA 1
ATOM 2535 C C . ASP A 1 333 ? -5.370 -18.105 -2.996 1.00 95.88 333 ASP A C 1
ATOM 2537 O O . ASP A 1 333 ? -4.676 -17.808 -3.965 1.00 95.88 333 ASP A O 1
ATOM 2541 N N . LYS A 1 334 ? -5.365 -19.356 -2.502 1.00 97.31 334 LYS A N 1
ATOM 2542 C CA . LYS A 1 334 ? -4.498 -20.423 -3.043 1.00 97.31 334 LYS A CA 1
ATOM 2543 C C . LYS A 1 334 ? -4.599 -20.523 -4.570 1.00 97.31 334 LYS A C 1
ATOM 2545 O O . LYS A 1 334 ? -3.583 -20.565 -5.245 1.00 97.31 334 LYS A O 1
ATOM 2550 N N . LYS A 1 335 ? -5.808 -20.476 -5.144 1.00 94.50 335 LYS A N 1
ATOM 2551 C CA . LYS A 1 335 ? -6.004 -20.535 -6.609 1.00 94.50 335 LYS A CA 1
ATOM 2552 C C . LYS A 1 335 ? -5.473 -19.306 -7.358 1.00 94.50 335 LYS A C 1
ATOM 2554 O O . LYS A 1 335 ? -5.150 -19.435 -8.537 1.00 94.50 335 LYS A O 1
ATOM 2559 N N . ALA A 1 336 ? -5.383 -18.142 -6.713 1.00 94.62 336 ALA A N 1
ATOM 2560 C CA . ALA A 1 336 ? -4.708 -16.968 -7.268 1.00 94.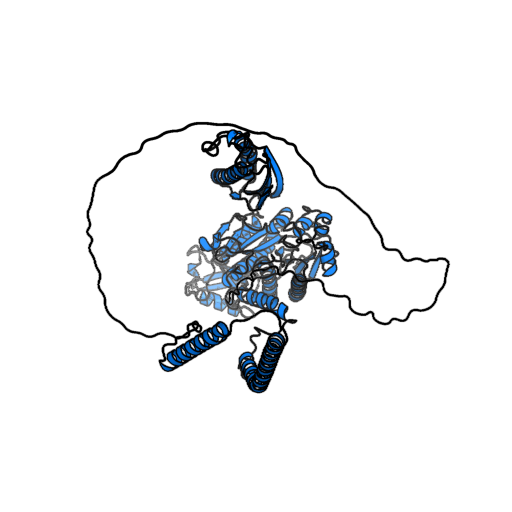62 336 ALA A CA 1
ATOM 2561 C C . ALA A 1 336 ? -3.179 -17.100 -7.155 1.00 94.62 336 ALA A C 1
ATOM 2563 O O . AL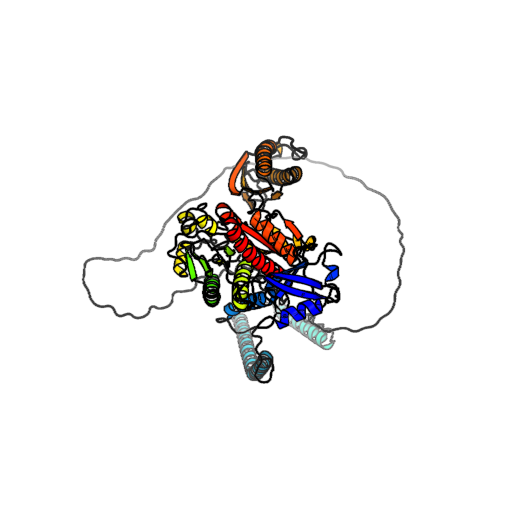A A 1 336 ? -2.478 -16.830 -8.124 1.00 94.62 336 ALA A O 1
ATOM 2564 N N . ARG A 1 337 ? -2.666 -17.606 -6.027 1.00 97.75 337 ARG A N 1
ATOM 2565 C CA . ARG A 1 337 ? -1.240 -17.916 -5.821 1.00 97.75 337 ARG A CA 1
ATOM 2566 C C . ARG A 1 337 ? -0.720 -18.982 -6.788 1.00 97.75 337 ARG A C 1
ATOM 2568 O O . ARG A 1 337 ? 0.321 -18.780 -7.407 1.00 97.75 337 ARG A O 1
ATOM 2575 N N . ASP A 1 338 ? -1.472 -20.063 -6.985 1.00 97.00 338 ASP A N 1
ATOM 2576 C CA . ASP A 1 338 ? -1.168 -21.126 -7.950 1.00 97.00 338 ASP A CA 1
ATOM 2577 C C . ASP A 1 338 ? -1.060 -20.534 -9.371 1.00 97.00 338 ASP A C 1
ATOM 2579 O O . ASP A 1 338 ? -0.071 -20.749 -10.073 1.00 97.00 338 ASP A O 1
ATOM 2583 N N . TRP A 1 339 ? -2.045 -19.713 -9.762 1.00 95.81 339 TRP A N 1
ATOM 2584 C CA . TRP A 1 339 ? -2.076 -19.009 -11.049 1.00 95.81 339 TRP A CA 1
ATOM 2585 C C . TRP A 1 339 ? -0.924 -18.001 -11.216 1.00 95.81 339 TRP A C 1
ATOM 2587 O O . TRP A 1 339 ? -0.358 -17.896 -12.305 1.00 95.81 339 TRP A O 1
ATOM 2597 N N . PHE A 1 340 ? -0.553 -17.273 -10.161 1.00 96.38 340 PHE A N 1
ATOM 2598 C CA . PHE A 1 340 ? 0.567 -16.328 -10.167 1.00 96.38 340 PHE A CA 1
ATOM 2599 C C . PHE A 1 340 ? 1.899 -17.045 -10.421 1.00 96.38 340 PHE A C 1
ATOM 2601 O O . PHE A 1 340 ? 2.693 -16.610 -11.259 1.00 96.38 340 PHE A O 1
ATOM 2608 N N . ILE A 1 341 ? 2.122 -18.182 -9.754 1.00 96.06 341 ILE A N 1
ATOM 2609 C CA . ILE A 1 341 ? 3.320 -19.011 -9.938 1.00 96.06 341 ILE A CA 1
ATOM 2610 C C . ILE A 1 341 ? 3.349 -19.642 -11.338 1.00 96.06 341 ILE A C 1
ATOM 2612 O O . ILE A 1 341 ? 4.399 -19.656 -11.977 1.00 96.06 341 ILE A O 1
ATOM 2616 N N . GLU A 1 342 ? 2.218 -20.144 -11.839 1.00 95.06 342 GLU A N 1
ATOM 2617 C CA . GLU A 1 342 ? 2.105 -20.670 -13.208 1.00 95.06 342 GLU A CA 1
ATOM 2618 C C . GLU A 1 342 ? 2.413 -19.582 -14.253 1.00 95.06 342 GLU A C 1
ATOM 2620 O O . GLU A 1 342 ? 3.226 -19.789 -15.153 1.00 95.06 342 GLU A O 1
ATOM 2625 N N . THR A 1 343 ? 1.823 -18.396 -14.092 1.00 93.12 343 THR A N 1
ATOM 2626 C CA . THR A 1 343 ? 1.951 -17.275 -15.035 1.00 93.12 343 THR A CA 1
ATOM 2627 C C . THR A 1 343 ? 3.365 -16.698 -15.062 1.00 93.12 343 THR A C 1
ATOM 2629 O O . THR A 1 343 ? 3.907 -16.455 -16.138 1.00 93.12 343 THR A O 1
ATOM 2632 N N . THR A 1 344 ? 3.998 -16.499 -13.904 1.00 94.00 344 THR A N 1
ATOM 2633 C CA . THR A 1 344 ? 5.340 -15.891 -13.833 1.00 94.00 344 THR A CA 1
ATOM 2634 C C . THR A 1 344 ? 6.443 -16.811 -14.361 1.00 94.00 344 THR A C 1
ATOM 2636 O O . THR A 1 344 ? 7.382 -16.329 -14.996 1.00 94.00 344 THR A O 1
ATOM 2639 N N . LYS A 1 345 ? 6.306 -18.139 -14.227 1.00 91.94 345 LYS A N 1
ATOM 2640 C CA . LYS A 1 345 ? 7.241 -19.117 -14.823 1.00 91.94 345 LYS A CA 1
ATOM 2641 C C . LYS A 1 345 ? 7.381 -18.975 -16.346 1.00 91.94 345 LYS A C 1
ATOM 2643 O O . LYS A 1 345 ? 8.468 -19.198 -16.875 1.00 91.94 345 LYS A O 1
ATOM 2648 N N . VAL A 1 346 ? 6.333 -18.540 -17.055 1.00 89.81 346 VAL A N 1
ATOM 2649 C CA . VAL A 1 346 ? 6.372 -18.296 -18.516 1.00 89.81 346 VAL A CA 1
ATOM 2650 C C . VAL A 1 346 ? 7.330 -17.151 -18.891 1.00 89.81 346 VAL A C 1
ATOM 2652 O O . VAL A 1 346 ? 7.858 -17.119 -20.009 1.00 89.81 346 VAL A O 1
ATOM 2655 N N . PHE A 1 347 ? 7.623 -16.241 -17.958 1.00 88.19 347 PHE A N 1
ATOM 2656 C CA . PHE A 1 347 ? 8.558 -15.120 -18.127 1.00 88.19 347 PHE A CA 1
ATOM 2657 C C . PHE A 1 347 ? 9.967 -15.424 -17.587 1.00 88.19 347 PHE A C 1
ATOM 2659 O O . PHE A 1 347 ? 10.727 -14.511 -17.269 1.00 88.19 347 PHE A O 1
ATOM 2666 N N . SER A 1 348 ? 10.321 -16.713 -17.513 1.00 89.00 348 SER A N 1
ATOM 2667 C CA . SER A 1 348 ? 11.610 -17.217 -17.015 1.00 89.00 348 SER A CA 1
ATOM 2668 C C . SER A 1 348 ? 11.904 -16.836 -15.557 1.00 89.00 348 SER A C 1
ATOM 2670 O O . SER A 1 348 ? 13.065 -16.743 -15.159 1.00 89.00 348 SER A O 1
ATOM 2672 N N . CYS A 1 349 ? 10.864 -16.609 -14.749 1.00 94.31 349 CYS A N 1
ATOM 2673 C CA . CYS A 1 349 ? 11.031 -16.267 -13.342 1.00 94.31 349 CYS A CA 1
ATOM 2674 C C . CYS A 1 349 ? 11.368 -17.492 -12.487 1.00 94.31 349 CYS A C 1
ATOM 2676 O O . CYS A 1 349 ? 10.627 -18.478 -12.471 1.00 94.31 349 CYS A O 1
ATOM 2678 N N . ASN A 1 350 ? 12.431 -17.379 -11.692 1.00 95.19 350 ASN A N 1
ATOM 2679 C CA . ASN A 1 350 ? 12.634 -18.231 -10.528 1.00 95.19 350 ASN A CA 1
ATOM 2680 C C . ASN A 1 350 ? 11.680 -17.772 -9.414 1.00 95.19 350 ASN A C 1
ATOM 2682 O O . ASN A 1 350 ? 11.607 -16.578 -9.124 1.00 95.19 350 ASN A O 1
ATOM 2686 N N . VAL A 1 351 ? 10.940 -18.693 -8.802 1.00 96.44 351 VAL A N 1
ATOM 2687 C CA . VAL A 1 351 ? 9.933 -18.374 -7.782 1.00 96.44 351 VAL A CA 1
ATOM 2688 C C . VAL A 1 351 ? 10.416 -18.851 -6.420 1.00 96.44 351 VAL A C 1
ATOM 2690 O O . VAL A 1 351 ? 10.649 -20.043 -6.233 1.00 96.44 351 VAL A O 1
ATOM 2693 N N . LYS A 1 352 ? 10.508 -17.927 -5.461 1.00 96.19 352 LYS A N 1
ATOM 2694 C CA . LYS A 1 352 ? 10.722 -18.232 -4.041 1.00 96.19 352 LYS A CA 1
ATOM 2695 C C . LYS A 1 352 ? 9.428 -18.018 -3.257 1.00 96.19 352 LYS A C 1
ATOM 2697 O O . LYS A 1 352 ? 8.664 -17.108 -3.579 1.00 96.19 352 LYS A O 1
ATOM 2702 N N . VAL A 1 353 ? 9.224 -18.814 -2.211 1.00 98.06 353 VAL A N 1
ATOM 2703 C CA . VAL A 1 353 ? 8.174 -18.618 -1.201 1.00 98.06 353 VAL A CA 1
ATOM 2704 C C . VAL A 1 353 ? 8.850 -18.560 0.166 1.00 98.06 353 VAL A C 1
ATOM 2706 O O . VAL A 1 353 ? 9.735 -19.376 0.428 1.00 98.06 353 VAL A O 1
ATOM 2709 N N . ASP A 1 354 ? 8.485 -17.589 1.002 1.00 97.88 354 ASP A N 1
ATOM 2710 C CA . ASP A 1 354 ? 9.021 -17.457 2.364 1.00 97.88 354 ASP A CA 1
ATOM 2711 C C . ASP A 1 354 ? 8.111 -18.061 3.443 1.00 97.88 354 ASP A C 1
ATOM 2713 O O . ASP A 1 354 ? 7.008 -18.539 3.169 1.00 97.88 354 ASP A O 1
ATOM 2717 N N . ALA A 1 355 ? 8.586 -18.040 4.685 1.00 97.94 355 ALA A N 1
ATOM 2718 C CA . ALA A 1 355 ? 7.906 -18.603 5.844 1.00 97.94 355 ALA A CA 1
ATOM 2719 C C . ALA A 1 355 ? 6.530 -17.963 6.136 1.00 97.94 355 ALA A C 1
ATOM 2721 O O . ALA A 1 355 ? 5.699 -18.574 6.800 1.00 97.94 355 ALA A O 1
ATOM 2722 N N . MET A 1 356 ? 6.239 -16.772 5.599 1.00 98.00 356 MET A N 1
ATOM 2723 C CA . MET A 1 356 ? 4.917 -16.131 5.660 1.00 98.00 356 MET A CA 1
ATOM 2724 C C . MET A 1 356 ? 4.111 -16.282 4.352 1.00 98.00 356 MET A C 1
ATOM 2726 O O . MET A 1 356 ? 3.065 -15.652 4.155 1.00 98.00 356 MET A O 1
ATOM 2730 N N . GLY A 1 357 ? 4.586 -17.117 3.430 1.00 97.81 357 GLY A N 1
ATOM 2731 C CA . GLY A 1 357 ? 3.968 -17.382 2.138 1.00 97.81 357 GLY A CA 1
ATOM 2732 C C . GLY A 1 357 ? 4.045 -16.232 1.143 1.00 97.81 357 GLY A C 1
ATOM 2733 O O . GLY A 1 357 ? 3.296 -16.252 0.162 1.00 97.81 357 GLY A O 1
ATOM 2734 N N . ASN A 1 358 ? 4.908 -15.234 1.365 1.00 98.19 358 ASN A N 1
ATOM 2735 C CA . ASN A 1 358 ? 5.150 -14.204 0.356 1.00 98.19 358 ASN A CA 1
ATOM 2736 C C . ASN A 1 358 ? 5.811 -14.852 -0.858 1.00 98.19 358 ASN A C 1
ATOM 2738 O O . ASN A 1 358 ? 6.727 -15.664 -0.716 1.00 98.19 358 ASN A O 1
ATOM 2742 N N . ILE A 1 359 ? 5.352 -14.492 -2.054 1.00 98.12 359 ILE A N 1
ATOM 2743 C CA . ILE A 1 359 ? 5.793 -15.113 -3.302 1.00 98.12 359 ILE A CA 1
ATOM 2744 C C . ILE A 1 359 ? 6.621 -14.101 -4.081 1.00 98.12 359 ILE A C 1
ATOM 2746 O O . ILE A 1 359 ? 6.103 -13.067 -4.496 1.00 98.12 359 ILE A O 1
ATOM 2750 N N . PHE A 1 360 ? 7.889 -14.426 -4.313 1.00 97.75 360 PHE A N 1
ATOM 2751 C CA . PHE A 1 360 ? 8.842 -13.586 -5.030 1.00 97.75 360 PHE A CA 1
ATOM 2752 C C . PHE A 1 360 ? 9.159 -14.244 -6.374 1.00 97.75 360 PHE A C 1
ATOM 2754 O O . PHE A 1 360 ? 9.897 -15.229 -6.430 1.00 97.75 360 PHE A O 1
ATOM 2761 N N . ALA A 1 361 ? 8.591 -13.718 -7.458 1.00 97.50 361 ALA A N 1
ATOM 2762 C CA . ALA A 1 361 ? 8.881 -14.160 -8.817 1.00 97.50 361 ALA A CA 1
ATOM 2763 C C . ALA A 1 361 ? 9.990 -13.287 -9.420 1.00 97.50 361 ALA A C 1
ATOM 2765 O O . ALA A 1 361 ? 9.781 -12.100 -9.651 1.00 97.50 361 ALA A O 1
ATOM 2766 N N . ILE A 1 362 ? 11.168 -13.866 -9.659 1.00 97.31 362 ILE A N 1
ATOM 2767 C CA . ILE A 1 362 ? 12.406 -13.154 -10.004 1.00 97.31 362 ILE A CA 1
ATOM 2768 C C . ILE A 1 362 ? 12.861 -13.548 -11.413 1.00 97.31 362 ILE A C 1
ATOM 2770 O O . ILE A 1 362 ? 13.326 -14.667 -11.635 1.00 97.31 362 ILE A O 1
ATOM 2774 N N . ARG A 1 363 ? 12.760 -12.620 -12.365 1.00 95.88 363 ARG A N 1
ATOM 2775 C CA . ARG A 1 363 ? 13.422 -12.682 -13.674 1.00 95.88 363 ARG A CA 1
ATOM 2776 C C . ARG A 1 363 ? 14.909 -12.314 -13.502 1.00 95.88 363 ARG A C 1
ATOM 2778 O O . ARG A 1 363 ? 15.201 -11.294 -12.873 1.00 95.88 363 ARG A O 1
ATOM 2785 N N . PRO A 1 364 ? 15.856 -13.105 -14.036 1.00 95.69 364 PRO A N 1
ATOM 2786 C CA . PRO A 1 364 ? 17.275 -12.765 -13.975 1.00 95.69 364 PRO A CA 1
ATOM 2787 C C . PRO A 1 364 ? 17.596 -11.504 -14.792 1.00 95.69 364 PRO A C 1
ATOM 2789 O O . PRO A 1 364 ? 16.916 -11.199 -15.772 1.00 95.69 364 PRO A O 1
ATOM 2792 N N . GLY A 1 365 ? 18.651 -10.800 -14.385 1.00 93.44 365 GLY A N 1
ATOM 2793 C CA . GLY A 1 365 ? 19.295 -9.732 -15.159 1.00 93.44 365 GLY A CA 1
ATOM 2794 C C . GLY A 1 365 ? 20.732 -10.120 -15.514 1.00 93.44 365 GLY A C 1
ATOM 2795 O O . GLY A 1 365 ? 21.111 -11.284 -15.368 1.00 93.44 365 GLY A O 1
ATOM 2796 N N . LYS A 1 366 ? 21.563 -9.155 -15.911 1.00 92.88 366 LYS A N 1
ATOM 2797 C CA . LYS A 1 366 ? 22.999 -9.386 -16.159 1.00 92.88 366 LYS A CA 1
ATOM 2798 C C . LYS A 1 366 ? 23.743 -9.727 -14.867 1.00 92.88 366 LYS A C 1
ATOM 2800 O O . LYS A 1 366 ? 24.432 -10.742 -14.778 1.00 92.88 366 LYS A O 1
ATOM 2805 N N . ASN A 1 367 ? 23.574 -8.902 -13.834 1.00 92.31 367 ASN A N 1
ATOM 2806 C CA . ASN A 1 367 ? 24.244 -9.043 -12.546 1.00 92.31 367 ASN A CA 1
ATOM 2807 C C . ASN A 1 367 ? 23.333 -9.677 -11.482 1.00 92.31 367 ASN A C 1
ATOM 2809 O O . ASN A 1 367 ? 22.792 -9.006 -10.601 1.00 92.31 367 ASN A O 1
ATOM 2813 N N . ASN A 1 368 ? 23.212 -11.004 -11.527 1.00 92.06 368 ASN A N 1
ATOM 2814 C CA . ASN A 1 368 ? 22.382 -11.774 -10.593 1.00 92.06 368 ASN A CA 1
ATOM 2815 C C . ASN A 1 368 ? 22.931 -11.870 -9.152 1.00 92.06 368 ASN A C 1
ATOM 2817 O O . ASN A 1 368 ? 22.308 -12.530 -8.323 1.00 92.06 368 ASN A O 1
ATOM 2821 N N . SER A 1 369 ? 24.063 -11.229 -8.822 1.00 89.88 369 SER A N 1
ATOM 2822 C CA . SER A 1 369 ? 24.594 -11.201 -7.447 1.00 89.88 369 SER A CA 1
ATOM 2823 C C . SER A 1 369 ? 24.022 -10.069 -6.584 1.00 89.88 369 SER A C 1
ATOM 2825 O O . SER A 1 369 ? 24.274 -10.035 -5.382 1.00 89.88 369 SER A O 1
ATOM 2827 N N . ALA A 1 370 ? 23.308 -9.114 -7.183 1.00 92.25 370 ALA A N 1
ATOM 28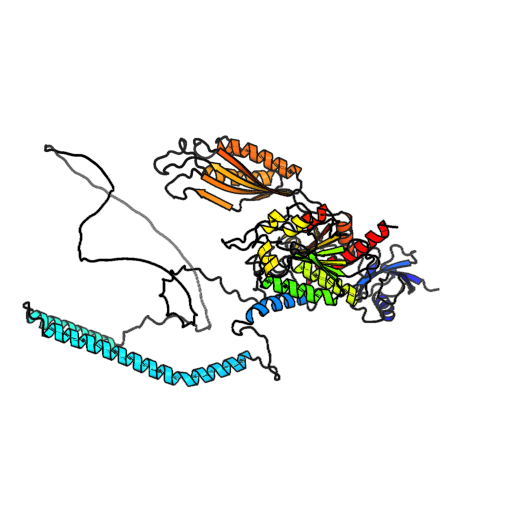28 C CA . ALA A 1 370 ? 22.756 -7.940 -6.510 1.00 92.25 370 ALA A CA 1
ATOM 2829 C C . ALA A 1 370 ? 21.216 -8.020 -6.407 1.00 92.25 370 ALA A C 1
ATOM 2831 O O . ALA A 1 370 ? 20.576 -8.694 -7.217 1.00 92.25 370 ALA A O 1
ATOM 2832 N N . PRO A 1 371 ? 20.596 -7.365 -5.404 1.00 95.19 371 PRO A N 1
ATOM 2833 C CA . PRO A 1 371 ? 19.202 -7.625 -5.047 1.00 95.19 371 PRO A CA 1
ATOM 2834 C C . PRO A 1 371 ? 18.202 -7.107 -6.104 1.00 95.19 371 PRO A C 1
ATOM 2836 O O . PRO A 1 371 ? 18.469 -6.073 -6.733 1.00 95.19 371 PRO A O 1
ATOM 2839 N N . PRO A 1 372 ? 17.045 -7.769 -6.313 1.00 96.50 372 PRO A N 1
ATOM 2840 C CA . PRO A 1 372 ? 16.158 -7.443 -7.431 1.00 96.50 372 PRO A CA 1
ATOM 2841 C C . PRO A 1 372 ? 15.412 -6.110 -7.276 1.00 96.50 372 PRO A C 1
ATOM 2843 O O . PRO A 1 372 ? 15.099 -5.687 -6.162 1.00 96.50 372 PRO A O 1
ATOM 2846 N N . THR A 1 373 ? 15.077 -5.471 -8.398 1.00 97.31 373 THR A N 1
ATOM 2847 C CA . THR A 1 373 ? 14.055 -4.410 -8.459 1.00 97.31 373 THR A CA 1
ATOM 2848 C C . THR A 1 373 ? 12.683 -5.063 -8.642 1.00 97.31 373 THR A C 1
ATOM 2850 O O . THR A 1 373 ? 12.423 -5.693 -9.668 1.00 97.31 373 THR A O 1
ATOM 2853 N N . TYR A 1 374 ? 11.794 -4.924 -7.664 1.00 97.38 374 TYR A N 1
ATOM 2854 C CA . TYR A 1 374 ? 10.481 -5.561 -7.664 1.00 97.38 374 TYR A CA 1
ATOM 2855 C C . TYR A 1 374 ? 9.349 -4.565 -7.938 1.00 97.38 374 TYR A C 1
ATOM 2857 O O . TYR A 1 374 ? 9.307 -3.484 -7.354 1.00 97.38 374 TYR A O 1
ATOM 2865 N N . ALA A 1 375 ? 8.382 -4.984 -8.752 1.00 96.56 375 ALA A N 1
ATOM 2866 C CA . ALA A 1 375 ? 6.996 -4.566 -8.580 1.00 96.56 375 ALA A CA 1
ATOM 2867 C C . ALA A 1 375 ? 6.343 -5.410 -7.470 1.00 96.56 375 ALA A C 1
ATOM 2869 O O . ALA A 1 375 ? 6.781 -6.533 -7.214 1.00 96.56 375 ALA A O 1
ATOM 2870 N N . GLY A 1 376 ? 5.267 -4.947 -6.842 1.00 89.06 376 GLY A N 1
ATOM 2871 C CA . GLY A 1 376 ? 4.542 -5.791 -5.889 1.00 89.06 376 GLY A CA 1
ATOM 2872 C C . GLY A 1 376 ? 3.280 -5.160 -5.327 1.00 89.06 376 GLY A C 1
ATOM 2873 O O . GLY A 1 376 ? 3.078 -3.961 -5.487 1.00 89.06 376 GLY A O 1
ATOM 2874 N N . SER A 1 377 ? 2.441 -6.008 -4.723 1.00 93.56 377 SER A N 1
ATOM 2875 C CA . SER A 1 377 ? 1.343 -5.669 -3.801 1.00 93.56 377 SER A CA 1
ATOM 2876 C C . SER A 1 377 ? 0.753 -6.982 -3.228 1.00 93.56 377 SER A C 1
ATOM 2878 O O . SER A 1 377 ? 1.507 -7.939 -3.025 1.00 93.56 377 SER A O 1
ATOM 2880 N N . HIS A 1 378 ? -0.562 -7.077 -2.989 1.00 95.62 378 HIS A N 1
ATOM 2881 C CA . HIS A 1 378 ? -1.269 -8.298 -2.556 1.00 95.62 378 HIS A CA 1
ATOM 2882 C C . HIS A 1 378 ? -2.190 -8.908 -3.616 1.00 95.62 378 HIS A C 1
ATOM 2884 O O . HIS A 1 378 ? -2.556 -8.297 -4.620 1.00 95.62 378 HIS A O 1
ATOM 2890 N N . MET A 1 379 ? -2.619 -10.139 -3.333 1.00 94.69 379 MET A N 1
ATOM 2891 C CA . MET A 1 379 ? -3.756 -10.785 -3.974 1.00 94.69 379 MET A CA 1
ATOM 2892 C C . MET A 1 379 ? -4.891 -11.142 -3.006 1.00 94.69 379 MET A C 1
ATOM 2894 O O . MET A 1 379 ? -5.972 -11.447 -3.501 1.00 94.69 379 MET A O 1
ATOM 2898 N N . ASP A 1 380 ? -4.748 -11.109 -1.679 1.00 93.62 380 ASP A N 1
ATOM 2899 C CA . ASP A 1 380 ? -5.923 -11.242 -0.799 1.00 93.62 380 ASP A CA 1
ATOM 2900 C C . ASP A 1 380 ? -6.834 -9.999 -0.845 1.00 93.62 380 ASP A C 1
ATOM 2902 O O . ASP A 1 380 ? -6.405 -8.942 -1.299 1.00 93.62 380 ASP A O 1
ATOM 2906 N N . THR A 1 381 ? -8.111 -10.151 -0.470 1.00 88.81 381 THR A N 1
ATOM 2907 C CA . THR A 1 381 ? -9.110 -9.060 -0.456 1.00 88.81 381 THR A CA 1
ATOM 2908 C C . THR A 1 381 ? -9.968 -9.074 0.810 1.00 88.81 381 THR A C 1
ATOM 2910 O O . THR A 1 381 ? -10.230 -10.147 1.366 1.00 88.81 381 THR A O 1
ATOM 2913 N N . GLN A 1 382 ? -10.555 -7.925 1.159 1.00 83.06 382 GLN A N 1
ATOM 2914 C CA . GLN A 1 382 ? -11.690 -7.792 2.076 1.00 83.06 382 GLN A CA 1
ATOM 2915 C C . GLN A 1 382 ? -12.837 -8.770 1.736 1.00 83.06 382 GLN A C 1
ATOM 2917 O O . GLN A 1 382 ? -12.966 -9.208 0.581 1.00 83.06 382 GLN A O 1
ATOM 2922 N N . PRO A 1 383 ? -13.754 -9.059 2.688 1.00 81.06 383 PRO A N 1
ATOM 2923 C CA . PRO A 1 383 ? -14.943 -9.877 2.436 1.00 81.06 383 PRO A CA 1
ATOM 2924 C C . PRO A 1 383 ? -15.831 -9.323 1.312 1.00 81.06 383 PRO A C 1
ATOM 2926 O O . PRO A 1 383 ? -16.480 -10.104 0.613 1.00 81.06 383 PRO A O 1
ATOM 2929 N N . THR A 1 384 ? -15.841 -7.993 1.158 1.00 82.25 384 THR A N 1
ATOM 2930 C CA . THR A 1 384 ? -16.598 -7.201 0.173 1.00 82.25 384 THR A CA 1
ATOM 2931 C C . THR A 1 384 ? -15.694 -6.407 -0.777 1.00 82.25 384 THR A C 1
ATOM 2933 O O . THR A 1 384 ? -16.149 -5.419 -1.349 1.00 82.25 384 THR A O 1
ATOM 2936 N N . GLY A 1 385 ? -14.424 -6.799 -0.922 1.00 81.19 385 GLY A N 1
ATOM 2937 C CA . GLY A 1 385 ? -13.428 -6.053 -1.695 1.00 81.19 385 GLY A CA 1
ATOM 2938 C C . GLY A 1 385 ? -13.806 -5.846 -3.165 1.00 81.19 385 GLY A C 1
ATOM 2939 O O . GLY A 1 385 ? -14.683 -6.522 -3.716 1.00 81.19 385 GLY A O 1
ATOM 2940 N N . GLY A 1 386 ? -13.136 -4.904 -3.824 1.00 84.81 386 GLY A N 1
ATOM 2941 C CA . GLY A 1 386 ? -13.343 -4.653 -5.242 1.00 84.81 386 GLY A CA 1
ATOM 2942 C C . GLY A 1 386 ? -12.572 -5.611 -6.146 1.00 84.81 386 GLY A C 1
ATOM 2943 O O . GLY A 1 386 ? -12.601 -6.823 -5.952 1.00 84.81 386 GLY A O 1
ATOM 2944 N N . ARG A 1 387 ? -11.943 -5.099 -7.207 1.00 88.69 387 ARG A N 1
ATOM 2945 C CA . ARG A 1 387 ? -11.286 -5.898 -8.271 1.00 88.69 387 ARG A CA 1
ATOM 2946 C C . ARG A 1 387 ? -9.905 -5.394 -8.681 1.00 88.69 387 ARG A C 1
ATOM 2948 O O . ARG A 1 387 ? -9.282 -6.016 -9.543 1.00 88.69 387 ARG A O 1
ATOM 2955 N N . TYR A 1 388 ? -9.486 -4.266 -8.135 1.00 90.31 388 TYR A N 1
ATOM 2956 C CA . TYR A 1 388 ? -8.270 -3.542 -8.463 1.00 90.31 388 TYR A CA 1
ATOM 2957 C C . TYR A 1 388 ? -7.389 -3.395 -7.217 1.00 90.31 388 TYR A C 1
ATOM 2959 O O . TYR A 1 388 ? -6.170 -3.442 -7.361 1.00 90.31 388 TYR A O 1
ATOM 2967 N N . ASP A 1 389 ? -7.999 -3.319 -6.028 1.00 91.12 389 ASP A N 1
ATOM 2968 C CA . ASP A 1 389 ? -7.330 -3.361 -4.720 1.00 91.12 389 ASP A CA 1
ATOM 2969 C C . ASP A 1 389 ? -6.292 -4.493 -4.626 1.00 91.12 389 ASP A C 1
ATOM 2971 O O . ASP A 1 389 ? -6.624 -5.663 -4.867 1.00 91.12 389 ASP A O 1
ATOM 2975 N N . GLY A 1 390 ? -5.028 -4.129 -4.371 1.00 91.81 390 GLY A N 1
ATOM 2976 C CA . GLY A 1 390 ? -3.820 -4.967 -4.418 1.00 91.81 390 GLY A CA 1
ATOM 2977 C C . GLY A 1 390 ? -3.482 -5.574 -5.784 1.00 91.81 390 GLY A C 1
ATOM 2978 O O . GLY A 1 390 ? -2.421 -5.352 -6.376 1.00 91.81 390 GLY A O 1
ATOM 2979 N N . ILE A 1 391 ? -4.424 -6.345 -6.321 1.00 93.19 391 ILE A N 1
ATOM 2980 C CA . ILE A 1 391 ? -4.303 -7.196 -7.505 1.00 93.19 391 ILE A CA 1
ATOM 2981 C C . ILE A 1 391 ? -3.893 -6.418 -8.768 1.00 93.19 391 ILE A C 1
ATOM 2983 O O . ILE A 1 391 ? -3.283 -7.005 -9.664 1.00 93.19 391 ILE A O 1
ATOM 2987 N N . LEU A 1 392 ? -4.165 -5.106 -8.842 1.00 94.12 392 LEU A N 1
ATOM 2988 C CA . LEU A 1 392 ? -3.672 -4.223 -9.904 1.00 94.12 392 LEU A CA 1
ATOM 2989 C C . LEU A 1 392 ? -2.139 -4.147 -9.933 1.00 94.12 392 LEU A C 1
ATOM 2991 O O . LEU A 1 392 ? -1.559 -4.297 -11.010 1.00 94.12 392 LEU A O 1
ATOM 2995 N N . GLY A 1 393 ? -1.485 -3.958 -8.783 1.00 95.12 393 GLY A N 1
ATOM 2996 C CA . GLY A 1 393 ? -0.026 -3.857 -8.687 1.00 95.12 393 GLY A CA 1
ATOM 2997 C C . GLY A 1 393 ? 0.665 -5.157 -9.085 1.00 95.12 393 GLY A C 1
ATOM 2998 O O . GLY A 1 393 ? 1.583 -5.158 -9.909 1.00 95.12 393 GLY A O 1
ATOM 2999 N N . VAL A 1 394 ? 0.141 -6.285 -8.596 1.00 95.69 394 VAL A N 1
ATOM 3000 C CA . VAL A 1 394 ? 0.626 -7.629 -8.946 1.00 95.69 394 VAL A CA 1
ATOM 3001 C C . VAL A 1 394 ? 0.464 -7.906 -10.449 1.00 95.69 394 VAL A C 1
ATOM 3003 O O . VAL A 1 394 ? 1.412 -8.342 -11.105 1.00 95.69 394 VAL A O 1
ATOM 3006 N N . HIS A 1 395 ? -0.699 -7.602 -11.040 1.00 94.38 395 HIS A N 1
ATOM 3007 C CA . HIS A 1 395 ? -0.909 -7.761 -12.486 1.00 94.38 395 HIS A CA 1
ATOM 3008 C C . HIS A 1 395 ? -0.037 -6.827 -13.332 1.00 94.38 395 HIS A C 1
ATOM 3010 O O . HIS A 1 395 ? 0.437 -7.246 -14.389 1.00 94.38 395 HIS A O 1
ATOM 3016 N N . ALA A 1 396 ? 0.170 -5.579 -12.908 1.00 95.06 396 ALA A N 1
ATOM 3017 C CA . ALA A 1 396 ? 0.989 -4.621 -13.644 1.00 95.06 396 ALA A CA 1
ATOM 3018 C C . ALA A 1 396 ? 2.471 -5.009 -13.617 1.00 95.06 396 ALA A C 1
ATOM 3020 O O . ALA A 1 396 ? 3.139 -4.897 -14.641 1.00 95.06 396 ALA A O 1
ATOM 3021 N N . GLY A 1 397 ? 2.959 -5.566 -12.504 1.00 95.62 397 GLY A N 1
ATOM 3022 C CA . GLY A 1 397 ? 4.276 -6.195 -12.443 1.00 95.62 397 GLY A CA 1
ATOM 3023 C C . GLY A 1 397 ? 4.422 -7.370 -13.420 1.00 95.62 397 GLY A C 1
ATOM 3024 O O . GLY A 1 397 ? 5.430 -7.469 -14.118 1.00 95.62 397 GLY A O 1
ATOM 3025 N N . ILE A 1 398 ? 3.404 -8.234 -13.532 1.00 95.25 398 ILE A N 1
ATOM 3026 C CA . ILE A 1 398 ? 3.407 -9.345 -14.502 1.00 95.25 398 ILE A CA 1
ATOM 3027 C C . ILE A 1 398 ? 3.442 -8.818 -15.943 1.00 95.25 398 ILE A C 1
ATOM 3029 O O . ILE A 1 398 ? 4.230 -9.310 -16.750 1.00 95.25 398 ILE A O 1
ATOM 3033 N N . GLU A 1 399 ? 2.630 -7.811 -16.280 1.00 93.75 399 GLU A N 1
ATOM 3034 C CA . GLU A 1 399 ? 2.634 -7.229 -17.629 1.00 93.75 399 GLU A CA 1
ATOM 3035 C C . GLU A 1 399 ? 3.923 -6.441 -17.914 1.00 93.75 399 GLU A C 1
ATOM 3037 O O . GLU A 1 399 ? 4.376 -6.427 -19.057 1.00 93.75 399 GLU A O 1
ATOM 3042 N N . ALA A 1 400 ? 4.576 -5.861 -16.902 1.00 93.50 400 ALA A N 1
ATOM 3043 C CA . ALA A 1 400 ? 5.909 -5.277 -17.039 1.00 93.50 400 ALA A CA 1
ATOM 3044 C C . ALA A 1 400 ? 6.956 -6.352 -17.390 1.00 93.50 400 ALA A C 1
ATOM 3046 O O . ALA A 1 400 ? 7.657 -6.202 -18.390 1.00 93.50 400 ALA A O 1
ATOM 3047 N N . LEU A 1 401 ? 7.008 -7.474 -16.656 1.00 93.12 401 LEU A N 1
ATOM 3048 C CA . LEU A 1 401 ? 7.892 -8.608 -16.980 1.00 93.12 401 LEU A CA 1
ATOM 3049 C C . LEU A 1 401 ? 7.606 -9.200 -18.367 1.00 93.12 401 LEU A C 1
ATOM 3051 O O . LEU A 1 401 ? 8.537 -9.514 -19.111 1.00 93.12 401 LEU A O 1
ATOM 3055 N N . LYS A 1 402 ? 6.326 -9.321 -18.734 1.00 90.19 402 LYS A N 1
ATOM 3056 C CA . LYS A 1 402 ? 5.916 -9.745 -20.073 1.00 90.19 402 LYS A CA 1
ATOM 3057 C C . LYS A 1 402 ? 6.388 -8.751 -21.134 1.00 90.19 402 LYS A C 1
ATOM 3059 O O . LYS A 1 402 ? 7.014 -9.169 -22.094 1.00 90.19 402 LYS A O 1
ATOM 3064 N N . THR A 1 403 ? 6.177 -7.449 -20.942 1.00 87.81 403 THR A N 1
ATOM 3065 C CA . THR A 1 403 ? 6.618 -6.407 -21.889 1.00 87.81 403 THR A CA 1
ATOM 3066 C C . THR A 1 403 ? 8.142 -6.395 -22.042 1.00 87.81 403 THR A C 1
ATOM 3068 O O . THR A 1 403 ? 8.634 -6.247 -23.158 1.00 87.81 403 THR A O 1
ATOM 3071 N N . MET A 1 404 ? 8.898 -6.625 -20.960 1.00 87.81 404 MET A N 1
ATOM 3072 C CA . MET A 1 404 ? 10.354 -6.806 -21.026 1.00 87.81 404 MET A CA 1
ATOM 3073 C C . MET A 1 404 ? 10.753 -8.039 -21.847 1.00 87.81 404 MET A C 1
ATOM 3075 O O . MET A 1 404 ? 11.740 -7.977 -22.570 1.00 87.81 404 MET A O 1
ATOM 3079 N N . LYS A 1 405 ? 10.009 -9.150 -21.763 1.00 86.81 405 LYS A N 1
ATOM 3080 C CA . LYS A 1 405 ? 10.261 -10.346 -22.582 1.00 86.81 405 LYS A CA 1
ATOM 3081 C C . LYS A 1 405 ? 9.862 -10.138 -24.046 1.00 86.81 405 LYS A C 1
ATOM 3083 O O . LYS A 1 405 ? 10.657 -10.430 -24.926 1.00 86.81 405 LYS A O 1
ATOM 3088 N N . ASP A 1 406 ? 8.671 -9.603 -24.297 1.00 84.69 406 ASP A N 1
ATOM 3089 C CA . ASP A 1 406 ? 8.097 -9.397 -25.635 1.00 84.69 406 ASP A CA 1
ATOM 3090 C C . ASP A 1 406 ? 8.882 -8.355 -26.474 1.00 84.69 406 ASP A C 1
ATOM 3092 O O . ASP A 1 406 ? 8.630 -8.221 -27.669 1.00 84.69 406 ASP A O 1
ATOM 3096 N N . ASN A 1 407 ? 9.815 -7.613 -25.858 1.00 80.50 407 ASN A N 1
ATOM 3097 C CA . ASN A 1 407 ? 10.706 -6.633 -26.499 1.00 80.50 407 ASN A CA 1
ATOM 3098 C C . ASN A 1 407 ? 12.209 -6.930 -26.244 1.00 80.50 407 ASN A C 1
ATOM 3100 O O . ASN A 1 407 ? 13.035 -6.031 -26.398 1.00 80.50 407 ASN A O 1
ATOM 3104 N N . ASP A 1 408 ? 12.559 -8.145 -25.796 1.00 82.50 408 ASP A N 1
ATOM 3105 C CA . ASP A 1 408 ? 13.935 -8.610 -25.515 1.00 82.50 408 ASP A CA 1
ATOM 3106 C C . ASP A 1 408 ? 14.790 -7.680 -24.612 1.00 82.50 408 ASP A C 1
ATOM 3108 O O . ASP A 1 408 ? 16.014 -7.591 -24.727 1.00 82.50 408 ASP A O 1
ATOM 3112 N N . ILE A 1 409 ? 14.145 -7.004 -23.653 1.00 85.19 409 ILE A N 1
ATOM 3113 C CA . ILE A 1 409 ? 14.778 -6.047 -22.735 1.00 85.19 409 ILE A CA 1
ATOM 3114 C C . ILE A 1 409 ? 15.548 -6.787 -21.639 1.00 85.19 409 ILE A C 1
ATOM 3116 O O . ILE A 1 409 ? 14.962 -7.333 -20.698 1.00 85.19 409 ILE A O 1
ATOM 3120 N N . GLU A 1 410 ? 16.872 -6.763 -21.711 1.00 87.50 410 GLU A N 1
ATOM 3121 C CA . GLU A 1 410 ? 17.752 -7.213 -20.631 1.00 87.50 410 GLU A CA 1
ATOM 3122 C C . GLU A 1 410 ? 17.982 -6.090 -19.598 1.00 87.50 410 GLU A C 1
ATOM 3124 O O . GLU A 1 410 ? 18.230 -4.942 -19.973 1.00 87.50 410 GLU A O 1
ATOM 3129 N N . THR A 1 411 ? 17.886 -6.414 -18.303 1.00 92.62 411 THR A N 1
ATOM 3130 C CA . THR A 1 411 ? 18.098 -5.481 -17.178 1.00 92.62 411 THR A CA 1
ATOM 3131 C C . THR A 1 411 ? 19.454 -5.712 -16.512 1.00 92.62 411 THR A C 1
ATOM 3133 O O . THR A 1 411 ? 19.968 -6.834 -16.508 1.00 92.62 411 THR A O 1
ATOM 3136 N N . GLU A 1 412 ? 20.051 -4.664 -15.945 1.00 93.12 412 GLU A N 1
ATOM 3137 C CA . GLU A 1 412 ? 21.361 -4.743 -15.286 1.00 93.12 412 GLU A CA 1
ATOM 3138 C C . GLU A 1 412 ? 21.282 -5.598 -14.020 1.00 93.12 412 GLU A C 1
ATOM 3140 O O . GLU A 1 412 ? 22.119 -6.477 -13.803 1.00 93.12 412 GLU A O 1
ATOM 3145 N N . TYR A 1 413 ? 20.228 -5.411 -13.224 1.00 95.56 413 TYR A N 1
ATOM 3146 C CA . TYR A 1 413 ? 19.922 -6.224 -12.052 1.00 95.56 413 TYR A CA 1
ATOM 3147 C C . TYR A 1 413 ? 18.710 -7.136 -12.308 1.00 95.56 413 TYR A C 1
ATOM 3149 O O . TYR A 1 413 ? 17.973 -6.949 -13.284 1.00 95.56 413 TYR A O 1
ATOM 3157 N N . PRO A 1 414 ? 18.466 -8.150 -11.455 1.00 97.00 414 PRO A N 1
ATOM 3158 C CA . PRO A 1 414 ? 17.255 -8.953 -11.549 1.00 97.00 414 PRO A CA 1
ATOM 3159 C C . PRO A 1 414 ? 16.010 -8.085 -11.344 1.00 97.00 414 PRO A C 1
ATOM 3161 O O . PRO A 1 414 ? 16.019 -7.123 -10.571 1.00 97.00 414 PRO A O 1
ATOM 3164 N N . THR A 1 415 ? 14.916 -8.453 -11.999 1.00 96.94 415 THR A N 1
ATOM 3165 C CA . THR A 1 415 ? 13.612 -7.787 -11.868 1.00 96.94 415 THR A CA 1
ATOM 3166 C C . THR A 1 415 ? 12.552 -8.784 -11.422 1.00 96.94 415 THR A C 1
ATOM 3168 O O . THR A 1 415 ? 12.716 -9.987 -11.607 1.00 96.94 415 THR A O 1
ATOM 3171 N N . GLY A 1 416 ? 11.463 -8.341 -10.795 1.00 96.56 416 GLY A N 1
ATOM 3172 C CA . GLY A 1 416 ? 10.479 -9.300 -10.292 1.00 96.56 416 GLY A CA 1
ATOM 3173 C C . GLY A 1 416 ? 9.129 -8.739 -9.886 1.00 96.56 416 GLY A C 1
ATOM 3174 O O . GLY A 1 416 ? 8.887 -7.537 -9.970 1.00 96.56 416 GLY A O 1
ATOM 3175 N N . VAL A 1 417 ? 8.267 -9.642 -9.416 1.00 98.12 417 VAL A N 1
ATOM 3176 C CA . VAL A 1 417 ? 6.961 -9.331 -8.822 1.00 98.12 417 VAL A CA 1
ATOM 3177 C C . VAL A 1 417 ? 6.839 -10.003 -7.458 1.00 98.12 417 VAL A C 1
ATOM 3179 O O . VAL A 1 417 ? 7.146 -11.191 -7.332 1.00 98.12 417 VAL A O 1
ATOM 3182 N N . ILE A 1 418 ? 6.370 -9.258 -6.458 1.00 97.19 418 ILE A N 1
ATOM 3183 C CA . ILE A 1 418 ? 6.026 -9.772 -5.128 1.00 97.19 418 ILE A CA 1
ATOM 3184 C C . ILE A 1 418 ? 4.506 -9.857 -4.980 1.00 97.19 418 ILE A C 1
ATOM 3186 O O . ILE A 1 418 ? 3.792 -8.895 -5.266 1.00 97.19 418 ILE A O 1
ATOM 3190 N N . ASN A 1 419 ? 4.027 -10.996 -4.481 1.00 97.50 419 ASN A N 1
ATOM 3191 C CA . ASN A 1 419 ? 2.744 -11.089 -3.794 1.00 97.50 419 ASN A CA 1
ATOM 3192 C C . ASN A 1 419 ? 2.994 -11.252 -2.292 1.00 97.50 419 ASN A C 1
ATOM 3194 O O . ASN A 1 419 ? 3.476 -12.303 -1.858 1.00 97.50 419 ASN A O 1
ATOM 3198 N N . TRP A 1 420 ? 2.621 -10.244 -1.514 1.00 97.62 420 TRP A N 1
ATOM 3199 C CA . TRP A 1 420 ? 2.634 -10.286 -0.055 1.00 97.62 420 TRP A CA 1
ATOM 3200 C C . TRP A 1 420 ? 1.374 -10.992 0.497 1.00 97.62 420 TRP A C 1
ATOM 3202 O O . TRP A 1 420 ? 0.333 -11.029 -0.158 1.00 97.62 420 TRP A O 1
ATOM 3212 N N . THR A 1 421 ? 1.461 -11.576 1.697 1.00 97.81 421 THR A N 1
ATOM 3213 C CA . THR A 1 421 ? 0.350 -12.293 2.365 1.00 97.81 421 THR A CA 1
ATOM 3214 C C . THR A 1 421 ? -0.379 -11.431 3.402 1.00 97.81 421 THR A C 1
ATOM 3216 O O . THR A 1 421 ? 0.267 -10.899 4.300 1.00 97.81 421 THR A O 1
ATOM 3219 N N . ASN A 1 422 ? -1.719 -11.432 3.385 1.00 94.31 422 ASN A N 1
ATOM 3220 C CA . ASN A 1 422 ? -2.561 -10.770 4.396 1.00 94.31 422 ASN A CA 1
ATOM 3221 C C . ASN A 1 422 ? -2.239 -9.272 4.495 1.00 94.31 422 ASN A C 1
ATOM 3223 O O . ASN A 1 422 ? -1.777 -8.796 5.535 1.00 94.31 422 ASN A O 1
ATOM 3227 N N . GLU A 1 423 ? -2.466 -8.544 3.397 1.00 90.06 423 GLU A N 1
ATOM 3228 C CA . GLU A 1 423 ? -2.523 -7.077 3.472 1.00 90.06 423 GLU A CA 1
ATOM 3229 C C . GLU A 1 423 ? -3.693 -6.680 4.353 1.00 90.06 423 GLU A C 1
ATOM 3231 O O . GLU A 1 423 ? -3.526 -5.993 5.353 1.00 90.06 423 GLU A O 1
ATOM 3236 N N . GLU A 1 424 ? -4.861 -7.226 4.035 1.00 83.62 424 GLU A N 1
ATOM 3237 C CA . GLU A 1 424 ? -6.148 -6.627 4.372 1.00 83.62 424 GLU A CA 1
ATOM 3238 C C . GLU A 1 424 ? -6.487 -6.705 5.870 1.00 83.62 424 GLU A C 1
ATOM 3240 O O . GLU A 1 424 ? -7.497 -6.162 6.322 1.00 83.62 424 GLU A O 1
ATOM 3245 N N . GLY A 1 425 ? -5.721 -7.493 6.641 1.00 85.19 425 GLY A N 1
ATOM 3246 C CA . GLY A 1 425 ? -6.008 -7.859 8.035 1.00 85.19 425 GLY A CA 1
ATOM 3247 C C . GLY A 1 425 ? -7.348 -8.592 8.228 1.00 85.19 425 GLY A C 1
ATOM 3248 O O . GLY A 1 425 ? -7.774 -8.846 9.354 1.00 85.19 425 GLY A O 1
ATOM 3249 N N . ALA A 1 426 ? -8.043 -8.902 7.129 1.00 83.38 426 ALA A N 1
ATOM 3250 C CA . ALA A 1 426 ? -9.483 -9.132 7.109 1.00 83.38 426 ALA A CA 1
ATOM 3251 C C . ALA A 1 426 ? -9.904 -10.516 7.610 1.00 83.38 426 ALA A C 1
ATOM 3253 O O . ALA A 1 426 ? -11.026 -10.691 8.083 1.00 83.38 426 ALA A O 1
ATOM 3254 N N . ARG A 1 427 ? -9.014 -11.510 7.488 1.00 88.88 427 ARG A N 1
ATOM 3255 C CA . ARG A 1 427 ? -9.196 -12.835 8.098 1.00 88.88 427 ARG A CA 1
ATOM 3256 C C . ARG A 1 427 ? -8.366 -12.968 9.364 1.00 88.88 427 ARG A C 1
ATOM 3258 O O . ARG A 1 427 ? -8.905 -13.383 10.383 1.00 88.88 427 ARG A O 1
ATOM 3265 N N . PHE A 1 428 ? -7.086 -12.616 9.288 1.00 90.50 428 PHE A N 1
ATOM 3266 C CA . PHE A 1 428 ? -6.146 -12.640 10.403 1.00 90.50 428 PHE A CA 1
ATOM 3267 C C . PHE A 1 428 ? -5.844 -11.192 10.810 1.00 90.50 428 PHE A C 1
ATOM 3269 O O . PHE A 1 428 ? -5.271 -10.473 9.989 1.00 90.50 428 PHE A O 1
ATOM 3276 N N . PRO A 1 429 ? -6.247 -10.746 12.020 1.00 78.81 429 PRO A N 1
ATOM 3277 C CA . PRO A 1 429 ? -6.068 -9.363 12.463 1.00 78.81 429 PRO A CA 1
ATOM 3278 C C . PRO A 1 429 ? -4.611 -8.899 12.399 1.00 78.81 429 PRO A C 1
ATOM 3280 O O . PRO A 1 429 ? -3.708 -9.711 12.549 1.00 78.81 429 PRO A O 1
ATOM 3283 N N . ILE A 1 430 ? -4.394 -7.585 12.292 1.00 82.62 430 ILE A N 1
ATOM 3284 C CA . ILE A 1 430 ? -3.150 -6.934 11.831 1.00 82.62 430 ILE A CA 1
ATOM 3285 C C . ILE A 1 430 ? -3.052 -6.956 10.298 1.00 82.62 430 ILE A C 1
ATOM 3287 O O . ILE A 1 430 ? -2.758 -7.973 9.672 1.00 82.62 430 ILE A O 1
ATOM 3291 N N . SER A 1 431 ? -3.287 -5.781 9.713 1.00 81.88 431 SER A N 1
ATOM 3292 C CA . SER A 1 431 ? -3.017 -5.485 8.306 1.00 81.88 431 SER A CA 1
ATOM 3293 C C . SER A 1 431 ? -1.504 -5.459 8.037 1.00 81.88 431 SER A C 1
ATOM 3295 O O . SER A 1 431 ? -0.704 -5.266 8.955 1.00 81.88 431 SER A O 1
ATOM 3297 N N . MET A 1 432 ? -1.105 -5.705 6.787 1.00 87.88 432 MET A N 1
ATOM 3298 C CA . MET A 1 432 ? 0.285 -5.694 6.300 1.00 87.88 432 MET A CA 1
ATOM 3299 C C . MET A 1 432 ? 1.224 -6.703 6.983 1.00 87.88 432 MET A C 1
ATOM 3301 O O . MET A 1 432 ? 2.447 -6.616 6.828 1.00 87.88 432 MET A O 1
ATOM 3305 N N . VAL A 1 433 ? 0.683 -7.653 7.757 1.00 91.94 433 VAL A N 1
ATOM 3306 C CA . VAL A 1 433 ? 1.445 -8.408 8.767 1.00 91.94 433 VAL A CA 1
ATOM 3307 C C . VAL A 1 433 ? 2.696 -9.071 8.191 1.00 91.94 433 VAL A C 1
ATOM 3309 O O . VAL A 1 433 ? 3.753 -9.065 8.816 1.00 91.94 433 VAL A O 1
ATOM 3312 N N . SER A 1 434 ? 2.602 -9.595 6.970 1.00 95.75 434 SER A N 1
ATOM 3313 C CA . SER A 1 434 ? 3.670 -10.371 6.353 1.00 95.75 434 SER A CA 1
ATOM 3314 C C . SER A 1 434 ? 4.869 -9.536 5.895 1.00 95.75 434 SER A C 1
ATOM 3316 O O . SER A 1 434 ? 6.012 -9.946 6.109 1.00 95.75 434 SER A O 1
ATOM 3318 N N . SER A 1 435 ? 4.656 -8.337 5.339 1.00 94.12 435 SER A N 1
ATOM 3319 C CA . SER A 1 435 ? 5.783 -7.440 5.048 1.00 94.12 435 SER A CA 1
ATOM 3320 C C . SER A 1 435 ? 6.329 -6.803 6.331 1.00 94.12 435 SER A C 1
ATOM 3322 O O . SER A 1 435 ? 7.517 -6.499 6.403 1.00 94.12 435 SER A O 1
ATOM 3324 N N . GLY A 1 436 ? 5.493 -6.661 7.369 1.00 93.25 436 GLY A N 1
ATOM 3325 C CA . GLY A 1 436 ? 5.924 -6.284 8.715 1.00 93.25 436 GLY A CA 1
ATOM 3326 C C . GLY A 1 436 ? 6.849 -7.325 9.355 1.00 93.25 436 GLY A C 1
ATOM 3327 O O . GLY A 1 436 ? 7.826 -6.945 10.001 1.00 93.25 436 GLY A O 1
ATOM 3328 N N . VAL A 1 437 ? 6.603 -8.621 9.122 1.00 96.44 437 VAL A N 1
ATOM 3329 C CA . VAL A 1 437 ? 7.529 -9.710 9.486 1.00 96.44 437 VAL A CA 1
ATOM 3330 C C . VAL A 1 437 ? 8.808 -9.639 8.651 1.00 96.44 437 VAL A C 1
ATOM 3332 O O . VAL A 1 437 ? 9.891 -9.584 9.230 1.00 96.44 437 VAL A O 1
ATOM 3335 N N . TRP A 1 438 ? 8.707 -9.524 7.319 1.00 97.06 438 TRP A N 1
ATOM 3336 C CA . TRP A 1 438 ? 9.876 -9.371 6.436 1.00 97.06 438 TRP A CA 1
ATOM 3337 C C . TRP A 1 438 ? 10.764 -8.181 6.836 1.00 97.06 438 TRP A C 1
ATOM 3339 O O . TRP A 1 438 ? 11.989 -8.295 6.857 1.00 97.06 438 TRP A O 1
ATOM 3349 N N . ALA A 1 439 ? 10.168 -7.058 7.240 1.00 94.81 439 ALA A N 1
ATOM 3350 C CA . ALA A 1 439 ? 10.876 -5.872 7.718 1.00 94.81 439 ALA A CA 1
ATOM 3351 C C . ALA A 1 439 ? 11.355 -5.964 9.184 1.00 94.81 439 ALA A C 1
ATOM 3353 O O . ALA A 1 439 ? 11.872 -4.978 9.715 1.00 94.81 439 ALA A O 1
ATOM 3354 N N . GLY A 1 440 ? 11.170 -7.100 9.864 1.00 93.94 440 GLY A N 1
ATOM 3355 C CA . GLY A 1 440 ? 11.554 -7.306 11.266 1.00 93.94 440 GLY A CA 1
ATOM 3356 C C . GLY A 1 440 ? 10.775 -6.458 12.281 1.00 93.94 440 GLY A C 1
ATOM 3357 O O . GLY A 1 440 ? 11.186 -6.359 13.434 1.00 93.94 440 GLY A O 1
ATOM 3358 N N . ALA A 1 441 ? 9.670 -5.831 11.870 1.00 90.31 441 ALA A N 1
ATOM 3359 C CA . ALA A 1 441 ? 8.830 -4.983 12.716 1.00 90.31 441 ALA A CA 1
ATOM 3360 C C . ALA A 1 441 ? 7.738 -5.773 13.462 1.00 90.31 441 ALA A C 1
ATOM 3362 O O . ALA A 1 441 ? 7.198 -5.294 14.458 1.00 90.31 441 ALA A O 1
ATOM 3363 N N . ILE A 1 442 ? 7.415 -6.980 12.991 1.00 91.81 442 ILE A N 1
ATOM 3364 C CA . ILE A 1 442 ? 6.468 -7.908 13.614 1.00 91.81 442 ILE A CA 1
ATOM 3365 C C . ILE A 1 442 ? 7.189 -9.249 13.825 1.00 91.81 442 ILE A C 1
ATOM 3367 O O . ILE A 1 442 ? 7.750 -9.782 12.871 1.00 91.81 442 ILE A O 1
ATOM 3371 N N . PRO A 1 443 ? 7.197 -9.834 15.038 1.00 95.69 443 PRO A N 1
ATOM 3372 C CA . PRO A 1 443 ? 7.772 -11.162 15.245 1.00 95.69 443 PRO A CA 1
ATOM 3373 C C . PRO A 1 443 ? 7.003 -12.239 14.468 1.00 95.69 443 PRO A C 1
ATOM 3375 O O . PRO A 1 443 ? 5.773 -12.271 14.531 1.00 95.69 443 PRO A O 1
ATOM 3378 N N . LEU A 1 444 ? 7.719 -13.161 13.815 1.00 96.38 444 LEU A N 1
ATOM 3379 C CA . LEU A 1 444 ? 7.137 -14.284 13.062 1.00 96.38 444 LEU A CA 1
ATOM 3380 C C . LEU A 1 444 ? 6.113 -15.070 13.902 1.00 96.38 444 LEU A C 1
ATOM 3382 O O . LEU A 1 444 ? 4.979 -15.267 13.477 1.00 96.38 444 LEU A O 1
ATOM 3386 N N . GLU A 1 445 ? 6.466 -15.400 15.148 1.00 96.88 445 GLU A N 1
ATOM 3387 C CA . GLU A 1 445 ? 5.570 -16.079 16.095 1.00 96.88 445 GLU A CA 1
ATOM 3388 C C . GLU A 1 445 ? 4.306 -15.274 16.433 1.00 96.88 445 GLU A C 1
ATOM 3390 O O . GLU A 1 445 ? 3.243 -15.861 16.636 1.00 96.88 445 GLU A O 1
ATOM 3395 N N . LYS A 1 446 ? 4.364 -13.933 16.451 1.00 95.31 446 LYS A N 1
ATOM 3396 C CA . LYS A 1 446 ? 3.159 -13.109 16.656 1.00 95.31 446 LYS A CA 1
ATOM 3397 C C . LYS A 1 446 ? 2.204 -13.266 15.473 1.00 95.31 446 LYS A C 1
ATOM 3399 O O . LYS A 1 446 ? 1.005 -13.390 15.695 1.00 95.31 446 LYS A O 1
ATOM 3404 N N . ALA A 1 447 ? 2.731 -13.280 14.248 1.00 95.88 447 ALA A N 1
ATOM 3405 C CA . ALA A 1 447 ? 1.940 -13.437 13.032 1.00 95.88 447 ALA A CA 1
ATOM 3406 C C . ALA A 1 447 ? 1.370 -14.862 12.891 1.00 95.88 447 ALA A C 1
ATOM 3408 O O . ALA A 1 447 ? 0.174 -15.040 12.679 1.00 95.88 447 ALA A O 1
ATOM 3409 N N . TYR A 1 448 ? 2.191 -15.891 13.114 1.00 97.75 448 TYR A N 1
ATOM 3410 C CA . TYR A 1 448 ? 1.778 -17.300 13.095 1.00 97.75 448 TYR A CA 1
ATOM 3411 C C . TYR A 1 448 ? 0.621 -17.633 14.044 1.00 97.75 448 TYR A C 1
ATOM 3413 O O . TYR A 1 448 ? -0.217 -18.475 13.709 1.00 97.75 448 TYR A O 1
ATOM 3421 N N . ASN A 1 449 ? 0.570 -16.981 15.209 1.00 96.25 449 ASN A N 1
ATOM 3422 C CA . ASN A 1 449 ? -0.458 -17.191 16.228 1.00 96.25 449 ASN A CA 1
ATOM 3423 C C . ASN A 1 449 ? -1.704 -16.297 16.058 1.00 96.25 449 ASN A C 1
ATOM 3425 O O . ASN A 1 449 ? -2.619 -16.367 16.882 1.00 96.25 449 ASN A O 1
ATOM 3429 N N . LEU A 1 450 ? -1.791 -15.491 14.991 1.00 92.56 450 LEU A N 1
ATOM 3430 C CA . LEU A 1 450 ? -3.020 -14.774 14.647 1.00 92.56 450 LEU A CA 1
ATOM 3431 C C . LEU A 1 450 ? -4.130 -15.770 14.311 1.00 92.56 450 LEU A C 1
ATOM 3433 O O . LEU A 1 450 ? -3.996 -16.560 13.377 1.00 92.56 450 LEU A O 1
ATOM 3437 N N . LYS A 1 451 ? -5.228 -15.713 15.069 1.00 91.88 451 LYS A N 1
ATOM 3438 C CA . LYS A 1 451 ? -6.442 -16.515 14.856 1.00 91.88 451 LYS A CA 1
ATOM 3439 C C . LYS A 1 451 ? -7.389 -15.828 13.879 1.00 91.88 451 LYS A C 1
ATOM 3441 O O . LYS A 1 451 ? -7.402 -14.600 13.794 1.00 91.88 451 LYS A O 1
ATOM 3446 N N . GLU A 1 452 ? -8.192 -16.609 13.165 1.00 90.00 452 GLU A N 1
ATOM 3447 C CA . GLU A 1 452 ? -9.176 -16.047 12.241 1.00 90.00 452 GLU A CA 1
ATOM 3448 C C . GLU A 1 452 ? -10.355 -15.359 12.955 1.00 90.00 452 GLU A C 1
ATOM 3450 O O . GLU A 1 452 ? -10.853 -15.815 13.989 1.00 90.00 452 GLU A O 1
ATOM 3455 N N . VAL A 1 453 ? -10.824 -14.245 12.388 1.00 78.94 453 VAL A N 1
ATOM 3456 C CA . VAL A 1 453 ? -12.008 -13.527 12.883 1.00 78.94 453 VAL A CA 1
ATOM 3457 C C . VAL A 1 453 ? -13.279 -14.375 12.760 1.00 78.94 453 VAL A C 1
ATOM 3459 O O . VAL A 1 453 ? -13.423 -15.198 11.859 1.00 78.94 453 VAL A O 1
ATOM 3462 N N . GLY A 1 454 ? -14.237 -14.155 13.665 1.00 73.19 454 GLY A N 1
ATOM 3463 C CA . GLY A 1 454 ? -15.517 -14.879 13.681 1.00 73.19 454 GLY A CA 1
ATOM 3464 C C . GLY A 1 454 ? -15.554 -16.137 14.558 1.00 73.19 454 GLY A C 1
ATOM 3465 O O . GLY A 1 454 ? -16.562 -16.837 14.549 1.00 73.19 454 GLY A O 1
ATOM 3466 N N . GLY A 1 455 ? -14.504 -16.410 15.343 1.00 66.88 455 GLY A N 1
ATOM 3467 C CA . GLY A 1 455 ? -14.493 -17.492 16.341 1.00 66.88 455 GLY A CA 1
ATOM 3468 C C . GLY A 1 455 ? -14.019 -18.856 15.825 1.00 66.88 455 GLY A C 1
ATOM 3469 O O . GLY A 1 455 ? -14.198 -19.863 16.511 1.00 66.88 455 GLY A O 1
ATOM 3470 N N . GLY A 1 456 ? -13.412 -18.893 14.636 1.00 76.44 456 GLY A N 1
ATOM 3471 C CA . GLY A 1 456 ? -12.722 -20.077 14.127 1.00 76.44 456 GLY A CA 1
ATOM 3472 C C . GLY A 1 456 ? -11.468 -20.428 14.937 1.00 76.44 456 GLY A C 1
ATOM 3473 O O . GLY A 1 456 ? -11.006 -19.657 15.781 1.00 76.44 456 GLY A O 1
ATOM 3474 N N . GLN A 1 457 ? -10.922 -21.620 14.691 1.00 86.00 457 GLN A N 1
ATOM 3475 C CA . GLN A 1 457 ? -9.697 -22.097 15.351 1.00 86.00 457 GLN A CA 1
ATOM 3476 C C . GLN A 1 457 ? -8.461 -22.044 14.448 1.00 86.00 457 GLN A C 1
ATOM 3478 O O . GLN A 1 457 ? -7.359 -22.265 14.946 1.00 86.00 457 GLN A O 1
ATOM 3483 N N . ALA A 1 458 ? -8.610 -21.748 13.151 1.00 93.94 458 ALA A N 1
ATOM 3484 C CA . ALA A 1 458 ? -7.458 -21.663 12.265 1.00 93.94 458 ALA A CA 1
ATOM 3485 C C . ALA A 1 458 ? -6.576 -20.462 12.635 1.00 93.94 458 ALA A C 1
ATOM 3487 O O . ALA A 1 458 ? -7.071 -19.369 12.935 1.00 93.94 458 ALA A O 1
ATOM 3488 N N . THR A 1 459 ? -5.262 -20.666 12.581 1.00 96.75 459 THR A N 1
ATOM 3489 C CA . THR A 1 459 ? -4.257 -19.602 12.648 1.00 96.75 459 THR A CA 1
ATOM 3490 C C . THR A 1 459 ? -3.611 -19.365 11.288 1.00 96.75 459 THR A C 1
ATOM 3492 O O . THR A 1 459 ? -3.643 -20.241 10.414 1.00 96.75 459 THR A O 1
ATOM 3495 N N . GLN A 1 460 ? -2.968 -18.207 11.116 1.00 96.44 460 GLN A N 1
ATOM 3496 C CA . GLN A 1 460 ? -2.263 -17.875 9.877 1.00 96.44 460 GLN A CA 1
ATOM 3497 C C . GLN A 1 460 ? -1.214 -18.940 9.504 1.00 96.44 460 GLN A C 1
ATOM 3499 O O . GLN A 1 460 ? -1.103 -19.294 8.331 1.00 96.44 460 GLN A O 1
ATOM 3504 N N . LYS A 1 461 ? -0.512 -19.521 10.492 1.00 97.81 461 LYS A N 1
ATOM 3505 C CA . LYS A 1 461 ? 0.412 -20.645 10.268 1.00 97.81 461 LYS A CA 1
ATOM 3506 C C . LYS A 1 461 ? -0.305 -21.899 9.759 1.00 97.81 461 LYS A C 1
ATOM 3508 O O . LYS A 1 461 ? 0.075 -22.422 8.716 1.00 97.81 461 LYS A O 1
ATOM 3513 N N . THR A 1 462 ? -1.362 -22.344 10.444 1.00 97.88 462 THR A N 1
ATOM 3514 C CA . THR A 1 462 ? -2.078 -23.575 10.051 1.00 97.88 462 THR A CA 1
ATOM 3515 C C . THR A 1 462 ? -2.695 -23.479 8.656 1.00 97.88 462 THR A C 1
ATOM 3517 O O . THR A 1 462 ? -2.759 -24.474 7.940 1.00 97.88 462 THR A O 1
ATOM 3520 N N . GLU A 1 463 ? -3.097 -22.280 8.221 1.00 98.06 463 GLU A N 1
ATOM 3521 C CA . GLU A 1 463 ? -3.593 -22.084 6.859 1.00 98.06 463 GLU A CA 1
ATOM 3522 C C . GLU A 1 463 ? -2.466 -22.026 5.820 1.00 98.06 463 GLU A C 1
ATOM 3524 O O . GLU A 1 463 ? -2.648 -22.585 4.740 1.00 98.06 463 GLU A O 1
ATOM 3529 N N . LEU A 1 464 ? -1.304 -21.427 6.127 1.00 98.38 464 LEU A N 1
ATOM 3530 C CA . LEU A 1 464 ? -0.109 -21.492 5.266 1.00 98.38 464 LEU A CA 1
ATOM 3531 C C . LEU A 1 464 ? 0.308 -22.948 5.018 1.00 98.38 464 LEU A C 1
ATOM 3533 O O . LEU A 1 464 ? 0.571 -23.327 3.876 1.00 98.38 464 LEU A O 1
ATOM 3537 N N . GLU A 1 465 ? 0.304 -23.765 6.072 1.00 98.19 465 GLU A N 1
ATOM 3538 C CA . GLU A 1 465 ? 0.534 -25.211 6.010 1.00 98.19 465 GLU A CA 1
ATOM 3539 C C . GLU A 1 465 ? -0.546 -25.903 5.160 1.00 98.19 465 GLU A C 1
ATOM 3541 O O . GLU A 1 465 ? -0.218 -26.568 4.175 1.00 98.19 465 GLU A O 1
ATOM 3546 N N . ARG A 1 466 ? -1.838 -25.680 5.455 1.00 98.19 466 ARG A N 1
ATOM 3547 C CA . ARG A 1 466 ? -2.966 -26.303 4.734 1.00 98.19 466 ARG A CA 1
ATOM 3548 C C . ARG A 1 466 ? -2.978 -25.988 3.237 1.00 98.19 466 ARG A C 1
ATOM 3550 O O . ARG A 1 466 ? -3.336 -26.858 2.442 1.00 98.19 466 ARG A O 1
ATOM 3557 N N . ILE A 1 467 ? -2.624 -24.765 2.831 1.00 97.88 467 ILE A N 1
ATOM 3558 C CA . ILE A 1 467 ? -2.573 -24.402 1.408 1.00 97.88 467 ILE A CA 1
ATOM 3559 C C . ILE A 1 467 ? -1.230 -24.717 0.734 1.00 97.88 467 ILE A C 1
ATOM 3561 O O . ILE A 1 467 ? -1.130 -24.540 -0.480 1.00 97.88 467 ILE A O 1
ATOM 3565 N N . GLY A 1 468 ? -0.220 -25.199 1.466 1.00 97.81 468 GLY A N 1
ATOM 3566 C CA . GLY A 1 468 ? 1.105 -25.513 0.920 1.00 97.81 468 GLY A CA 1
ATOM 3567 C C . GLY A 1 468 ? 1.935 -24.279 0.545 1.00 97.81 468 GLY A C 1
ATOM 3568 O O . GLY A 1 468 ? 2.670 -24.318 -0.438 1.00 97.81 468 GLY A O 1
ATOM 3569 N N . TYR A 1 469 ? 1.783 -23.182 1.295 1.00 98.25 469 TYR A N 1
ATOM 3570 C CA . TYR A 1 469 ? 2.530 -21.927 1.122 1.00 98.25 469 TYR A CA 1
ATOM 3571 C C . TYR A 1 469 ? 3.372 -21.533 2.347 1.00 98.25 469 TYR A C 1
ATOM 3573 O O . TYR A 1 469 ? 3.931 -20.441 2.360 1.00 98.25 469 TYR A O 1
ATOM 3581 N N . LEU A 1 470 ? 3.521 -22.401 3.353 1.00 97.81 470 LEU A N 1
ATOM 3582 C CA . LEU A 1 470 ? 4.600 -22.264 4.336 1.00 97.81 470 LEU A CA 1
ATOM 3583 C C . LEU A 1 470 ? 5.939 -22.564 3.631 1.00 97.81 470 LEU A C 1
ATOM 3585 O O . LEU A 1 470 ? 6.231 -23.725 3.354 1.00 97.81 470 LEU A O 1
ATOM 3589 N N . GLY A 1 471 ? 6.701 -21.531 3.262 1.00 96.25 471 GLY A N 1
ATOM 3590 C CA . GLY A 1 471 ? 7.952 -21.673 2.507 1.00 96.25 471 GLY A CA 1
ATOM 3591 C C . GLY A 1 471 ? 9.203 -21.795 3.383 1.00 96.25 471 GLY A C 1
ATOM 3592 O O . GLY A 1 471 ? 9.255 -21.264 4.489 1.00 96.25 471 GLY A O 1
ATOM 3593 N N . ASP A 1 472 ? 10.243 -22.447 2.856 1.00 93.50 472 ASP A N 1
ATOM 3594 C CA . ASP A 1 472 ? 11.494 -22.724 3.585 1.00 93.50 472 ASP A CA 1
ATOM 3595 C C . ASP A 1 472 ? 12.410 -21.494 3.770 1.00 93.50 472 ASP A C 1
ATOM 3597 O O . ASP A 1 472 ? 13.367 -21.531 4.544 1.00 93.50 472 ASP A O 1
ATOM 3601 N N . LEU A 1 473 ? 12.167 -20.403 3.034 1.00 94.88 473 LEU A N 1
ATOM 3602 C CA . LEU A 1 473 ? 12.981 -19.187 3.096 1.00 94.88 473 LEU A CA 1
ATOM 3603 C C . LEU A 1 473 ? 12.578 -18.316 4.297 1.00 94.88 473 LEU A C 1
ATOM 3605 O O . LEU A 1 473 ? 11.401 -18.029 4.497 1.00 94.88 473 LEU A O 1
ATOM 3609 N N . GLU A 1 474 ? 13.555 -17.827 5.064 1.00 96.12 474 GLU A N 1
ATOM 3610 C CA . GLU A 1 474 ? 13.318 -16.883 6.165 1.00 96.12 474 GLU A CA 1
ATOM 3611 C C . GLU A 1 474 ? 12.589 -15.623 5.652 1.00 96.12 474 GLU A C 1
ATOM 3613 O O . GLU A 1 474 ? 13.074 -14.934 4.748 1.00 96.12 474 GLU A O 1
ATOM 3618 N N . ALA A 1 475 ? 11.428 -15.306 6.236 1.00 96.06 475 ALA A N 1
ATOM 3619 C CA . ALA A 1 475 ? 10.633 -14.130 5.880 1.00 96.06 475 ALA A CA 1
ATOM 3620 C C . ALA A 1 475 ? 11.297 -12.862 6.447 1.00 96.06 475 ALA A C 1
ATOM 3622 O O . ALA A 1 475 ? 10.946 -12.388 7.525 1.00 96.06 475 ALA A O 1
ATOM 3623 N N . SER A 1 476 ? 12.334 -12.375 5.758 1.00 96.06 476 SER A N 1
ATOM 3624 C CA . SER A 1 476 ? 13.314 -11.435 6.315 1.00 96.06 476 SER A CA 1
ATOM 3625 C C . SER A 1 476 ? 14.058 -10.650 5.238 1.00 96.06 476 SER A C 1
ATOM 3627 O O . SER A 1 476 ? 14.579 -11.216 4.274 1.00 96.06 476 SER A O 1
ATOM 3629 N N . TYR A 1 477 ? 14.193 -9.340 5.448 1.00 94.88 477 TYR A N 1
ATOM 3630 C CA . TYR A 1 477 ? 14.923 -8.419 4.573 1.00 94.88 477 TYR A CA 1
ATOM 3631 C C . TYR A 1 477 ? 16.419 -8.737 4.433 1.00 94.88 477 TYR A C 1
ATOM 3633 O O . TYR A 1 477 ? 17.056 -8.280 3.485 1.00 94.88 477 TYR A O 1
ATOM 3641 N N . LYS A 1 478 ? 16.985 -9.531 5.354 1.00 94.56 478 LYS A N 1
ATOM 3642 C CA . LYS A 1 478 ? 18.380 -9.993 5.300 1.00 94.56 478 LYS A CA 1
ATOM 3643 C C . LYS A 1 478 ? 18.536 -11.231 4.419 1.00 94.56 478 LYS A C 1
ATOM 3645 O O . LYS A 1 478 ? 19.469 -11.298 3.625 1.00 94.56 478 LYS A O 1
ATOM 3650 N N . ALA A 1 479 ? 17.623 -12.194 4.552 1.00 92.25 479 ALA A N 1
ATOM 3651 C CA . ALA A 1 479 ? 17.637 -13.441 3.787 1.00 92.25 479 ALA A CA 1
ATOM 3652 C C . ALA A 1 479 ? 17.108 -13.264 2.353 1.00 92.25 479 ALA A C 1
ATOM 3654 O O . ALA A 1 479 ? 17.545 -13.955 1.431 1.00 92.25 479 ALA A O 1
ATOM 3655 N N . ASN A 1 480 ? 16.187 -12.317 2.150 1.00 91.75 480 ASN A N 1
ATOM 3656 C CA . ASN A 1 480 ? 15.617 -11.990 0.848 1.00 91.75 480 ASN A CA 1
ATOM 3657 C C . ASN A 1 480 ? 15.608 -10.464 0.610 1.00 91.75 480 ASN A C 1
ATOM 3659 O O . ASN A 1 480 ? 14.552 -9.829 0.709 1.00 91.75 480 ASN A O 1
ATOM 3663 N N . PRO A 1 481 ? 16.780 -9.858 0.331 1.00 95.00 481 PRO A N 1
ATOM 3664 C CA . PRO A 1 481 ? 16.920 -8.415 0.168 1.00 95.00 481 PRO A CA 1
ATOM 3665 C C . PRO A 1 481 ? 16.259 -7.891 -1.114 1.00 95.00 481 PRO A C 1
ATOM 3667 O O . PRO A 1 481 ? 16.318 -8.510 -2.181 1.00 95.00 481 PRO A O 1
ATOM 3670 N N . ILE A 1 482 ? 15.678 -6.696 -1.008 1.00 96.12 482 ILE A N 1
ATOM 3671 C CA . ILE A 1 482 ? 15.044 -5.947 -2.099 1.00 96.12 482 ILE A CA 1
ATOM 3672 C C . ILE A 1 482 ? 15.983 -4.806 -2.514 1.00 96.12 482 ILE A C 1
ATOM 3674 O O . ILE A 1 482 ? 16.468 -4.062 -1.668 1.00 96.12 482 ILE A O 1
ATOM 3678 N N . GLY A 1 483 ? 16.252 -4.669 -3.814 1.00 95.44 483 GLY A N 1
ATOM 3679 C CA . GLY A 1 483 ? 17.086 -3.593 -4.363 1.00 95.44 483 GLY A CA 1
ATOM 3680 C C . GLY A 1 483 ? 16.296 -2.318 -4.663 1.00 95.44 483 GLY A C 1
ATOM 3681 O O . GLY A 1 483 ? 16.834 -1.223 -4.527 1.00 95.44 483 GLY A O 1
ATOM 3682 N N . ALA A 1 484 ? 15.020 -2.469 -5.029 1.00 96.38 484 ALA A N 1
ATOM 3683 C CA . ALA A 1 484 ? 13.988 -1.435 -4.939 1.00 96.38 484 ALA A CA 1
ATOM 3684 C C . ALA A 1 484 ? 12.580 -2.052 -4.999 1.00 96.38 484 ALA A C 1
ATOM 3686 O O . ALA A 1 484 ? 12.424 -3.151 -5.536 1.00 96.38 484 ALA A O 1
ATOM 3687 N N . HIS A 1 485 ? 11.569 -1.343 -4.490 1.00 95.94 485 HIS A N 1
ATOM 3688 C CA . HIS A 1 485 ? 10.152 -1.712 -4.583 1.00 95.94 485 HIS A CA 1
ATOM 3689 C C . HIS A 1 485 ? 9.333 -0.592 -5.242 1.00 95.94 485 HIS A C 1
ATOM 3691 O O . HIS A 1 485 ? 9.438 0.572 -4.855 1.00 95.94 485 HIS A O 1
ATOM 3697 N N . PHE A 1 486 ? 8.501 -0.945 -6.220 1.00 95.44 486 PHE A N 1
ATOM 3698 C CA . PHE A 1 486 ? 7.549 -0.037 -6.857 1.00 95.44 486 PHE A CA 1
ATOM 3699 C C . PHE A 1 486 ? 6.144 -0.641 -6.803 1.00 95.44 486 PHE A C 1
ATOM 3701 O O . PHE A 1 486 ? 5.890 -1.699 -7.378 1.00 95.44 486 PHE A O 1
ATOM 3708 N N . GLU A 1 487 ? 5.218 0.035 -6.130 1.00 94.88 487 GLU A N 1
ATOM 3709 C CA . GLU A 1 487 ? 3.844 -0.445 -5.961 1.00 94.88 487 GLU A CA 1
ATOM 3710 C C . GLU A 1 487 ? 2.868 0.446 -6.738 1.00 94.88 487 GLU A C 1
ATOM 3712 O O . GLU A 1 487 ? 2.770 1.651 -6.500 1.00 94.88 487 GLU A O 1
ATOM 3717 N N . LEU A 1 488 ? 2.165 -0.152 -7.705 1.00 94.06 488 LEU A N 1
ATOM 3718 C CA . LEU A 1 488 ? 1.036 0.476 -8.387 1.00 94.06 488 LEU A CA 1
ATOM 3719 C C . LEU A 1 488 ? -0.245 0.111 -7.644 1.00 94.06 488 LEU A C 1
ATOM 3721 O O . LEU A 1 488 ? -0.564 -1.070 -7.519 1.00 94.06 488 LEU A O 1
ATOM 3725 N N . HIS A 1 489 ? -1.009 1.118 -7.240 1.00 93.69 489 HIS A N 1
ATOM 3726 C CA . HIS A 1 489 ? -2.264 0.930 -6.528 1.00 93.69 489 HIS A CA 1
ATOM 3727 C C . HIS A 1 489 ? -3.381 1.824 -7.075 1.00 93.69 489 HIS A C 1
ATOM 3729 O O . HIS A 1 489 ? -3.124 2.826 -7.748 1.00 93.69 489 HIS A O 1
ATOM 3735 N N . ILE A 1 490 ? -4.632 1.481 -6.769 1.00 91.38 490 ILE A N 1
ATOM 3736 C CA . ILE A 1 490 ? -5.714 2.470 -6.824 1.00 91.38 490 ILE A CA 1
ATOM 3737 C C . ILE A 1 490 ? -5.540 3.463 -5.670 1.00 91.38 490 ILE A C 1
ATOM 3739 O O . ILE A 1 490 ? -5.042 3.099 -4.609 1.00 91.38 490 ILE A O 1
ATOM 3743 N N . GLU A 1 491 ? -5.958 4.713 -5.863 1.00 86.81 491 GLU A N 1
ATOM 3744 C CA . GLU A 1 491 ? -5.869 5.747 -4.819 1.00 86.81 491 GLU A CA 1
ATOM 3745 C C . GLU A 1 491 ? -6.661 5.391 -3.549 1.00 86.81 491 GLU A C 1
ATOM 3747 O O . GLU A 1 491 ? -6.341 5.879 -2.473 1.00 86.81 491 GLU A O 1
ATOM 3752 N N . GLN A 1 492 ? -7.726 4.592 -3.693 1.00 83.81 492 GLN A N 1
ATOM 3753 C CA . GLN A 1 492 ? -8.747 4.324 -2.668 1.00 83.81 492 GLN A CA 1
ATOM 3754 C C . GLN A 1 492 ? -9.458 5.584 -2.108 1.00 83.81 492 GLN A C 1
ATOM 3756 O O . GLN A 1 492 ? -10.275 5.476 -1.198 1.00 83.81 492 GLN A O 1
ATOM 3761 N N . GLY A 1 493 ? -9.201 6.759 -2.694 1.00 81.88 493 GLY A N 1
ATOM 3762 C CA . GLY A 1 493 ? -9.830 8.043 -2.394 1.00 81.88 493 GLY A CA 1
ATOM 3763 C C . GLY A 1 493 ? -10.183 8.835 -3.667 1.00 81.88 493 GLY A C 1
ATOM 3764 O O . GLY A 1 493 ? -9.930 8.361 -4.778 1.00 81.88 493 GLY A O 1
ATOM 3765 N N . PRO A 1 494 ? -10.819 10.016 -3.534 1.00 81.81 494 PRO A N 1
ATOM 3766 C CA . PRO A 1 494 ? -11.400 10.756 -4.659 1.00 81.81 494 PRO A CA 1
ATOM 3767 C C . PRO A 1 494 ? -10.509 11.881 -5.228 1.00 81.81 494 PRO A C 1
ATOM 3769 O O . PRO A 1 494 ? -10.989 12.684 -6.032 1.00 81.81 494 PRO A O 1
ATOM 3772 N N . ILE A 1 495 ? -9.258 12.049 -4.790 1.00 82.75 495 ILE A N 1
ATOM 3773 C CA . ILE A 1 495 ? -8.465 13.266 -5.042 1.00 82.75 495 ILE A CA 1
ATOM 3774 C C . ILE A 1 495 ? -7.980 13.332 -6.493 1.00 82.75 495 ILE A C 1
ATOM 3776 O O . ILE A 1 495 ? -8.062 14.398 -7.104 1.00 82.75 495 ILE A O 1
ATOM 3780 N N . LEU A 1 496 ? -7.505 12.231 -7.082 1.00 82.88 496 LEU A N 1
ATOM 3781 C CA . LEU A 1 496 ? -7.123 12.194 -8.495 1.00 82.88 496 LEU A CA 1
ATOM 3782 C C . LEU A 1 496 ? -8.351 12.402 -9.384 1.00 82.88 496 LEU A C 1
ATOM 3784 O O . LEU A 1 496 ? -8.308 13.261 -10.255 1.00 82.88 496 LEU A O 1
ATOM 3788 N N . GLU A 1 497 ? -9.468 11.716 -9.127 1.00 84.62 497 GLU A N 1
ATOM 3789 C CA . GLU A 1 497 ? -10.681 11.901 -9.937 1.00 84.62 497 GLU A CA 1
ATOM 3790 C C . GLU A 1 497 ? -11.221 13.340 -9.847 1.00 84.62 497 GLU A C 1
ATOM 3792 O O . GLU A 1 497 ? -11.443 13.976 -10.877 1.00 84.62 497 GLU A O 1
ATOM 3797 N N . SER A 1 498 ? -11.353 13.901 -8.639 1.00 81.44 498 SER A N 1
ATOM 3798 C CA . SER A 1 498 ? -11.875 15.266 -8.441 1.00 81.44 498 SER A CA 1
ATOM 3799 C C . SER A 1 498 ? -10.927 16.381 -8.903 1.00 81.44 498 SER A C 1
ATOM 3801 O O . SER A 1 498 ? -11.396 17.458 -9.268 1.00 81.44 498 SER A O 1
ATOM 3803 N N . SER A 1 499 ? -9.611 16.136 -8.951 1.00 80.81 499 SER A N 1
ATOM 3804 C CA . SER A 1 499 ? -8.636 17.045 -9.581 1.00 80.81 499 SER A CA 1
ATOM 3805 C C . SER A 1 499 ? -8.473 16.823 -11.092 1.00 80.81 499 SER A C 1
ATOM 3807 O O . SER A 1 499 ? -7.731 17.560 -11.740 1.00 80.81 499 SER A O 1
ATOM 3809 N N . GLY A 1 500 ? -9.129 15.806 -11.664 1.00 80.56 500 GLY A N 1
ATOM 3810 C CA . GLY A 1 500 ? -8.911 15.347 -13.039 1.00 80.56 500 GLY A CA 1
ATOM 3811 C C . GLY A 1 500 ? -7.556 14.660 -13.270 1.00 80.56 500 GLY A C 1
ATOM 3812 O O . GLY A 1 500 ? -7.247 14.289 -14.403 1.00 80.56 500 GLY A O 1
ATOM 3813 N N . GLY A 1 501 ? -6.747 14.484 -12.222 1.00 80.62 501 GLY A N 1
ATOM 3814 C CA . GLY A 1 501 ? -5.455 13.815 -12.267 1.00 80.62 501 GLY A CA 1
ATOM 3815 C C . GLY A 1 501 ? -5.553 12.368 -12.756 1.00 80.62 501 GLY A C 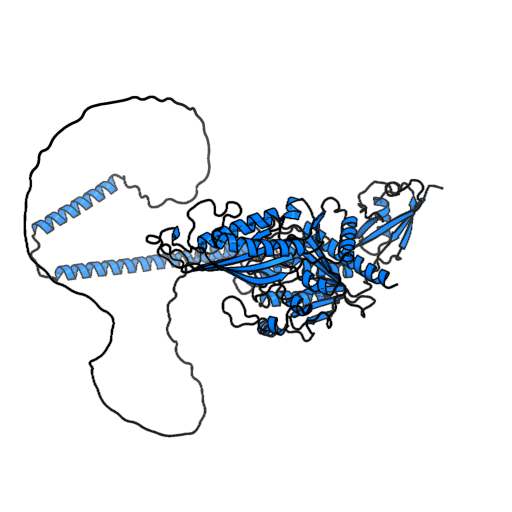1
ATOM 3816 O O . GLY A 1 501 ? -6.528 11.660 -12.514 1.00 80.62 501 GLY A O 1
ATOM 3817 N N . LYS A 1 502 ? -4.513 11.916 -13.459 1.00 83.56 502 LYS A N 1
ATOM 3818 C CA . LYS A 1 502 ? -4.431 10.572 -14.048 1.00 83.56 502 LYS A CA 1
ATOM 3819 C C . LYS A 1 502 ? -3.422 9.660 -13.372 1.00 83.56 502 LYS A C 1
ATOM 3821 O O . LYS A 1 502 ? -3.614 8.449 -13.401 1.00 83.56 502 LYS A O 1
ATOM 3826 N N . ILE A 1 503 ? -2.382 10.228 -12.762 1.00 86.00 503 ILE A N 1
ATOM 3827 C CA . ILE A 1 503 ? -1.423 9.499 -11.931 1.00 86.00 503 ILE A CA 1
ATOM 3828 C C . ILE A 1 503 ? -1.078 10.342 -10.701 1.00 86.00 503 ILE A C 1
ATOM 3830 O O . ILE A 1 503 ? -0.738 11.521 -10.821 1.00 86.00 503 ILE A O 1
ATOM 3834 N N . GLY A 1 504 ? -1.129 9.719 -9.527 1.00 85.75 504 GLY A N 1
ATOM 3835 C CA . GLY A 1 504 ? -0.527 10.238 -8.306 1.00 85.75 504 GLY A CA 1
ATOM 3836 C C . GLY A 1 504 ? 0.913 9.753 -8.189 1.00 85.75 504 GLY A C 1
ATOM 3837 O O . GLY A 1 504 ? 1.154 8.551 -8.079 1.00 85.75 504 GLY A O 1
ATOM 3838 N N . ALA A 1 505 ? 1.867 10.683 -8.202 1.00 84.81 505 ALA A N 1
ATOM 3839 C CA . ALA A 1 505 ? 3.242 10.404 -7.799 1.00 84.81 505 ALA A CA 1
ATOM 3840 C C . ALA A 1 505 ? 3.297 10.475 -6.268 1.00 84.81 505 ALA A C 1
ATOM 3842 O O . ALA A 1 505 ? 3.193 11.569 -5.706 1.00 84.81 505 ALA A O 1
ATOM 3843 N N . VAL A 1 506 ? 3.385 9.324 -5.596 1.00 83.69 506 VAL A N 1
ATOM 3844 C CA . VAL A 1 506 ? 3.258 9.280 -4.135 1.00 83.69 506 VAL A CA 1
ATOM 3845 C C . VAL A 1 506 ? 4.599 9.598 -3.480 1.00 83.69 506 VAL A C 1
ATOM 3847 O O . VAL A 1 506 ? 5.587 8.888 -3.664 1.00 83.69 506 VAL A O 1
ATOM 3850 N N . GLU A 1 507 ? 4.634 10.671 -2.694 1.00 80.38 507 GLU A N 1
ATOM 3851 C CA . GLU A 1 507 ? 5.859 11.166 -2.042 1.00 80.38 507 GLU A CA 1
ATOM 3852 C C . GLU A 1 507 ? 6.099 10.527 -0.667 1.00 80.38 507 GLU A C 1
ATOM 3854 O O . GLU A 1 507 ? 7.205 10.557 -0.123 1.00 80.38 507 GLU A O 1
ATOM 3859 N N . GLY A 1 508 ? 5.049 9.947 -0.091 1.00 77.12 508 GLY A N 1
ATOM 3860 C CA . GLY A 1 508 ? 5.069 9.318 1.217 1.00 77.12 508 GLY A CA 1
ATOM 3861 C C . GLY A 1 508 ? 3.669 9.114 1.784 1.00 77.12 508 GLY A C 1
ATOM 3862 O O . GLY A 1 508 ? 2.660 9.407 1.141 1.00 77.12 508 GLY A O 1
ATOM 3863 N N . VAL A 1 509 ? 3.650 8.628 3.015 1.00 78.69 509 VAL A N 1
ATOM 3864 C CA . VAL A 1 509 ? 2.509 8.085 3.750 1.00 78.69 509 VAL A CA 1
ATOM 3865 C C . VAL A 1 509 ? 2.419 8.848 5.077 1.00 78.69 509 VAL A C 1
ATOM 3867 O O . VAL A 1 509 ? 3.416 8.942 5.794 1.00 78.69 509 VAL A O 1
ATOM 3870 N N . GLN A 1 510 ? 1.268 9.469 5.367 1.00 76.44 510 GLN A N 1
ATOM 3871 C CA . GLN A 1 510 ? 1.095 10.331 6.550 1.00 76.44 510 GLN A CA 1
ATOM 3872 C C . GLN A 1 510 ? 1.206 9.562 7.883 1.00 76.44 510 GLN A C 1
ATOM 3874 O O . GLN A 1 510 ? 0.959 8.361 7.937 1.00 76.44 510 GLN A O 1
ATOM 3879 N N . ALA A 1 511 ? 1.557 10.251 8.970 1.00 83.00 511 ALA A N 1
ATOM 3880 C CA . ALA A 1 511 ? 1.547 9.653 10.301 1.00 83.00 511 ALA A CA 1
ATOM 3881 C C . ALA A 1 511 ? 0.105 9.393 10.764 1.00 83.00 511 ALA A C 1
ATOM 3883 O O . ALA A 1 511 ? -0.788 10.210 10.506 1.00 83.00 511 ALA A O 1
ATOM 3884 N N . PHE A 1 512 ? -0.117 8.302 11.497 1.00 83.38 512 PHE A N 1
ATOM 3885 C CA . PHE A 1 512 ? -1.364 8.071 12.222 1.00 83.38 512 PHE A CA 1
ATOM 3886 C C . PHE A 1 512 ? -1.151 7.333 13.546 1.00 83.38 512 PHE A C 1
ATOM 3888 O O . PHE A 1 512 ? -0.231 6.527 13.693 1.00 83.38 512 PHE A O 1
ATOM 3895 N N . ARG A 1 513 ? -2.047 7.596 14.500 1.00 87.94 513 ARG A N 1
ATOM 3896 C CA . ARG A 1 513 ? -2.163 6.865 15.765 1.00 87.94 513 ARG A CA 1
ATOM 3897 C C . ARG A 1 513 ? -3.609 6.485 16.020 1.00 87.94 513 ARG A C 1
ATOM 3899 O O . ARG A 1 513 ? -4.518 7.298 15.853 1.00 87.94 513 ARG A O 1
ATOM 3906 N N . TRP A 1 514 ? -3.807 5.242 16.439 1.00 85.38 514 TRP A N 1
ATOM 3907 C CA . TRP A 1 514 ? -5.096 4.727 16.881 1.00 85.38 514 TRP A CA 1
ATOM 3908 C C . TRP A 1 514 ? -5.079 4.550 18.391 1.00 85.38 514 TRP A C 1
ATOM 3910 O O . TRP A 1 514 ? -4.203 3.883 18.948 1.00 85.38 514 TRP A O 1
ATOM 3920 N N . HIS A 1 515 ? -6.074 5.132 19.048 1.00 91.62 515 HIS A N 1
ATOM 3921 C CA . HIS A 1 515 ? -6.278 5.019 20.481 1.00 91.62 515 HIS A CA 1
ATOM 3922 C C . HIS A 1 515 ? -7.631 4.389 20.791 1.00 91.62 515 HIS A C 1
ATOM 3924 O O . HIS A 1 515 ? -8.628 4.656 20.121 1.00 91.62 515 HIS A O 1
ATOM 3930 N N . ILE A 1 516 ? -7.683 3.611 21.866 1.00 93.12 516 ILE A N 1
ATOM 3931 C CA . ILE A 1 516 ? -8.930 3.205 22.508 1.00 93.12 516 ILE A CA 1
ATOM 3932 C C . ILE A 1 516 ? -9.127 4.143 23.701 1.00 93.12 516 ILE A C 1
ATOM 3934 O O . ILE A 1 516 ? -8.379 4.096 24.682 1.00 93.12 516 ILE A O 1
ATOM 3938 N N . ILE A 1 517 ? -10.121 5.022 23.599 1.00 97.50 517 ILE A N 1
ATOM 3939 C CA . ILE A 1 517 ? -10.492 5.983 24.639 1.00 97.50 517 ILE A CA 1
ATOM 3940 C C . ILE A 1 517 ? -11.594 5.362 25.487 1.00 97.50 517 ILE A C 1
ATOM 3942 O O . ILE A 1 517 ? -12.618 4.931 24.959 1.00 97.50 517 ILE A O 1
ATOM 3946 N N . THR A 1 518 ? -11.402 5.312 26.804 1.00 97.75 518 THR A N 1
ATOM 3947 C CA . THR A 1 518 ? -12.379 4.739 27.740 1.00 97.75 518 THR A CA 1
ATOM 3948 C C . THR A 1 518 ? -12.837 5.800 28.730 1.00 97.75 518 THR A C 1
ATOM 3950 O O . THR A 1 518 ? -12.064 6.252 29.570 1.00 97.75 518 THR A O 1
ATOM 3953 N N . VAL A 1 519 ? -14.106 6.188 28.639 1.00 97.75 519 VAL A N 1
ATOM 3954 C CA . VAL A 1 519 ? -14.761 7.160 29.517 1.00 97.75 519 VAL A CA 1
ATOM 3955 C C . VAL A 1 519 ? -15.534 6.417 30.603 1.00 97.75 519 VAL A C 1
ATOM 3957 O O . VAL A 1 519 ? -16.415 5.604 30.309 1.00 97.75 519 VAL A O 1
ATOM 3960 N N . LYS A 1 520 ? -15.220 6.711 31.866 1.00 97.06 520 LYS A N 1
ATOM 3961 C CA . LYS A 1 520 ? -15.879 6.129 33.043 1.00 97.06 520 LYS A CA 1
ATOM 3962 C C . LYS A 1 520 ? -16.622 7.217 33.812 1.00 97.06 520 LYS A C 1
ATOM 3964 O O . LYS A 1 520 ? -16.056 8.248 34.167 1.00 97.06 520 LYS A O 1
ATOM 3969 N N . GLY A 1 521 ? -17.898 6.967 34.059 1.00 94.88 521 GLY A N 1
ATOM 3970 C CA . GLY A 1 521 ? -18.816 7.808 34.813 1.00 94.88 521 GLY A CA 1
ATOM 3971 C C . GLY A 1 521 ? -19.489 6.995 35.918 1.00 94.88 521 GLY A C 1
ATOM 3972 O O . GLY A 1 521 ? -18.822 6.247 36.632 1.00 94.88 521 GLY A O 1
ATOM 3973 N N . ARG A 1 522 ? -20.814 7.115 36.064 1.00 93.88 522 ARG A N 1
ATOM 3974 C CA . ARG A 1 522 ? -21.591 6.316 37.023 1.00 93.88 522 ARG A CA 1
ATOM 3975 C C . ARG A 1 522 ? -23.001 6.005 36.522 1.00 93.88 522 ARG A C 1
ATOM 3977 O O . ARG A 1 522 ? -23.800 6.920 36.314 1.00 93.88 522 ARG A O 1
ATOM 3984 N N . ASP A 1 523 ? -23.313 4.711 36.461 1.00 93.62 523 ASP A N 1
ATOM 3985 C CA . ASP A 1 523 ? -24.660 4.203 36.199 1.00 93.62 523 ASP A CA 1
ATOM 3986 C C . ASP A 1 523 ? -25.666 4.809 37.188 1.00 93.62 523 ASP A C 1
ATOM 3988 O O . ASP A 1 523 ? -25.471 4.785 38.409 1.00 93.62 523 ASP A O 1
ATOM 3992 N N . SER A 1 524 ? -26.733 5.408 36.658 1.00 92.38 524 SER A N 1
ATOM 3993 C CA . SER A 1 524 ? -27.772 6.061 37.461 1.00 92.38 524 SER A CA 1
ATOM 3994 C C . SER A 1 524 ? -29.103 6.152 36.707 1.00 92.38 524 SER A C 1
ATOM 3996 O O . SER A 1 524 ? -29.134 6.213 35.481 1.00 92.38 524 SER A O 1
ATOM 3998 N N . HIS A 1 525 ? -30.233 6.121 37.414 1.00 93.69 525 HIS A N 1
ATOM 3999 C CA . HIS A 1 525 ? -31.555 6.085 36.777 1.00 93.69 525 HIS A CA 1
ATOM 4000 C C . HIS A 1 525 ? -31.933 7.454 36.179 1.00 93.69 525 HIS A C 1
ATOM 4002 O O . HIS A 1 525 ? -31.823 8.486 36.851 1.00 93.69 525 HIS A O 1
ATOM 4008 N N . THR A 1 526 ? -32.388 7.471 34.920 1.00 91.06 526 THR A N 1
ATOM 4009 C CA . THR A 1 526 ? -32.570 8.708 34.130 1.00 91.06 526 THR A CA 1
ATOM 4010 C C . THR A 1 526 ? -33.680 9.624 34.636 1.00 91.06 526 THR A C 1
ATOM 4012 O O . THR A 1 526 ? -33.605 10.828 34.386 1.00 91.06 526 THR A O 1
ATOM 4015 N N . GLY A 1 527 ? -34.684 9.090 35.341 1.00 89.62 527 GLY A N 1
ATOM 4016 C CA . GLY A 1 527 ? -35.799 9.873 35.886 1.00 89.62 527 GLY A CA 1
ATOM 4017 C C . GLY A 1 527 ? -35.555 10.453 37.284 1.00 89.62 527 GLY A C 1
ATOM 4018 O O . GLY A 1 527 ? -36.050 11.532 37.587 1.00 89.62 527 GLY A O 1
ATOM 4019 N N . THR A 1 528 ? -34.786 9.766 38.136 1.00 92.00 528 THR A N 1
ATOM 4020 C CA . THR A 1 528 ? -34.609 10.141 39.558 1.00 92.00 528 THR A CA 1
ATOM 4021 C C . THR A 1 528 ? -33.275 10.820 39.867 1.00 92.00 528 THR A C 1
ATOM 4023 O O . THR A 1 528 ? -33.102 11.344 40.964 1.00 92.00 528 THR A O 1
ATOM 4026 N N . THR A 1 529 ? -32.335 10.848 38.918 1.00 91.25 529 THR A N 1
ATOM 4027 C CA . THR A 1 529 ? -31.023 11.493 39.094 1.00 91.25 529 THR A CA 1
ATOM 4028 C C . THR A 1 529 ? -31.003 12.841 38.378 1.00 91.25 529 THR A C 1
ATOM 4030 O O . THR A 1 529 ? -31.051 12.881 37.146 1.00 91.25 529 THR A O 1
ATOM 4033 N N . ASP A 1 530 ? -30.906 13.955 39.105 1.00 91.44 530 ASP A N 1
ATOM 4034 C CA . ASP A 1 530 ? -30.772 15.283 38.491 1.00 91.44 530 ASP A CA 1
ATOM 4035 C C . ASP A 1 530 ? -29.445 15.442 37.714 1.00 91.44 530 ASP A C 1
ATOM 4037 O O . ASP A 1 530 ? -28.508 14.659 37.878 1.00 91.44 530 ASP A O 1
ATOM 4041 N N . PHE A 1 531 ? -29.347 16.462 36.857 1.00 90.50 531 PHE A N 1
ATOM 4042 C CA . PHE A 1 531 ? -28.164 16.670 36.011 1.00 90.50 531 PHE A CA 1
ATOM 4043 C C . PHE A 1 531 ? -26.871 16.995 36.779 1.00 90.50 531 PHE A C 1
ATOM 4045 O O . PHE A 1 531 ? -25.801 16.603 36.319 1.00 90.50 531 PHE A O 1
ATOM 4052 N N . LYS A 1 532 ? -26.939 17.653 37.947 1.00 90.44 532 LYS A N 1
ATOM 4053 C CA . LYS A 1 532 ? -25.752 17.965 38.769 1.00 90.44 532 LYS A CA 1
ATOM 4054 C C . LYS A 1 532 ? -25.157 16.698 39.375 1.00 90.44 532 LYS A C 1
ATOM 4056 O O . LYS A 1 532 ? -23.944 16.582 39.513 1.00 90.44 532 LYS A O 1
ATOM 4061 N N . ASN A 1 533 ? -26.008 15.730 39.707 1.00 90.75 533 ASN A N 1
ATOM 4062 C CA . ASN A 1 533 ? -25.606 14.465 40.314 1.00 90.75 533 ASN A CA 1
ATOM 4063 C C . ASN A 1 533 ? -25.173 13.375 39.312 1.00 90.75 533 ASN A C 1
ATOM 4065 O O . ASN A 1 533 ? -24.673 12.332 39.745 1.00 90.75 533 ASN A O 1
ATOM 4069 N N . ARG A 1 534 ? -25.299 13.587 37.996 1.00 92.44 534 ARG A N 1
ATOM 4070 C CA . ARG A 1 534 ? -24.855 12.622 36.970 1.00 92.44 534 ARG A CA 1
ATOM 4071 C C . ARG A 1 534 ? -23.344 12.658 36.733 1.00 92.44 534 ARG A C 1
ATOM 4073 O O . ARG A 1 534 ? -22.725 13.719 36.748 1.00 92.44 534 ARG A O 1
ATOM 4080 N N . SER A 1 535 ? -22.801 11.487 36.413 1.00 93.38 535 SER A N 1
ATOM 4081 C CA . SER A 1 535 ? -21.506 11.292 35.752 1.00 93.38 535 SER A CA 1
ATOM 4082 C C . SER A 1 535 ? -21.788 10.528 34.458 1.00 93.38 535 SER A C 1
ATOM 4084 O O . SER A 1 535 ? -21.712 9.303 34.423 1.00 93.38 535 SER A O 1
ATOM 4086 N N . ASP A 1 536 ? -22.255 11.252 33.442 1.00 93.88 536 ASP A N 1
ATOM 4087 C CA . ASP A 1 536 ? -22.762 10.689 32.186 1.00 93.88 536 ASP A CA 1
ATOM 4088 C C . ASP A 1 536 ? -21.608 10.458 31.200 1.00 93.88 536 ASP A C 1
ATOM 4090 O O . ASP A 1 536 ? -21.100 11.394 30.575 1.00 93.88 536 ASP A O 1
ATOM 4094 N N . ALA A 1 537 ? -21.177 9.201 31.069 1.00 95.31 537 ALA A N 1
ATOM 4095 C CA . ALA A 1 537 ? -20.046 8.838 30.221 1.00 95.31 537 ALA A CA 1
ATOM 4096 C C . ALA A 1 537 ? -20.344 9.033 28.725 1.00 95.31 537 ALA A C 1
ATOM 4098 O O . ALA A 1 537 ? -19.412 9.258 27.955 1.00 95.31 537 ALA A O 1
ATOM 4099 N N . MET A 1 538 ? -21.615 8.995 28.304 1.00 94.81 538 MET A N 1
ATOM 4100 C CA . MET A 1 538 ? -22.003 9.196 26.904 1.00 94.81 538 MET A CA 1
ATOM 4101 C C . MET A 1 538 ? -22.051 10.676 26.537 1.00 94.81 538 MET A C 1
ATOM 4103 O O . MET A 1 538 ? -21.540 11.055 25.484 1.00 94.81 538 MET A O 1
ATOM 4107 N N . LEU A 1 539 ? -22.581 11.532 27.416 1.00 93.31 539 LEU A N 1
ATOM 4108 C CA . LEU A 1 539 ? -22.513 12.982 27.226 1.00 93.31 539 LEU A CA 1
ATOM 4109 C C . LEU A 1 539 ? -21.059 13.476 27.225 1.00 93.31 539 LEU A C 1
ATOM 4111 O O . LEU A 1 539 ? -20.706 14.319 26.400 1.00 93.31 539 LEU A O 1
ATOM 4115 N N . THR A 1 540 ? -20.200 12.932 28.096 1.00 94.75 540 THR A N 1
ATOM 4116 C CA . THR A 1 540 ? -18.757 13.202 28.035 1.00 94.75 540 THR A CA 1
ATOM 4117 C C . THR A 1 540 ? -18.160 12.686 26.724 1.00 94.75 540 THR A C 1
ATOM 4119 O O . THR A 1 540 ? -17.559 13.478 26.007 1.00 94.75 540 THR A O 1
ATOM 4122 N N . ALA A 1 541 ? -18.355 11.416 26.347 1.00 95.88 541 ALA A N 1
ATOM 4123 C CA . ALA A 1 541 ? -17.781 10.860 25.116 1.00 95.88 541 ALA A CA 1
ATOM 4124 C C . ALA A 1 541 ? -18.190 11.644 23.854 1.00 95.88 541 ALA A C 1
ATOM 4126 O O . ALA A 1 541 ? -17.329 11.968 23.040 1.00 95.88 541 ALA A O 1
ATOM 4127 N N . ALA A 1 542 ? -19.461 12.037 23.723 1.00 94.94 542 ALA A N 1
ATOM 4128 C CA . ALA A 1 542 ? -19.933 12.863 22.609 1.00 94.94 542 ALA A CA 1
ATOM 4129 C C . ALA A 1 542 ? -19.207 14.222 22.529 1.00 94.94 542 ALA A C 1
ATOM 4131 O O . ALA A 1 542 ? -18.843 14.667 21.439 1.00 94.94 542 ALA A O 1
ATOM 4132 N N . LYS A 1 543 ? -18.935 14.853 23.681 1.00 94.44 543 LYS A N 1
ATOM 4133 C CA . LYS A 1 543 ? -18.145 16.091 23.769 1.00 94.44 543 LYS A CA 1
ATOM 4134 C C . LYS A 1 543 ? -16.679 15.879 23.386 1.00 94.44 543 LYS A C 1
ATOM 4136 O O . LYS A 1 543 ? -16.131 16.706 22.665 1.00 94.44 543 LYS A O 1
ATOM 4141 N N . LEU A 1 544 ? -16.061 14.774 23.812 1.00 96.00 544 LEU A N 1
ATOM 4142 C CA . LEU A 1 544 ? -14.675 14.434 23.455 1.00 96.00 544 LEU A CA 1
ATOM 4143 C C . LEU A 1 544 ? -14.518 14.155 21.950 1.00 96.00 544 LEU A C 1
ATOM 4145 O O . LEU A 1 544 ? -13.563 14.627 21.338 1.00 96.00 544 LEU A O 1
ATOM 4149 N N . ILE A 1 545 ? -15.473 13.443 21.341 1.00 96.44 545 ILE A N 1
ATOM 4150 C CA . ILE A 1 545 ? -15.492 13.163 19.896 1.00 96.44 545 ILE A CA 1
ATOM 4151 C C . ILE A 1 545 ? -15.602 14.477 19.105 1.00 96.44 545 ILE A C 1
ATOM 4153 O O . ILE A 1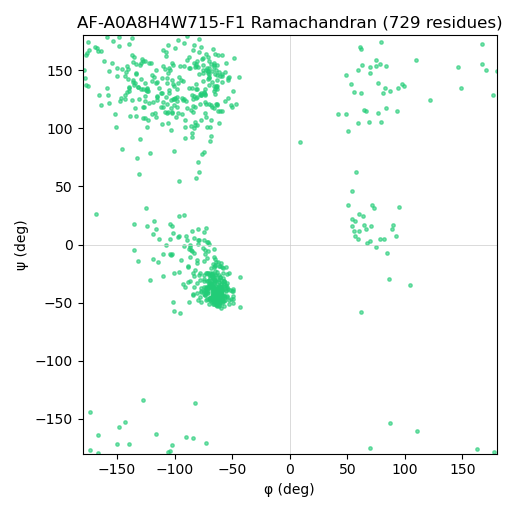 545 ? -14.766 14.732 18.236 1.00 96.44 545 ILE A O 1
ATOM 4157 N N . LEU A 1 546 ? -16.554 15.353 19.455 1.00 94.88 546 LEU A N 1
ATOM 4158 C CA . LEU A 1 546 ? -16.699 16.677 18.832 1.00 94.88 546 LEU A CA 1
ATOM 4159 C C . LEU A 1 546 ? -15.436 17.540 19.003 1.00 94.88 546 LEU A C 1
ATOM 4161 O O . LEU A 1 546 ? -14.971 18.146 18.038 1.00 94.88 546 LEU A O 1
ATOM 4165 N N . HIS A 1 547 ? -14.850 17.561 20.205 1.00 95.62 547 HIS A N 1
ATOM 4166 C CA . HIS A 1 547 ? -13.601 18.283 20.464 1.00 95.62 547 HIS A CA 1
ATOM 4167 C C . HIS A 1 547 ? -12.449 17.766 19.600 1.00 95.62 547 HIS A C 1
ATOM 4169 O O . HIS A 1 547 ? -11.720 18.563 19.019 1.00 95.62 547 HIS A O 1
ATOM 4175 N N . SER A 1 548 ? -12.317 16.443 19.455 1.00 95.94 548 SER A N 1
ATOM 4176 C CA . SER A 1 548 ? -11.248 15.833 18.656 1.00 95.94 548 SER A CA 1
ATOM 4177 C C . SER A 1 548 ? -11.290 16.269 17.191 1.00 95.94 548 SER A C 1
ATOM 4179 O O . SER A 1 548 ? -10.255 16.640 16.638 1.00 95.94 548 SER A O 1
ATOM 4181 N N . HIS A 1 549 ? -12.488 16.333 16.601 1.00 94.38 549 HIS A N 1
ATOM 4182 C CA . HIS A 1 549 ? -12.694 16.837 15.246 1.00 94.38 549 HIS A CA 1
ATOM 4183 C C . HIS A 1 549 ? -12.308 18.318 15.132 1.00 94.38 549 HIS A C 1
ATOM 4185 O O . HIS A 1 549 ? -11.511 18.687 14.269 1.00 94.38 549 HIS A O 1
ATOM 4191 N N . ASN A 1 550 ? -12.816 19.157 16.042 1.00 94.06 550 ASN A N 1
ATOM 4192 C CA . ASN A 1 550 ? -12.535 20.593 16.054 1.00 94.06 550 ASN A CA 1
ATOM 4193 C C . ASN A 1 550 ? -11.030 20.879 16.208 1.00 94.06 550 ASN A C 1
ATOM 4195 O O . ASN A 1 550 ? -10.483 21.714 15.488 1.00 94.06 550 ASN A O 1
ATOM 4199 N N . LYS A 1 551 ? -10.347 20.158 17.105 1.00 94.25 551 LYS A N 1
ATOM 4200 C CA . LYS A 1 551 ? -8.916 20.333 17.381 1.00 94.25 551 LYS A CA 1
ATOM 4201 C C . LYS A 1 551 ? -8.028 19.839 16.244 1.00 94.25 551 LYS A C 1
ATOM 4203 O O . LYS A 1 551 ? -7.023 20.471 15.921 1.00 94.25 551 LYS A O 1
ATOM 4208 N N . ALA A 1 552 ? -8.404 18.736 15.600 1.00 93.88 552 ALA A N 1
ATOM 4209 C CA . ALA A 1 552 ? -7.715 18.278 14.403 1.00 93.88 552 ALA A CA 1
ATOM 4210 C C . ALA A 1 552 ? -7.862 19.290 13.259 1.00 93.88 552 ALA A C 1
ATOM 4212 O O . ALA A 1 552 ? -6.860 19.632 12.633 1.00 93.88 552 ALA A O 1
ATOM 4213 N N . ALA A 1 553 ? -9.063 19.839 13.049 1.00 93.12 553 ALA A N 1
ATOM 4214 C CA . ALA A 1 553 ? -9.300 20.887 12.058 1.00 93.12 553 ALA A CA 1
ATOM 4215 C C . ALA A 1 553 ? -8.491 22.171 12.347 1.00 93.12 553 ALA A C 1
ATOM 4217 O O . ALA A 1 553 ? -7.884 22.711 11.423 1.00 93.12 553 ALA A O 1
ATOM 4218 N N . GLU A 1 554 ? -8.405 22.612 13.613 1.00 93.38 554 GLU A N 1
ATOM 4219 C CA . GLU A 1 554 ? -7.548 23.731 14.058 1.00 93.38 554 GLU A CA 1
ATOM 4220 C C . GLU A 1 554 ? -6.078 23.522 13.643 1.00 93.38 554 GLU A C 1
ATOM 4222 O O . GLU A 1 554 ? -5.432 24.432 13.124 1.00 93.38 554 GLU A O 1
ATOM 4227 N N . LEU A 1 555 ? -5.558 22.304 13.827 1.00 92.19 555 LEU A N 1
ATOM 4228 C CA . LEU A 1 555 ? -4.161 21.947 13.561 1.00 92.19 555 LEU A CA 1
ATOM 4229 C C . LEU A 1 555 ? -3.899 21.436 12.127 1.00 92.19 555 LEU A C 1
ATOM 4231 O O . LEU A 1 555 ? -2.793 20.972 11.835 1.00 92.19 555 LEU A O 1
ATOM 4235 N N . GLY A 1 556 ? -4.882 21.496 11.220 1.00 89.62 556 GLY A N 1
ATOM 4236 C CA . GLY A 1 556 ? -4.753 20.993 9.841 1.00 89.62 556 GLY A CA 1
ATOM 4237 C C . GLY A 1 556 ? -4.530 19.474 9.738 1.00 89.62 556 GLY A C 1
ATOM 4238 O O . GLY A 1 556 ? -3.949 18.990 8.764 1.00 89.62 556 GLY A O 1
ATOM 4239 N N . CYS A 1 557 ? -4.960 18.743 10.763 1.00 91.94 557 CYS A N 1
ATOM 4240 C CA . CYS A 1 557 ? -4.879 17.294 10.925 1.00 91.94 557 CYS A CA 1
ATOM 4241 C C . CYS A 1 557 ? -6.264 16.649 10.710 1.00 91.94 557 CYS A C 1
ATOM 4243 O O . CYS A 1 557 ? -7.247 17.335 10.429 1.00 91.94 557 CYS A O 1
ATOM 4245 N N . LEU A 1 558 ? -6.358 15.326 10.857 1.00 87.69 558 LEU A N 1
ATOM 4246 C CA . LEU A 1 558 ? -7.620 14.578 10.836 1.00 87.69 558 LEU A CA 1
ATOM 4247 C C . LEU A 1 558 ? -7.845 13.874 12.181 1.00 87.69 558 LEU A C 1
ATOM 4249 O O . LEU A 1 558 ? -6.886 13.394 12.789 1.00 87.69 558 LEU A O 1
ATOM 4253 N N . ALA A 1 559 ? -9.104 13.798 12.617 1.00 92.81 559 ALA A N 1
ATOM 4254 C CA . ALA A 1 559 ? -9.547 12.989 13.751 1.00 92.81 559 ALA A CA 1
ATOM 4255 C C . ALA A 1 559 ? -10.909 12.350 13.450 1.00 92.81 559 ALA A C 1
ATOM 4257 O O . ALA A 1 559 ? -11.839 13.048 13.036 1.00 92.81 559 ALA A O 1
ATOM 4258 N N . SER A 1 560 ? -11.015 11.042 13.690 1.00 85.25 560 SER A N 1
ATOM 4259 C CA . SER A 1 560 ? -12.186 10.218 13.371 1.00 85.25 560 SER A CA 1
ATOM 4260 C C . SER A 1 560 ? -12.488 9.198 14.475 1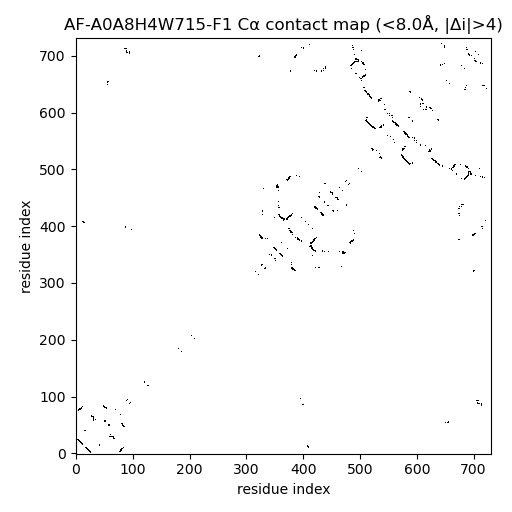.00 85.25 560 SER A C 1
ATOM 4262 O O . SER A 1 560 ? -11.590 8.696 15.151 1.00 85.25 560 SER A O 1
ATOM 4264 N N . THR A 1 561 ? -13.765 8.829 14.619 1.00 87.88 561 THR A N 1
ATOM 4265 C CA . THR A 1 561 ? -14.221 7.762 15.526 1.00 87.88 561 THR A CA 1
ATOM 4266 C C . THR A 1 561 ? -15.083 6.762 14.763 1.00 87.88 561 THR A C 1
ATOM 4268 O O . THR A 1 561 ? -16.206 7.076 14.382 1.00 87.88 561 THR A O 1
ATOM 4271 N N . GLY A 1 562 ? -14.546 5.557 14.529 1.00 71.69 562 GLY A N 1
ATOM 4272 C CA . GLY A 1 562 ? -15.220 4.488 13.779 1.00 71.69 562 GLY A CA 1
ATOM 4273 C C . GLY A 1 562 ? -15.948 3.446 14.638 1.00 71.69 562 GLY A C 1
ATOM 4274 O O . GLY A 1 562 ? -16.882 2.807 14.163 1.00 71.69 562 GLY A O 1
ATOM 4275 N N . ILE A 1 563 ? -15.548 3.273 15.902 1.00 77.75 563 ILE A N 1
ATOM 4276 C CA . ILE A 1 563 ? -16.117 2.294 16.839 1.00 77.75 563 ILE A CA 1
ATOM 4277 C C . ILE A 1 563 ? -16.575 3.017 18.107 1.00 77.75 563 ILE A C 1
ATOM 4279 O O . ILE A 1 563 ? -15.816 3.793 18.686 1.00 77.75 563 ILE A O 1
ATOM 4283 N N . LEU A 1 564 ? -17.793 2.713 18.564 1.00 90.62 564 LEU A N 1
ATOM 4284 C CA . LEU A 1 564 ? -18.379 3.201 19.813 1.00 90.62 564 LEU A CA 1
ATOM 4285 C C . LEU A 1 564 ? -19.088 2.042 20.531 1.00 90.62 564 LEU A C 1
ATOM 4287 O O . LEU A 1 564 ? -19.966 1.398 19.964 1.00 90.62 564 LEU A O 1
ATOM 4291 N N . THR A 1 565 ? -18.713 1.785 21.782 1.00 90.62 565 THR A N 1
ATOM 4292 C CA . THR A 1 565 ? -19.294 0.762 22.663 1.00 90.62 565 THR A CA 1
ATOM 4293 C C . THR A 1 565 ? -19.769 1.419 23.953 1.00 90.62 565 THR A C 1
ATOM 4295 O O . THR A 1 565 ? -19.026 2.169 24.580 1.00 90.62 565 THR A O 1
ATOM 4298 N N . LEU A 1 566 ? -20.994 1.122 24.380 1.00 90.62 566 LEU A N 1
ATOM 4299 C CA . LEU A 1 566 ? -21.640 1.726 25.548 1.00 90.62 566 LEU A CA 1
ATOM 4300 C C . LEU A 1 566 ? -22.186 0.633 26.471 1.00 90.62 566 LEU A C 1
ATOM 4302 O O . LEU A 1 566 ? -22.688 -0.385 25.996 1.00 90.62 566 LEU A O 1
ATOM 4306 N N . LYS A 1 567 ? -22.099 0.845 27.788 1.00 89.38 567 LYS A N 1
ATOM 4307 C CA . LYS A 1 567 ? -22.697 -0.021 28.818 1.00 89.38 567 LYS A CA 1
ATOM 4308 C C . LYS A 1 567 ? -23.427 0.848 29.863 1.00 89.38 567 LYS A C 1
ATOM 4310 O O . LYS A 1 567 ? -22.979 1.969 30.109 1.00 89.38 567 LYS A O 1
ATOM 4315 N N . PRO A 1 568 ? -24.543 0.378 30.454 1.00 87.00 568 PRO A N 1
ATOM 4316 C CA . PRO A 1 568 ? -25.165 -0.940 30.266 1.00 87.00 568 PRO A CA 1
ATOM 4317 C C . PRO A 1 568 ? -26.036 -1.064 29.002 1.00 87.00 568 PRO A C 1
ATOM 4319 O O . PRO A 1 568 ? -26.374 -2.177 28.620 1.00 87.00 568 PRO A O 1
ATOM 4322 N N . GLY A 1 569 ? -26.382 0.044 28.333 1.00 84.44 569 GLY A N 1
ATOM 4323 C CA . GLY A 1 569 ? -27.181 0.020 27.096 1.00 84.44 569 GLY A CA 1
ATOM 4324 C C . GLY A 1 569 ? -28.703 0.083 27.284 1.00 84.44 569 GLY A C 1
ATOM 4325 O O . GLY A 1 569 ? -29.434 -0.223 26.347 1.00 84.44 569 GLY A O 1
ATOM 4326 N N . SER A 1 570 ? -29.191 0.492 28.462 1.00 90.31 570 SER A N 1
ATOM 4327 C CA . SER A 1 570 ? -30.627 0.675 28.731 1.00 90.31 570 SER A CA 1
ATOM 4328 C C . SER A 1 570 ? -31.080 2.130 28.567 1.00 90.31 570 SER A C 1
ATOM 4330 O O . SER A 1 570 ? -30.430 3.050 29.057 1.00 90.31 570 SER A O 1
ATOM 4332 N N . THR A 1 571 ? -32.254 2.344 27.965 1.00 90.00 571 THR A N 1
ATOM 4333 C CA . THR A 1 571 ? -32.871 3.670 27.762 1.00 90.00 571 THR A CA 1
ATOM 4334 C C . THR A 1 571 ? -33.188 4.412 29.070 1.00 90.00 571 THR A C 1
ATOM 4336 O O . THR A 1 571 ? -33.233 5.641 29.085 1.00 90.00 571 THR A O 1
ATOM 4339 N N . ASN A 1 572 ? -33.400 3.692 30.179 1.00 92.75 572 ASN A N 1
ATOM 4340 C CA . ASN A 1 572 ? -33.693 4.280 31.494 1.00 92.75 572 ASN A CA 1
ATOM 4341 C C . ASN A 1 572 ? -32.458 4.424 32.411 1.00 92.75 572 ASN A C 1
ATOM 4343 O O . ASN A 1 572 ? -32.597 4.786 33.582 1.00 92.75 572 ASN A O 1
ATOM 4347 N N . THR A 1 573 ? -31.247 4.163 31.905 1.00 93.25 573 THR A N 1
ATOM 4348 C CA . THR A 1 573 ? -29.998 4.263 32.676 1.00 93.25 573 THR A CA 1
ATOM 4349 C C . THR A 1 573 ? -29.025 5.238 32.016 1.00 93.25 573 THR A C 1
ATOM 4351 O O . THR A 1 573 ? -28.627 5.060 30.870 1.00 93.25 573 THR A O 1
ATOM 4354 N N . VAL A 1 574 ? -28.617 6.267 32.760 1.00 93.31 574 VAL A N 1
ATOM 4355 C CA . VAL A 1 574 ? -27.485 7.136 32.420 1.00 93.31 574 VAL A CA 1
ATOM 4356 C C . VAL A 1 574 ? -26.229 6.259 32.411 1.00 93.31 574 VAL A C 1
ATOM 4358 O O . VAL A 1 574 ? -25.952 5.642 33.440 1.00 93.31 574 VAL A O 1
ATOM 4361 N N . PRO A 1 575 ? -25.486 6.163 31.298 1.00 93.94 575 PRO A N 1
ATOM 4362 C CA . PRO A 1 575 ? -24.390 5.211 31.164 1.00 93.94 575 PRO A CA 1
ATOM 4363 C C . PRO A 1 575 ? -23.141 5.672 31.921 1.00 93.94 575 PRO A C 1
ATOM 4365 O O . PRO A 1 575 ? -22.645 6.783 31.725 1.00 93.94 575 PRO A O 1
ATOM 4368 N N . GLY A 1 576 ? -22.594 4.788 32.750 1.00 95.06 576 GLY A N 1
ATOM 4369 C CA . GLY A 1 576 ? -21.329 4.960 33.455 1.00 95.06 576 GLY A CA 1
ATOM 4370 C C . GLY A 1 576 ? -20.111 4.412 32.713 1.00 95.06 576 GLY A C 1
ATOM 4371 O O . GLY A 1 576 ? -19.000 4.545 33.222 1.00 95.06 576 GLY A O 1
ATOM 4372 N N . PHE A 1 577 ? -20.269 3.819 31.527 1.00 97.19 577 PHE A N 1
ATOM 4373 C CA . PHE A 1 577 ? -19.142 3.352 30.716 1.00 97.19 577 PHE A CA 1
ATOM 4374 C C . PHE A 1 577 ? -19.388 3.557 29.220 1.00 97.19 577 PHE A C 1
ATOM 4376 O O . PHE A 1 577 ? -20.356 3.040 28.655 1.00 97.19 577 PHE A O 1
ATOM 4383 N N . VAL A 1 578 ? -18.453 4.245 28.564 1.00 97.38 578 VAL A N 1
ATOM 4384 C CA . VAL A 1 578 ? -18.366 4.342 27.103 1.00 97.38 578 VAL A CA 1
ATOM 4385 C C . VAL A 1 578 ? -16.916 4.152 26.672 1.00 97.38 578 VAL A C 1
ATOM 4387 O O . VAL A 1 578 ? -16.004 4.702 27.279 1.00 97.38 578 VAL A O 1
ATOM 4390 N N . GLN A 1 579 ? -16.695 3.388 25.609 1.00 96.38 579 GLN A N 1
ATOM 4391 C CA . GLN A 1 579 ? -15.389 3.176 24.999 1.00 96.38 579 GLN A CA 1
ATOM 4392 C C . GLN A 1 579 ? -15.485 3.432 23.495 1.00 96.38 579 GLN A C 1
ATOM 4394 O O . GLN A 1 579 ? -16.417 2.952 22.850 1.00 96.38 579 GLN A O 1
ATOM 4399 N N . PHE A 1 580 ? -14.543 4.185 22.932 1.00 95.31 580 PHE A N 1
ATOM 4400 C CA . PHE A 1 580 ? -14.532 4.522 21.510 1.00 95.31 580 PHE A CA 1
ATOM 4401 C C . PHE A 1 580 ? -13.124 4.505 20.915 1.00 95.31 580 PHE A C 1
ATOM 4403 O O . PHE A 1 580 ? -12.136 4.717 21.617 1.00 95.31 580 PHE A O 1
ATOM 4410 N N . SER A 1 581 ? -13.029 4.250 19.610 1.00 87.94 581 SER A N 1
ATOM 4411 C CA . SER A 1 581 ? -11.775 4.402 18.866 1.00 87.94 581 SER A CA 1
ATOM 4412 C C . SER A 1 581 ? -11.553 5.874 18.514 1.00 87.94 581 SER A C 1
ATOM 4414 O O . SER A 1 581 ? -12.465 6.512 17.982 1.00 87.94 581 SER A O 1
ATOM 4416 N N . LEU A 1 582 ? -10.349 6.390 18.722 1.00 93.69 582 LEU A N 1
ATOM 4417 C CA . LEU A 1 582 ? -9.906 7.685 18.218 1.00 93.69 582 LEU A CA 1
ATOM 4418 C C . LEU A 1 582 ? -8.745 7.464 17.248 1.00 93.69 582 LEU A C 1
ATOM 4420 O O . LEU A 1 582 ? -7.667 7.026 17.644 1.00 93.69 582 LEU A O 1
ATOM 4424 N N . ASP A 1 583 ? -8.995 7.759 15.981 1.00 86.62 583 ASP A N 1
ATOM 4425 C CA . ASP A 1 583 ? -8.036 7.707 14.885 1.00 86.62 583 ASP A CA 1
ATOM 4426 C C . ASP A 1 583 ? -7.583 9.137 14.582 1.00 86.62 583 ASP A C 1
ATOM 4428 O O . ASP A 1 583 ? -8.402 9.955 14.164 1.00 86.62 583 ASP A O 1
ATOM 4432 N N . ILE A 1 584 ? -6.312 9.451 14.841 1.00 91.50 584 ILE A N 1
ATOM 4433 C CA . ILE A 1 584 ? -5.709 10.759 14.555 1.00 91.50 584 ILE A CA 1
ATOM 4434 C C . ILE A 1 584 ? -4.637 10.625 13.474 1.00 91.50 584 ILE A C 1
ATOM 4436 O O . ILE A 1 584 ? -3.802 9.721 13.535 1.00 91.50 584 ILE A O 1
ATOM 4440 N N . ARG A 1 585 ? -4.640 11.530 12.483 1.00 86.88 585 ARG A N 1
ATOM 4441 C CA . ARG A 1 585 ? -3.719 11.492 11.328 1.00 86.88 585 ARG A CA 1
ATOM 4442 C C . ARG A 1 585 ? -3.148 12.873 10.998 1.00 86.88 585 ARG A C 1
ATOM 4444 O O . ARG A 1 585 ? -3.879 13.865 11.010 1.00 86.88 585 ARG A O 1
ATOM 4451 N N . ALA A 1 586 ? -1.860 12.945 10.660 1.00 87.06 586 ALA A N 1
ATOM 4452 C CA . ALA A 1 586 ? -1.188 14.183 10.251 1.00 87.06 586 ALA A CA 1
ATOM 4453 C C . ALA A 1 586 ? -0.031 13.913 9.275 1.00 87.06 586 ALA A C 1
ATOM 4455 O O . ALA A 1 586 ? 0.624 12.879 9.340 1.00 87.06 586 ALA A O 1
ATOM 4456 N N . LYS A 1 587 ? 0.290 14.873 8.397 1.00 81.81 587 LYS A N 1
ATOM 4457 C CA . LYS A 1 587 ? 1.398 14.741 7.422 1.00 81.81 587 LYS A CA 1
ATOM 4458 C C . LYS A 1 587 ? 2.797 14.650 8.049 1.00 81.81 587 LYS A C 1
ATOM 4460 O O . LYS A 1 587 ? 3.739 14.258 7.368 1.00 81.81 587 LYS A O 1
ATOM 4465 N N . GLU A 1 588 ? 2.935 15.062 9.304 1.00 84.44 588 GLU A N 1
ATOM 4466 C CA . GLU A 1 588 ? 4.198 15.230 10.024 1.00 84.44 588 GLU A CA 1
ATOM 4467 C C . GLU A 1 588 ? 4.017 14.731 11.463 1.00 84.44 588 GLU A C 1
ATOM 4469 O O . GLU A 1 588 ? 3.034 15.092 12.116 1.00 84.44 588 GLU A O 1
ATOM 4474 N N . ASP A 1 589 ? 4.971 13.950 11.975 1.00 85.69 589 ASP A N 1
ATOM 4475 C CA . ASP A 1 589 ? 4.892 13.349 13.316 1.00 85.69 589 ASP A CA 1
ATOM 4476 C C . ASP A 1 589 ? 4.783 14.394 14.431 1.00 85.69 589 ASP A C 1
ATOM 4478 O O . ASP A 1 589 ? 4.040 14.206 15.389 1.00 85.69 589 ASP A O 1
ATOM 4482 N N . GLU A 1 590 ? 5.469 15.531 14.288 1.00 90.25 590 GLU A N 1
ATOM 4483 C CA . GLU A 1 590 ? 5.414 16.645 15.243 1.00 90.25 590 GLU A CA 1
ATOM 4484 C C . GLU A 1 590 ? 3.985 17.192 15.405 1.00 90.25 590 GLU A C 1
ATOM 4486 O O . GLU A 1 590 ? 3.534 17.448 16.522 1.00 90.25 590 GLU A O 1
ATOM 4491 N N . LYS A 1 591 ? 3.231 17.301 14.302 1.00 91.19 591 LYS A N 1
ATOM 4492 C CA . LYS A 1 591 ? 1.826 17.735 14.326 1.00 91.19 591 LYS A CA 1
ATOM 4493 C C . LYS A 1 591 ? 0.917 16.670 14.932 1.00 91.19 591 LYS A C 1
ATOM 4495 O O . LYS A 1 591 ? 0.014 17.024 15.688 1.00 91.19 591 LYS A O 1
ATOM 4500 N N . LEU A 1 592 ? 1.181 15.389 14.661 1.00 91.88 592 LEU A N 1
ATOM 4501 C CA . LEU A 1 592 ? 0.434 14.286 15.267 1.00 91.88 592 LEU A CA 1
ATOM 4502 C C . LEU A 1 592 ? 0.634 14.239 16.789 1.00 91.88 592 LEU A C 1
ATOM 4504 O O . LEU A 1 592 ? -0.343 14.202 17.532 1.00 91.88 592 LEU A O 1
ATOM 4508 N N . MET A 1 593 ? 1.886 14.308 17.252 1.00 93.00 593 MET A N 1
ATOM 4509 C CA . MET A 1 593 ? 2.223 14.320 18.678 1.00 93.00 593 MET A CA 1
ATOM 4510 C C . MET A 1 593 ? 1.637 15.547 19.386 1.00 93.00 593 MET A C 1
ATOM 4512 O O . MET A 1 593 ? 1.061 15.408 20.461 1.00 93.00 593 MET A O 1
ATOM 4516 N N . ARG A 1 594 ? 1.699 16.732 18.762 1.00 94.94 594 ARG A N 1
ATOM 4517 C CA . ARG A 1 594 ? 1.094 17.958 19.305 1.00 94.94 594 ARG A CA 1
ATOM 4518 C C . ARG A 1 594 ? -0.433 17.876 19.404 1.00 94.94 594 ARG A C 1
ATOM 4520 O O . ARG A 1 594 ? -0.997 18.365 20.383 1.00 94.94 594 ARG A O 1
ATOM 4527 N N . LEU A 1 595 ? -1.106 17.266 18.424 1.00 95.81 595 LEU A N 1
ATOM 4528 C CA . LEU A 1 595 ? -2.545 16.989 18.495 1.00 95.81 595 LEU A CA 1
ATOM 4529 C C . LEU A 1 595 ? -2.850 16.014 19.641 1.00 95.81 595 LEU A C 1
ATOM 4531 O O . LEU A 1 595 ? -3.718 16.296 20.461 1.00 95.81 595 LEU A O 1
ATOM 4535 N N . GLU A 1 596 ? -2.116 14.905 19.738 1.00 95.88 596 GLU A N 1
ATOM 4536 C CA . GLU A 1 596 ? -2.300 13.893 20.784 1.00 95.88 596 GLU A CA 1
ATOM 4537 C C . GLU A 1 596 ? -2.092 14.465 22.198 1.00 95.88 596 GLU A C 1
ATOM 4539 O O . GLU A 1 596 ? -2.900 14.211 23.090 1.00 95.88 596 GLU A O 1
ATOM 4544 N N . GLU A 1 597 ? -1.046 15.269 22.410 1.00 95.88 597 GLU A N 1
ATOM 4545 C CA . GLU A 1 597 ? -0.747 15.926 23.689 1.00 95.88 597 GLU A CA 1
ATOM 4546 C C . GLU A 1 597 ? -1.806 16.972 24.073 1.00 95.88 597 GLU A C 1
ATOM 4548 O O . GLU A 1 597 ? -2.242 17.012 25.230 1.00 95.88 597 GLU A O 1
ATOM 4553 N N . SER A 1 598 ? -2.280 17.756 23.095 1.00 95.44 598 SER A N 1
ATOM 4554 C CA . SER A 1 598 ? -3.396 18.692 23.290 1.00 95.44 598 SER A CA 1
ATOM 4555 C C . SER A 1 598 ? -4.646 17.931 23.737 1.00 95.44 598 SER A C 1
ATOM 4557 O O . SER A 1 598 ? -5.155 18.170 24.829 1.00 95.44 598 SER A O 1
ATOM 4559 N N . LEU A 1 599 ? -5.071 16.920 22.969 1.00 96.50 599 LEU A N 1
ATOM 4560 C CA . LEU A 1 599 ? -6.259 16.120 23.276 1.00 96.50 599 LEU A CA 1
ATOM 4561 C C . LEU A 1 599 ? -6.142 15.383 24.619 1.00 96.50 599 LEU A C 1
ATOM 4563 O O . LEU A 1 599 ? -7.110 15.338 25.372 1.00 96.50 599 LEU A O 1
ATOM 4567 N N . LYS A 1 600 ? -4.967 14.852 24.979 1.00 96.19 600 LYS A N 1
ATOM 4568 C CA . LYS A 1 600 ? -4.713 14.207 26.285 1.00 96.19 600 LYS A CA 1
ATOM 4569 C C . LYS A 1 600 ? -4.799 15.152 27.484 1.00 96.19 600 LYS A C 1
ATOM 4571 O O . LYS A 1 600 ? -4.899 14.673 28.621 1.00 96.19 600 LYS A O 1
ATOM 4576 N N . THR A 1 601 ? -4.721 16.456 27.254 1.00 95.31 601 THR A N 1
ATOM 4577 C CA . THR A 1 601 ? -4.861 17.498 28.277 1.00 95.31 601 THR A CA 1
ATOM 4578 C C . THR A 1 601 ? -6.307 17.985 28.294 1.00 95.31 601 THR A C 1
ATOM 4580 O O . THR A 1 601 ? -7.028 17.741 29.261 1.00 95.31 601 THR A O 1
ATOM 4583 N N . GLU A 1 602 ? -6.772 18.492 27.154 1.00 95.19 602 GLU A N 1
ATOM 4584 C CA . GLU A 1 602 ? -8.112 19.038 26.922 1.00 95.19 602 GLU A CA 1
ATOM 4585 C C . GLU A 1 602 ? -9.236 18.021 27.240 1.00 95.19 602 GLU A C 1
ATOM 4587 O O . GLU A 1 602 ? -10.281 18.383 27.781 1.00 95.19 602 GLU A O 1
ATOM 4592 N N . PHE A 1 603 ? -9.031 16.714 27.004 1.00 96.19 603 PHE A N 1
ATOM 4593 C CA . PHE A 1 603 ? -10.012 15.677 27.373 1.00 96.19 603 PHE A CA 1
ATOM 4594 C C . PHE A 1 603 ? -10.222 15.548 28.890 1.00 96.19 603 PHE A C 1
ATOM 4596 O O . PHE A 1 603 ? -11.323 15.194 29.316 1.00 96.19 603 PHE A O 1
ATOM 4603 N N . LYS A 1 604 ? -9.198 15.813 29.713 1.00 94.19 604 LYS A N 1
ATOM 4604 C CA . LYS A 1 604 ? -9.309 15.744 31.182 1.00 94.19 604 LYS A CA 1
ATOM 4605 C C . LYS A 1 604 ? -10.113 16.927 31.708 1.00 94.19 604 LYS A C 1
ATOM 4607 O O . LYS A 1 604 ? -11.009 16.732 32.523 1.00 94.19 604 LYS A O 1
ATOM 4612 N N . GLU A 1 605 ? -9.839 18.115 31.181 1.00 92.81 605 GLU A N 1
ATOM 4613 C CA . GLU A 1 605 ? -10.539 19.370 31.482 1.00 92.81 605 GLU A CA 1
ATOM 4614 C C . GLU A 1 605 ? -12.029 19.254 31.107 1.00 92.81 605 GLU A C 1
ATOM 4616 O O . GLU A 1 605 ? -12.916 19.453 31.944 1.00 92.81 605 GLU A O 1
ATOM 4621 N N . ILE A 1 606 ? -12.333 18.795 29.883 1.00 92.19 606 ILE A N 1
ATOM 4622 C CA . ILE A 1 606 ? -13.714 18.556 29.431 1.00 92.19 606 ILE A CA 1
ATOM 4623 C C . ILE A 1 606 ? -14.429 17.529 30.326 1.00 92.19 606 ILE A C 1
ATOM 4625 O O . ILE A 1 606 ? -15.599 17.734 30.667 1.00 92.19 606 ILE A O 1
ATOM 4629 N N . ALA A 1 607 ? -13.753 16.447 30.730 1.00 92.69 607 ALA A N 1
ATOM 4630 C CA . ALA A 1 607 ? -14.332 15.394 31.568 1.00 92.69 607 ALA A CA 1
ATOM 4631 C C . ALA A 1 607 ? -14.504 15.797 33.046 1.00 92.69 607 ALA A C 1
ATOM 4633 O O . ALA A 1 607 ? -15.479 15.382 33.676 1.00 92.69 607 ALA A O 1
ATOM 4634 N N . ALA A 1 608 ? -13.649 16.680 33.572 1.00 90.44 608 ALA A N 1
ATOM 4635 C CA . ALA A 1 608 ? -13.843 17.387 34.842 1.00 90.44 608 ALA A CA 1
ATOM 4636 C C . ALA A 1 608 ? -14.953 18.463 34.768 1.00 90.44 608 ALA A C 1
ATOM 4638 O O . ALA A 1 608 ? -15.329 19.069 35.779 1.00 90.44 608 ALA A O 1
ATOM 4639 N N . GLY A 1 609 ? -15.512 18.702 33.576 1.00 84.44 609 GLY A N 1
ATOM 4640 C CA . GLY A 1 609 ? -16.563 19.683 33.329 1.00 84.44 609 GLY A CA 1
ATOM 4641 C C . GLY A 1 609 ? -16.056 21.124 33.370 1.00 84.44 609 GLY A C 1
ATOM 4642 O O . GLY A 1 609 ? -16.773 21.998 33.853 1.00 84.44 609 GLY A O 1
ATOM 4643 N N . GLU A 1 610 ? -14.808 21.371 32.987 1.00 85.50 610 GLU A N 1
ATOM 4644 C CA . GLU A 1 610 ? -14.234 22.715 32.862 1.00 85.50 610 GLU A CA 1
ATOM 4645 C C . GLU A 1 610 ? -14.630 23.353 31.524 1.00 85.50 610 GLU A C 1
ATOM 4647 O O . GLU A 1 610 ? -14.998 22.658 30.571 1.00 85.50 610 GLU A O 1
ATOM 4652 N N . GLU A 1 611 ? -14.636 24.684 31.455 1.00 80.50 611 GLU A N 1
ATOM 4653 C CA . GLU A 1 611 ? -15.103 25.403 30.270 1.00 80.50 611 GLU A CA 1
ATOM 4654 C C . GLU A 1 611 ? -13.989 25.539 29.226 1.00 80.50 611 GLU A C 1
ATOM 4656 O O . GLU A 1 611 ? -13.223 26.497 29.231 1.00 80.50 611 GLU A O 1
ATOM 4661 N N . LEU A 1 612 ? -13.935 24.581 28.299 1.00 79.62 612 LEU A N 1
ATOM 4662 C CA . LEU A 1 612 ? -13.039 24.624 27.147 1.00 79.62 612 LEU A CA 1
ATOM 4663 C C . LEU A 1 612 ? -13.832 24.826 25.848 1.00 79.62 612 LEU A C 1
ATOM 4665 O O . LEU A 1 612 ? -14.808 24.116 25.597 1.00 79.62 612 LEU A O 1
ATOM 4669 N N . GLY A 1 613 ? -13.420 25.793 25.020 1.00 70.38 613 GLY A N 1
ATOM 4670 C CA . GLY A 1 613 ? -13.874 25.949 23.627 1.00 70.38 613 GLY A CA 1
ATOM 4671 C C . GLY A 1 613 ? -15.390 26.082 23.405 1.00 70.38 613 GLY A C 1
ATOM 4672 O O . GLY A 1 613 ? -15.866 25.789 22.313 1.00 70.38 613 GLY A O 1
ATOM 4673 N N . GLY A 1 614 ? -16.167 26.458 24.426 1.00 78.06 614 GLY A N 1
ATOM 4674 C CA . GLY A 1 614 ? -17.635 26.469 24.366 1.00 78.06 614 GLY A CA 1
ATOM 4675 C C . GLY A 1 614 ? -18.314 25.096 24.521 1.00 78.06 614 GLY A C 1
ATOM 4676 O O . GLY A 1 614 ? -19.532 25.009 24.433 1.00 78.06 614 GLY A O 1
ATOM 4677 N N . ILE A 1 615 ? -17.572 24.015 24.783 1.00 82.00 615 ILE A N 1
ATOM 4678 C CA . ILE A 1 615 ? -18.104 22.635 24.819 1.00 82.00 615 ILE A CA 1
ATOM 4679 C C . ILE A 1 615 ? -18.870 22.326 26.122 1.00 82.00 615 ILE A C 1
ATOM 4681 O O . ILE A 1 615 ? -19.752 21.461 26.160 1.00 82.00 615 ILE A O 1
ATOM 4685 N N . ASN A 1 616 ? -18.566 23.053 27.199 1.00 81.44 616 ASN A N 1
ATOM 4686 C CA . ASN A 1 616 ? -19.209 22.913 28.510 1.00 81.44 616 ASN A CA 1
ATOM 4687 C C . ASN A 1 616 ? -20.042 24.139 28.944 1.00 81.44 616 ASN A C 1
ATOM 4689 O O . ASN A 1 616 ? -20.597 24.111 30.039 1.00 81.44 616 ASN A O 1
ATOM 4693 N N . THR A 1 617 ? -20.201 25.165 28.097 1.00 75.56 617 THR A N 1
ATOM 4694 C CA . THR A 1 617 ? -21.023 26.361 28.400 1.00 75.56 617 THR A CA 1
ATOM 4695 C C . THR A 1 617 ? -22.521 26.063 28.448 1.00 75.56 617 THR A C 1
ATOM 4697 O O . THR A 1 617 ? -23.255 26.667 29.227 1.00 75.56 617 THR A O 1
ATOM 4700 N N . THR A 1 618 ? -23.000 25.139 27.611 1.00 71.25 618 THR A N 1
ATOM 4701 C CA . THR A 1 618 ? -24.424 24.805 27.504 1.00 71.25 618 THR A CA 1
ATOM 4702 C C . THR A 1 618 ? -24.783 23.569 28.325 1.00 71.25 618 THR A C 1
ATOM 4704 O O . THR A 1 618 ? -24.216 22.489 28.127 1.00 71.25 618 THR A O 1
ATOM 4707 N N . GLY A 1 619 ? -25.788 23.709 29.191 1.00 72.69 619 GLY A N 1
ATOM 4708 C CA . GLY A 1 619 ? -26.314 22.642 30.044 1.00 72.69 619 GLY A CA 1
ATOM 4709 C C . GLY A 1 619 ? -25.996 22.852 31.525 1.00 72.69 619 GLY A C 1
ATOM 4710 O O . GLY A 1 619 ? -25.717 23.962 31.967 1.00 72.69 619 GLY A O 1
ATOM 4711 N N . ILE A 1 620 ? -26.073 21.776 32.308 1.00 79.81 620 ILE A N 1
ATOM 4712 C CA . ILE A 1 620 ? -25.798 21.782 33.750 1.00 79.81 620 ILE A CA 1
ATOM 4713 C C . ILE A 1 620 ? -24.561 20.917 34.006 1.00 79.81 620 ILE A C 1
ATOM 4715 O O . ILE A 1 620 ? -24.523 19.762 33.581 1.00 79.81 620 ILE A O 1
ATOM 4719 N N . LYS A 1 621 ? -23.561 21.460 34.714 1.00 83.12 621 LYS A N 1
ATOM 4720 C CA . LYS A 1 621 ? -22.360 20.713 35.116 1.00 83.12 621 LYS A CA 1
ATOM 4721 C C . LYS A 1 621 ? -22.732 19.576 36.077 1.00 83.12 621 LYS A C 1
ATOM 4723 O O . LYS A 1 621 ? -23.292 19.830 37.143 1.00 83.12 621 LYS A O 1
ATOM 4728 N N . GLY A 1 622 ? -22.406 18.344 35.681 1.00 84.38 622 GLY A N 1
ATOM 4729 C CA . GLY A 1 622 ? -22.496 17.142 36.514 1.00 84.38 622 GLY A CA 1
ATOM 4730 C C . GLY A 1 622 ? -21.262 16.932 37.401 1.00 84.38 622 GLY A C 1
ATOM 4731 O O . GLY A 1 622 ? -20.398 17.803 37.504 1.00 84.38 622 GLY A O 1
ATOM 4732 N N . ARG A 1 623 ? -21.131 15.737 37.987 1.00 87.38 623 ARG A N 1
ATOM 4733 C CA . ARG A 1 623 ? -19.990 15.340 38.840 1.00 87.38 623 ARG A CA 1
ATOM 4734 C C . ARG A 1 623 ? -18.696 15.014 38.079 1.00 87.38 623 ARG A C 1
ATOM 4736 O O . ARG A 1 623 ? -17.682 14.745 38.713 1.00 87.38 623 ARG A O 1
ATOM 4743 N N . GLY A 1 624 ? -18.724 15.058 36.748 1.00 89.12 624 GLY A N 1
ATOM 4744 C CA . GLY A 1 624 ? -17.588 14.722 35.888 1.00 89.12 624 GLY A CA 1
ATOM 4745 C C . GLY A 1 624 ? -17.377 13.215 35.707 1.00 89.12 624 GLY A C 1
ATOM 4746 O O . GLY A 1 624 ? -18.072 12.394 36.310 1.00 89.12 624 GLY A O 1
ATOM 4747 N N . CYS A 1 625 ? -16.424 12.875 34.843 1.00 94.25 625 CYS A N 1
ATOM 4748 C CA . CYS A 1 625 ? -16.054 11.522 34.420 1.00 94.25 625 CYS A CA 1
ATOM 4749 C C . CYS A 1 625 ? -14.517 11.401 34.371 1.00 94.25 625 CYS A C 1
ATOM 4751 O O . CYS A 1 625 ? -13.823 12.415 34.306 1.00 94.25 625 CYS A O 1
ATOM 4753 N N . THR A 1 626 ? -13.969 10.183 34.353 1.00 95.81 626 THR A N 1
ATOM 4754 C CA . THR A 1 626 ? -12.544 9.949 34.043 1.00 95.81 626 THR A CA 1
ATOM 4755 C C . THR A 1 626 ? -12.369 9.449 32.609 1.00 95.81 626 THR A C 1
ATOM 4757 O O . THR A 1 626 ? -13.300 8.901 32.014 1.00 95.81 626 THR A O 1
ATOM 4760 N N . VAL A 1 627 ? -11.177 9.661 32.040 1.00 96.88 627 VAL A N 1
ATOM 4761 C CA . VAL A 1 627 ? -10.841 9.299 30.655 1.00 96.88 627 VAL A CA 1
ATOM 4762 C C . VAL A 1 627 ? -9.490 8.592 30.628 1.00 96.88 627 VAL A C 1
ATOM 4764 O O . VAL A 1 627 ? -8.453 9.220 30.838 1.00 96.88 627 VAL A O 1
ATOM 4767 N N . ASP A 1 628 ? -9.509 7.295 30.340 1.00 96.62 628 ASP A N 1
ATOM 4768 C CA . ASP A 1 628 ? -8.307 6.490 30.131 1.00 96.62 628 ASP A CA 1
ATOM 4769 C C . ASP A 1 628 ? -7.970 6.417 28.635 1.00 96.62 628 ASP A C 1
ATOM 4771 O O . ASP A 1 628 ? -8.859 6.285 27.789 1.00 96.62 628 ASP A O 1
ATOM 4775 N N . TRP A 1 629 ? -6.676 6.467 28.316 1.00 96.81 629 TRP A N 1
ATOM 4776 C CA . TRP A 1 629 ? -6.145 6.346 26.957 1.00 96.81 629 TRP A CA 1
ATOM 4777 C C . TRP A 1 629 ? -5.306 5.073 26.834 1.00 96.81 629 TRP A C 1
ATOM 4779 O O . TRP A 1 629 ? -4.314 4.917 27.545 1.00 96.81 629 TRP A O 1
ATOM 4789 N N . GLN A 1 630 ? -5.643 4.214 25.876 1.00 93.69 630 GLN A N 1
ATOM 4790 C CA . GLN A 1 630 ? -4.794 3.112 25.427 1.00 93.69 630 GLN A CA 1
ATOM 4791 C C . GLN A 1 630 ? -4.326 3.401 23.997 1.00 93.69 630 GLN A C 1
ATOM 4793 O O . GLN A 1 630 ? -5.142 3.722 23.139 1.00 93.69 630 GLN A O 1
ATOM 4798 N N . LEU A 1 631 ? -3.022 3.295 23.729 1.00 89.12 631 LEU A N 1
ATOM 4799 C CA . LEU A 1 631 ? -2.489 3.250 22.364 1.00 89.12 631 LEU A CA 1
ATOM 4800 C C . LEU A 1 631 ? -2.701 1.834 21.809 1.00 89.12 631 LEU A C 1
ATOM 4802 O O . LEU A 1 631 ? -2.355 0.861 22.477 1.00 89.12 631 LEU A O 1
ATOM 4806 N N . ASP A 1 632 ? -3.281 1.736 20.617 1.00 78.06 632 ASP A N 1
ATOM 4807 C CA . ASP A 1 632 ? -3.479 0.479 19.889 1.00 78.06 632 ASP A CA 1
ATOM 4808 C C . ASP A 1 632 ? -2.414 0.317 18.794 1.00 78.06 632 ASP A C 1
ATOM 4810 O O . ASP A 1 632 ? -1.629 -0.631 18.818 1.00 78.06 632 ASP A O 1
ATOM 4814 N N . THR A 1 633 ? -2.339 1.298 17.889 1.00 76.88 633 THR A N 1
ATOM 4815 C CA . THR A 1 633 ? -1.449 1.289 16.722 1.00 76.88 633 THR A CA 1
ATOM 4816 C C . THR A 1 633 ? -0.752 2.643 16.570 1.00 76.88 633 THR A C 1
ATOM 4818 O O . THR A 1 633 ? -1.375 3.691 16.741 1.00 76.88 633 THR A O 1
ATOM 4821 N N . ASP A 1 634 ? 0.540 2.618 16.234 1.00 81.81 634 ASP A N 1
ATOM 4822 C CA . ASP A 1 634 ? 1.384 3.793 15.983 1.00 81.81 634 ASP A CA 1
ATOM 4823 C C . ASP A 1 634 ? 2.143 3.615 14.660 1.00 81.81 634 ASP A C 1
ATOM 4825 O O . ASP A 1 634 ? 2.830 2.607 14.465 1.00 81.81 634 ASP A O 1
ATOM 4829 N N . SER A 1 635 ? 2.011 4.579 13.747 1.00 80.50 635 SER A N 1
ATOM 4830 C CA . SER A 1 635 ? 2.675 4.576 12.444 1.00 80.50 635 SER A CA 1
ATOM 4831 C C . SER A 1 635 ? 3.197 5.977 12.099 1.00 80.50 635 SER A C 1
ATOM 4833 O O . SER A 1 635 ? 2.390 6.861 11.801 1.00 80.50 635 SER A O 1
ATOM 4835 N N . PRO A 1 636 ? 4.526 6.197 12.082 1.00 83.38 636 PRO A N 1
ATOM 4836 C CA . PRO A 1 636 ? 5.107 7.505 11.792 1.00 83.38 636 PRO A CA 1
ATOM 4837 C C . PRO A 1 636 ? 5.065 7.872 10.299 1.00 83.38 636 PRO A C 1
ATOM 4839 O O . PRO A 1 636 ? 4.970 7.003 9.421 1.00 83.38 636 PRO A O 1
ATOM 4842 N N . ALA A 1 637 ? 5.194 9.168 10.005 1.00 83.38 637 ALA A N 1
ATOM 4843 C CA . ALA A 1 637 ? 5.192 9.709 8.650 1.00 83.38 637 ALA A CA 1
ATOM 4844 C C . ALA A 1 637 ? 6.372 9.148 7.843 1.00 83.38 637 ALA A C 1
ATOM 4846 O O . ALA A 1 637 ? 7.546 9.418 8.104 1.00 83.38 637 ALA A O 1
ATOM 4847 N N . THR A 1 638 ? 6.055 8.372 6.812 1.00 82.25 638 THR A N 1
ATOM 4848 C CA . THR A 1 638 ? 7.042 7.636 6.022 1.00 82.25 638 THR A CA 1
ATOM 4849 C C . THR A 1 638 ? 7.229 8.315 4.672 1.00 82.25 638 THR A C 1
ATOM 4851 O O . THR A 1 638 ? 6.316 8.342 3.851 1.00 82.25 638 THR A O 1
ATOM 4854 N N . LYS A 1 639 ? 8.417 8.873 4.418 1.00 84.88 639 LYS A N 1
ATOM 4855 C CA . LYS A 1 639 ? 8.772 9.464 3.116 1.00 84.88 639 LYS A CA 1
ATOM 4856 C C . LYS A 1 639 ? 9.340 8.393 2.190 1.00 84.88 639 LYS A C 1
ATOM 4858 O O . LYS A 1 639 ? 10.186 7.605 2.608 1.00 84.88 639 LYS A O 1
ATOM 4863 N N . PHE A 1 640 ? 8.893 8.378 0.937 1.00 88.12 640 PHE A N 1
ATOM 4864 C CA . PHE A 1 640 ? 9.415 7.455 -0.066 1.00 88.12 640 PHE A CA 1
ATOM 4865 C C . PHE A 1 640 ? 10.788 7.896 -0.588 1.00 88.12 640 PHE A C 1
ATOM 4867 O O . PHE A 1 640 ? 11.207 9.046 -0.437 1.00 88.12 640 PHE A O 1
ATOM 4874 N N . HIS A 1 641 ? 11.532 6.949 -1.158 1.00 91.44 641 HIS A N 1
ATOM 4875 C CA . HIS A 1 641 ? 12.925 7.162 -1.527 1.00 91.44 641 HIS A CA 1
ATOM 4876 C C . HIS A 1 641 ? 13.024 8.165 -2.681 1.00 91.44 641 HIS A C 1
ATOM 4878 O O . HIS A 1 641 ? 12.489 7.921 -3.764 1.00 91.44 641 HIS A O 1
ATOM 4884 N N . LYS A 1 642 ? 13.725 9.285 -2.451 1.00 90.00 642 LYS A N 1
ATOM 4885 C CA . LYS A 1 642 ? 13.741 10.452 -3.351 1.00 90.00 642 LYS A CA 1
ATOM 4886 C C . LYS A 1 642 ? 14.005 10.072 -4.809 1.00 90.00 642 LYS A C 1
ATOM 4888 O O . LYS A 1 642 ? 13.223 10.448 -5.673 1.00 90.00 642 LYS A O 1
ATOM 4893 N N . ASP A 1 643 ? 15.050 9.288 -5.070 1.00 91.88 643 ASP A N 1
ATOM 4894 C CA . ASP A 1 643 ? 15.392 8.865 -6.432 1.00 91.88 643 ASP A CA 1
ATOM 4895 C C . ASP A 1 643 ? 14.266 8.046 -7.095 1.00 91.88 643 ASP A C 1
ATOM 4897 O O . ASP A 1 643 ? 14.015 8.190 -8.283 1.00 91.88 643 ASP A O 1
ATOM 4901 N N . CYS A 1 644 ? 13.551 7.201 -6.342 1.00 90.31 644 CYS A N 1
ATOM 4902 C CA . CYS A 1 644 ? 12.464 6.374 -6.878 1.00 90.31 644 CYS A CA 1
ATOM 4903 C C . CYS A 1 644 ? 11.227 7.222 -7.217 1.00 90.31 644 CYS A C 1
ATOM 4905 O O . CYS A 1 644 ? 10.495 6.907 -8.153 1.00 90.31 644 CYS A O 1
ATOM 4907 N N . VAL A 1 645 ? 10.993 8.305 -6.468 1.00 87.19 645 VAL A N 1
ATOM 4908 C CA . VAL A 1 645 ? 9.957 9.307 -6.769 1.00 87.19 645 VAL A CA 1
ATOM 4909 C C . VAL A 1 645 ? 10.382 10.190 -7.952 1.00 87.19 645 VAL A C 1
ATOM 4911 O O . VAL A 1 645 ? 9.553 10.525 -8.796 1.00 87.19 645 VAL A O 1
ATOM 4914 N N . ASP A 1 646 ? 11.666 10.532 -8.068 1.00 86.62 646 ASP A N 1
ATOM 4915 C CA . ASP A 1 646 ? 12.190 11.327 -9.184 1.00 86.62 646 ASP A CA 1
ATOM 4916 C C . ASP A 1 646 ? 12.219 10.551 -10.509 1.00 86.62 646 ASP A C 1
ATOM 4918 O O . ASP A 1 646 ? 11.812 11.103 -11.529 1.00 86.62 646 ASP A O 1
ATOM 4922 N N . GLU A 1 647 ? 12.577 9.264 -10.518 1.00 86.25 647 GLU A N 1
ATOM 4923 C CA . GLU A 1 647 ? 12.478 8.440 -11.732 1.00 86.25 647 GLU A CA 1
ATOM 4924 C C . GLU A 1 647 ? 11.025 8.260 -12.199 1.00 86.25 647 GLU A C 1
ATOM 4926 O O . GLU A 1 647 ? 10.742 8.318 -13.397 1.00 86.25 647 GLU A O 1
ATOM 4931 N N . LEU A 1 648 ? 10.081 8.149 -11.259 1.00 84.62 648 LEU A N 1
ATOM 4932 C CA . LEU A 1 648 ? 8.640 8.140 -11.527 1.00 84.62 648 LEU A CA 1
ATOM 4933 C C . LEU A 1 648 ? 8.179 9.484 -12.134 1.00 84.62 648 LEU A C 1
ATOM 4935 O O . LEU A 1 648 ? 7.473 9.499 -13.144 1.00 84.62 648 LEU A O 1
ATOM 4939 N N . ARG A 1 649 ? 8.635 10.626 -11.594 1.00 80.88 649 ARG A N 1
ATOM 4940 C CA . ARG A 1 649 ? 8.389 11.969 -12.165 1.00 80.88 649 ARG A CA 1
ATOM 4941 C C . ARG A 1 649 ? 8.989 12.121 -13.574 1.00 80.88 649 ARG A C 1
ATOM 4943 O O . ARG A 1 649 ? 8.358 12.727 -14.442 1.00 80.88 649 ARG A O 1
ATOM 4950 N N . LEU A 1 650 ? 10.178 11.568 -13.827 1.00 78.19 650 LEU A N 1
ATOM 4951 C CA . LEU A 1 650 ? 10.825 11.581 -15.145 1.00 78.19 650 LEU A CA 1
ATOM 4952 C C . LEU A 1 650 ? 10.106 10.682 -16.164 1.00 78.19 650 LEU A C 1
ATOM 4954 O O . LEU A 1 650 ? 10.035 11.039 -17.341 1.00 78.19 650 LEU A O 1
ATOM 4958 N N . GLU A 1 651 ? 9.537 9.558 -15.732 1.00 81.00 651 GLU A N 1
ATOM 4959 C CA . GLU A 1 651 ? 8.704 8.699 -16.577 1.00 81.00 651 GLU A CA 1
ATOM 4960 C C . GLU A 1 651 ? 7.363 9.368 -16.922 1.00 81.00 651 GLU A C 1
ATOM 4962 O O . GLU A 1 651 ? 6.996 9.463 -18.095 1.00 81.00 651 GLU A O 1
ATOM 4967 N N . LEU A 1 652 ? 6.677 9.952 -15.931 1.00 75.62 652 LEU A N 1
ATOM 4968 C CA . LEU A 1 652 ? 5.465 10.757 -16.149 1.00 75.62 652 LEU A CA 1
ATOM 4969 C C . LEU A 1 652 ? 5.692 11.916 -17.122 1.00 75.62 652 LEU A C 1
ATOM 4971 O O . LEU A 1 652 ? 4.813 12.242 -17.926 1.00 75.62 652 LEU A O 1
ATOM 4975 N N . ALA A 1 653 ? 6.881 12.521 -17.078 1.00 70.44 653 ALA A N 1
ATOM 4976 C CA . ALA A 1 653 ? 7.275 13.520 -18.052 1.00 70.44 653 ALA A CA 1
ATOM 4977 C C . ALA A 1 653 ? 7.340 12.934 -19.474 1.00 70.44 653 ALA A C 1
ATOM 4979 O O . ALA A 1 653 ? 6.796 13.563 -20.379 1.00 70.44 653 ALA A O 1
ATOM 4980 N N . MET A 1 654 ? 7.952 11.755 -19.668 1.00 68.06 654 MET A N 1
ATOM 4981 C CA . MET A 1 654 ? 8.107 11.107 -20.984 1.00 68.06 654 MET A CA 1
ATOM 4982 C C . MET A 1 654 ? 6.782 10.660 -21.609 1.00 68.06 654 MET A C 1
ATOM 4984 O O . MET A 1 654 ? 6.603 10.838 -22.812 1.00 68.06 654 MET A O 1
ATOM 4988 N N . ILE A 1 655 ? 5.843 10.141 -20.811 1.00 69.62 655 ILE A N 1
ATOM 4989 C CA . ILE A 1 655 ? 4.514 9.694 -21.280 1.00 69.62 655 ILE A CA 1
ATOM 4990 C C . ILE A 1 655 ? 3.595 10.896 -21.611 1.00 69.62 655 ILE A C 1
ATOM 4992 O O . ILE A 1 655 ? 2.516 10.740 -22.174 1.00 69.62 655 ILE A O 1
ATOM 4996 N N . GLY A 1 656 ? 4.010 12.128 -21.288 1.00 64.38 656 GLY A N 1
ATOM 4997 C CA . GLY A 1 656 ? 3.285 13.352 -21.646 1.00 64.38 656 GLY A CA 1
ATOM 4998 C C . GLY A 1 656 ? 2.118 13.714 -20.720 1.00 64.38 656 GLY A C 1
ATOM 4999 O O . GLY A 1 656 ? 1.460 14.726 -20.950 1.00 64.38 656 GLY A O 1
ATOM 5000 N N . LEU A 1 657 ? 1.901 12.974 -19.626 1.00 64.12 657 LEU A N 1
ATOM 5001 C CA . LEU A 1 657 ? 0.798 13.167 -18.665 1.00 64.12 657 LEU A CA 1
ATOM 5002 C C . LEU A 1 657 ? 0.949 14.415 -17.760 1.00 64.12 657 LEU A C 1
ATOM 5004 O O . LEU A 1 657 ? 0.229 14.563 -16.774 1.00 64.12 657 LEU A O 1
ATOM 5008 N N . LYS A 1 658 ? 1.858 15.340 -18.099 1.00 53.25 658 LYS A N 1
ATOM 5009 C CA . LYS A 1 658 ? 2.265 16.504 -17.287 1.00 53.25 658 LYS A CA 1
ATOM 5010 C C . LYS A 1 658 ? 1.125 17.375 -16.715 1.00 53.25 658 LYS A C 1
ATOM 5012 O O . LYS A 1 658 ? 1.281 17.783 -15.568 1.00 53.25 658 LYS A O 1
ATOM 5017 N N . PRO A 1 659 ? 0.011 17.682 -17.417 1.00 46.88 659 PRO A N 1
ATOM 5018 C CA . PRO A 1 659 ? -1.055 18.517 -16.846 1.00 46.88 659 PRO A CA 1
ATOM 5019 C C . PRO A 1 659 ? -2.007 17.766 -15.894 1.00 46.88 659 PRO A C 1
ATOM 5021 O O . PRO A 1 659 ? -2.955 18.366 -15.401 1.00 46.88 659 PRO A O 1
ATOM 5024 N N . LEU A 1 660 ? -1.791 16.466 -15.657 1.00 51.19 660 LEU A N 1
ATOM 5025 C CA . LEU A 1 660 ? -2.722 15.563 -14.965 1.00 51.19 660 LEU A CA 1
ATOM 5026 C C . LEU A 1 660 ? -2.046 14.862 -13.767 1.00 51.19 660 LEU A C 1
ATOM 5028 O O . LEU A 1 660 ? -2.358 13.713 -13.451 1.00 51.19 660 LEU A O 1
ATOM 5032 N N . ILE A 1 661 ? -1.089 15.536 -13.121 1.00 51.72 661 ILE A N 1
ATOM 5033 C CA . ILE A 1 661 ? -0.322 15.019 -11.979 1.00 51.72 661 ILE A CA 1
ATOM 5034 C C . ILE A 1 661 ? -0.794 15.713 -10.701 1.00 51.72 661 ILE A C 1
ATOM 5036 O O . ILE A 1 661 ? -0.660 16.929 -10.574 1.00 51.72 661 ILE A O 1
ATOM 5040 N N . SER A 1 662 ? -1.277 14.933 -9.732 1.00 52.72 662 SER A N 1
ATOM 5041 C CA . SER A 1 662 ? -1.451 15.406 -8.355 1.00 52.72 662 SER A CA 1
ATOM 5042 C C . SER A 1 662 ? -0.278 14.917 -7.507 1.00 52.72 662 SER A C 1
ATOM 5044 O O . SER A 1 662 ? 0.017 13.719 -7.479 1.00 52.72 662 SER A O 1
ATOM 5046 N N . TYR A 1 663 ? 0.406 15.840 -6.830 1.00 53.78 663 TYR A N 1
ATOM 5047 C CA . TYR A 1 663 ? 1.471 15.505 -5.884 1.00 53.78 663 TYR A CA 1
ATOM 5048 C C . TYR A 1 663 ? 0.842 15.097 -4.557 1.00 53.78 663 TYR A C 1
ATOM 5050 O O . TYR A 1 663 ? 0.368 15.933 -3.782 1.00 53.78 663 TYR A O 1
ATOM 5058 N N . LEU A 1 664 ? 0.809 13.788 -4.319 1.00 53.12 664 LEU A N 1
ATOM 5059 C CA . LEU A 1 664 ? 0.173 13.201 -3.153 1.00 53.12 664 LEU A CA 1
ATOM 5060 C C . LEU A 1 664 ? 1.245 12.726 -2.169 1.00 53.12 664 LEU A C 1
ATOM 5062 O O . LEU A 1 664 ? 1.817 11.647 -2.297 1.00 53.12 664 LEU A O 1
ATOM 5066 N N . MET A 1 665 ? 1.431 13.492 -1.094 1.00 48.69 665 MET A N 1
ATOM 5067 C CA . MET A 1 665 ? 1.532 12.832 0.208 1.00 48.69 665 MET A CA 1
ATOM 5068 C C . MET A 1 665 ? 0.203 12.098 0.389 1.00 48.69 665 MET A C 1
ATOM 5070 O O . MET A 1 665 ? -0.839 12.760 0.401 1.00 48.69 665 MET A O 1
ATOM 5074 N N . ALA A 1 666 ? 0.219 10.766 0.443 1.00 47.44 666 ALA A N 1
ATOM 5075 C CA . ALA A 1 666 ? -1.005 9.984 0.504 1.00 47.44 666 ALA A CA 1
ATOM 5076 C C . ALA A 1 666 ? -1.805 10.404 1.744 1.00 47.44 666 ALA A C 1
ATOM 5078 O O . ALA A 1 666 ? -1.363 10.210 2.882 1.00 47.44 666 ALA A O 1
ATOM 50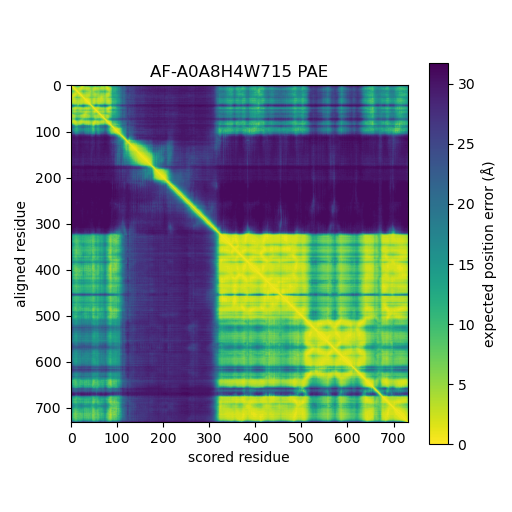79 N N . LYS A 1 667 ? -2.989 10.993 1.519 1.00 43.72 667 LYS A N 1
ATOM 5080 C CA . LYS A 1 667 ? -4.007 11.094 2.562 1.00 43.72 667 LYS A CA 1
ATOM 5081 C C . LYS A 1 667 ? -4.500 9.676 2.797 1.00 43.72 667 LYS A C 1
ATOM 5083 O O . LYS A 1 667 ? -5.422 9.232 2.128 1.00 43.72 667 LYS A O 1
ATOM 5088 N N . ILE A 1 668 ? -3.837 8.969 3.705 1.00 42.44 668 ILE A N 1
ATOM 5089 C CA . ILE A 1 668 ? -4.284 7.655 4.142 1.00 42.44 668 ILE A CA 1
ATOM 5090 C C . ILE A 1 668 ? -5.665 7.842 4.773 1.00 42.44 668 ILE A C 1
ATOM 5092 O O . ILE A 1 668 ? -5.766 8.317 5.907 1.00 42.44 668 ILE A O 1
ATOM 5096 N N . GLU A 1 669 ? -6.695 7.445 4.048 1.00 36.59 669 GLU A N 1
ATOM 5097 C CA . GLU A 1 669 ? -7.832 6.695 4.563 1.00 36.59 669 GLU A CA 1
ATOM 5098 C C . GLU A 1 669 ? -7.821 5.380 3.771 1.00 36.59 669 GLU A C 1
ATOM 5100 O O . GLU A 1 669 ? -7.486 5.398 2.590 1.00 36.59 669 GLU A O 1
ATOM 5105 N N . LEU A 1 670 ? -8.110 4.254 4.433 1.00 37.97 670 LEU A N 1
ATOM 5106 C CA . LEU A 1 670 ? -7.751 2.892 3.980 1.00 37.97 670 LEU A CA 1
ATOM 5107 C C . LEU A 1 670 ? -6.234 2.614 4.057 1.00 37.97 670 LEU A C 1
ATOM 5109 O O . LEU A 1 670 ? -5.551 3.325 4.792 1.00 37.97 670 LEU A O 1
ATOM 5113 N N . THR A 1 671 ? -5.759 1.463 3.579 1.00 41.28 671 THR A N 1
ATOM 5114 C CA . THR A 1 671 ? -4.635 0.741 4.213 1.00 41.28 671 THR A CA 1
ATOM 5115 C C . THR A 1 671 ? -3.264 1.412 4.061 1.00 41.28 671 THR A C 1
ATOM 5117 O O . THR A 1 671 ? -3.042 2.300 3.238 1.00 41.28 671 THR A O 1
ATOM 5120 N N . GLY A 1 672 ? -2.318 1.018 4.920 1.00 44.62 672 GLY A N 1
ATOM 5121 C CA . GLY A 1 672 ? -0.916 1.376 4.747 1.00 44.62 672 GLY A CA 1
ATOM 5122 C C . GLY A 1 672 ? -0.286 0.397 3.758 1.00 44.62 672 GLY A C 1
ATOM 5123 O O . GLY A 1 672 ? 0.020 -0.709 4.169 1.00 44.62 672 GLY A O 1
ATOM 5124 N N . PRO A 1 673 ? -0.042 0.739 2.488 1.00 55.53 673 PRO A N 1
ATOM 5125 C CA . PRO A 1 673 ? 0.488 -0.226 1.525 1.00 55.53 673 PRO A CA 1
ATOM 5126 C C . PRO A 1 673 ? 1.834 -0.797 1.996 1.00 55.53 673 PRO A C 1
ATOM 5128 O O . PRO A 1 673 ? 2.641 -0.072 2.590 1.00 55.53 673 PRO A O 1
ATOM 5131 N N . PHE A 1 674 ? 2.115 -2.079 1.724 1.00 59.81 674 PHE A N 1
ATOM 5132 C CA . PHE A 1 674 ? 3.306 -2.789 2.237 1.00 59.81 674 PHE A CA 1
ATOM 5133 C C . PHE A 1 674 ? 4.631 -2.066 1.965 1.00 59.81 674 PHE A C 1
ATOM 5135 O O . PHE A 1 674 ? 5.602 -2.246 2.709 1.00 59.81 674 PHE A O 1
ATOM 5142 N N . SER A 1 675 ? 4.655 -1.219 0.933 1.00 69.94 675 SER A N 1
ATOM 5143 C CA . SER A 1 675 ? 5.690 -0.224 0.670 1.00 69.94 675 SER A CA 1
ATOM 5144 C C . SER A 1 675 ? 6.167 0.566 1.908 1.00 69.94 675 SER A C 1
ATOM 5146 O O . SER A 1 675 ? 7.330 0.947 1.955 1.00 69.94 675 SER A O 1
ATOM 5148 N N . VAL A 1 676 ? 5.338 0.760 2.944 1.00 77.94 676 VAL A N 1
ATOM 5149 C CA . VAL A 1 676 ? 5.692 1.382 4.247 1.00 77.94 676 VAL A CA 1
ATOM 5150 C C . VAL A 1 676 ? 6.656 0.534 5.090 1.00 77.94 676 VAL A C 1
ATOM 5152 O O . VAL A 1 676 ? 7.414 1.051 5.916 1.00 77.94 676 VAL A O 1
ATOM 5155 N N . TYR A 1 677 ? 6.627 -0.786 4.912 1.00 87.25 677 TYR A N 1
ATOM 5156 C CA . TYR A 1 677 ? 7.566 -1.712 5.540 1.00 87.25 677 TYR A CA 1
ATOM 5157 C C . TYR A 1 677 ? 8.775 -1.986 4.637 1.00 87.25 677 TYR A C 1
ATOM 5159 O O . TYR A 1 677 ? 9.886 -2.092 5.160 1.00 87.25 677 TYR A O 1
ATOM 5167 N N . THR A 1 678 ? 8.620 -2.017 3.303 1.00 89.06 678 THR A N 1
ATOM 5168 C CA . THR A 1 678 ? 9.785 -2.133 2.401 1.00 89.06 678 THR A CA 1
ATOM 5169 C C . THR A 1 678 ? 10.656 -0.880 2.431 1.00 89.06 678 THR A C 1
ATOM 5171 O O . THR A 1 678 ? 11.878 -1.006 2.462 1.00 89.06 678 THR A O 1
ATOM 5174 N N . SER A 1 679 ? 10.069 0.319 2.536 1.00 90.19 679 SER A N 1
ATOM 5175 C CA . SER A 1 679 ? 10.793 1.600 2.597 1.00 90.19 679 SER A CA 1
ATOM 5176 C C . SER A 1 679 ? 11.720 1.748 3.807 1.00 90.19 679 SER A C 1
ATOM 5178 O O . SER A 1 679 ? 12.587 2.619 3.800 1.00 90.19 679 SER A O 1
ATOM 5180 N N . ARG A 1 680 ? 11.572 0.899 4.835 1.00 90.00 680 ARG A N 1
ATOM 5181 C CA . ARG A 1 680 ? 12.472 0.853 6.001 1.00 90.00 680 ARG A CA 1
ATOM 5182 C C . ARG A 1 680 ? 13.834 0.234 5.675 1.00 90.00 680 ARG A C 1
ATOM 5184 O O . ARG A 1 680 ? 14.798 0.529 6.372 1.00 90.00 680 ARG A O 1
ATOM 5191 N N . HIS A 1 681 ? 13.906 -0.605 4.636 1.00 93.69 681 HIS A N 1
ATOM 5192 C CA . HIS A 1 681 ? 15.092 -1.410 4.300 1.00 93.69 681 HIS A CA 1
ATOM 5193 C C . HIS A 1 681 ? 15.510 -1.346 2.824 1.00 93.69 681 HIS A C 1
ATOM 5195 O O . HIS A 1 681 ? 16.622 -1.756 2.500 1.00 93.69 681 HIS A O 1
ATOM 5201 N N . ALA A 1 682 ? 14.653 -0.847 1.928 1.00 93.50 682 ALA A N 1
ATOM 5202 C CA . ALA A 1 682 ? 14.912 -0.776 0.493 1.00 93.50 682 ALA A CA 1
ATOM 5203 C C . ALA A 1 682 ? 14.332 0.504 -0.150 1.00 93.50 682 ALA A C 1
ATOM 5205 O O . ALA A 1 682 ? 13.237 0.937 0.228 1.00 93.50 682 ALA A O 1
ATOM 5206 N N . PRO A 1 683 ? 15.000 1.084 -1.169 1.00 95.25 683 PRO A N 1
ATOM 5207 C CA . PRO A 1 683 ? 14.456 2.178 -1.973 1.00 95.25 683 PRO A CA 1
ATOM 5208 C C . PRO A 1 683 ? 13.048 1.854 -2.488 1.00 95.25 683 PRO A C 1
ATOM 5210 O O . PRO A 1 683 ? 12.853 0.875 -3.201 1.00 95.25 683 PRO A O 1
ATOM 5213 N N . THR A 1 684 ? 12.052 2.642 -2.089 1.00 93.19 684 THR A N 1
ATOM 5214 C CA . THR A 1 684 ? 10.638 2.359 -2.373 1.00 93.19 684 THR A CA 1
ATOM 5215 C C . THR A 1 684 ? 9.911 3.625 -2.818 1.00 93.19 684 THR A C 1
ATOM 5217 O O . THR A 1 684 ? 10.162 4.688 -2.246 1.00 93.19 684 THR A O 1
ATOM 5220 N N . SER A 1 685 ? 9.000 3.522 -3.790 1.00 90.94 685 SER A N 1
ATOM 5221 C CA . SER A 1 685 ? 7.992 4.548 -4.112 1.00 90.94 685 SER A CA 1
ATOM 5222 C C . SER A 1 685 ? 6.695 3.918 -4.640 1.00 90.94 685 SER A C 1
ATOM 5224 O O . SER A 1 685 ? 6.638 2.712 -4.892 1.00 90.94 685 SER A O 1
ATOM 5226 N N . MET A 1 686 ? 5.641 4.726 -4.797 1.00 90.50 686 MET A N 1
ATOM 5227 C CA . MET A 1 686 ? 4.341 4.250 -5.277 1.00 90.50 686 MET A CA 1
ATOM 5228 C C . MET A 1 686 ? 3.723 5.122 -6.365 1.00 90.50 686 MET A C 1
ATOM 5230 O O . MET A 1 686 ? 3.957 6.331 -6.446 1.00 90.50 686 MET A O 1
ATOM 5234 N N . ILE A 1 687 ? 2.867 4.479 -7.155 1.00 90.88 687 ILE A N 1
ATOM 5235 C CA . ILE A 1 687 ? 2.084 5.053 -8.244 1.00 90.88 687 ILE A CA 1
ATOM 5236 C C . ILE A 1 687 ? 0.607 4.856 -7.891 1.00 90.88 687 ILE A C 1
ATOM 5238 O O . ILE A 1 687 ? 0.171 3.721 -7.712 1.00 90.88 687 ILE A O 1
ATOM 5242 N N . PHE A 1 688 ? -0.173 5.932 -7.822 1.00 91.31 688 PHE A N 1
ATOM 5243 C CA . PHE A 1 688 ? -1.630 5.851 -7.665 1.00 91.31 688 PHE A CA 1
ATOM 5244 C C . PHE A 1 688 ? -2.352 6.113 -8.989 1.00 91.31 688 PHE A C 1
ATOM 5246 O O . PHE A 1 688 ? -1.963 7.005 -9.745 1.00 91.31 688 PHE A O 1
ATOM 5253 N N . VAL A 1 689 ? -3.435 5.376 -9.245 1.00 90.44 689 VAL A N 1
ATOM 5254 C CA . VAL A 1 689 ? -4.406 5.647 -10.321 1.00 90.44 689 VAL A CA 1
ATOM 5255 C C . VAL A 1 689 ? -5.793 5.972 -9.741 1.00 90.44 689 VAL A C 1
ATOM 5257 O O . VAL A 1 689 ? -6.133 5.449 -8.676 1.00 90.44 689 VAL A O 1
ATOM 5260 N N . PRO A 1 690 ? -6.618 6.795 -10.421 1.00 88.75 690 PRO A N 1
ATOM 5261 C CA . PRO A 1 690 ? -7.974 7.116 -9.973 1.00 88.75 690 PRO A CA 1
ATOM 5262 C C . PRO A 1 690 ? -8.842 5.880 -9.704 1.00 88.75 690 PRO A C 1
ATOM 5264 O O . PRO A 1 690 ? -8.837 4.929 -10.494 1.00 88.75 690 PRO A O 1
ATOM 5267 N N . CYS A 1 691 ? -9.662 5.941 -8.652 1.00 86.81 691 CYS A N 1
ATOM 5268 C CA . CYS A 1 691 ? -10.822 5.066 -8.489 1.00 86.81 691 CYS A CA 1
ATOM 5269 C C . CYS A 1 691 ? -12.113 5.893 -8.534 1.00 86.81 691 CYS A C 1
ATOM 5271 O O . CYS A 1 691 ? -12.165 6.992 -7.981 1.00 86.81 691 CYS A O 1
ATOM 5273 N N . LYS A 1 692 ? -13.146 5.364 -9.197 1.00 87.31 692 LYS A N 1
ATOM 5274 C CA . LYS A 1 692 ? -14.414 6.067 -9.414 1.00 87.31 692 LYS A CA 1
ATOM 5275 C C . LYS A 1 692 ? -15.138 6.363 -8.098 1.00 87.31 692 LYS A C 1
ATOM 5277 O O . LYS A 1 692 ? -15.284 5.479 -7.256 1.00 87.31 692 LYS A O 1
ATOM 5282 N N . ASP A 1 693 ? -15.617 7.596 -7.959 1.00 85.19 693 ASP A N 1
ATOM 5283 C CA . ASP A 1 693 ? -16.267 8.169 -6.776 1.00 85.19 693 ASP A CA 1
ATOM 5284 C C . ASP A 1 693 ? -15.412 8.046 -5.488 1.00 85.19 693 ASP A C 1
ATOM 5286 O O . ASP A 1 693 ? -15.933 8.169 -4.380 1.00 85.19 693 ASP A O 1
ATOM 5290 N N . GLY A 1 694 ? -14.108 7.759 -5.616 1.00 82.44 694 GLY A N 1
ATOM 5291 C CA . GLY A 1 694 ? -13.222 7.387 -4.507 1.00 82.44 694 GLY A CA 1
ATOM 5292 C C . GLY A 1 694 ? -13.567 6.062 -3.810 1.00 82.44 694 GLY A C 1
ATOM 5293 O O . GLY A 1 694 ? -13.124 5.836 -2.691 1.00 82.44 694 GLY A O 1
ATOM 5294 N N . VAL A 1 695 ? -14.376 5.190 -4.422 1.00 85.00 695 VAL A N 1
ATOM 5295 C CA . VAL A 1 695 ? -14.916 3.988 -3.764 1.00 85.00 695 VAL A CA 1
ATOM 5296 C C . VAL A 1 695 ? -13.904 2.839 -3.745 1.00 85.00 695 VAL A C 1
ATOM 5298 O O . VAL A 1 695 ? -13.429 2.404 -4.793 1.00 85.00 695 VAL A O 1
ATOM 5301 N N . SER A 1 696 ? -13.651 2.295 -2.553 1.00 83.38 696 SER A N 1
ATOM 5302 C CA . SER A 1 696 ? -12.786 1.133 -2.294 1.00 83.38 696 SER A CA 1
ATOM 5303 C C . SER A 1 696 ? -13.405 0.201 -1.231 1.00 83.38 696 SER A C 1
ATOM 5305 O O . SER A 1 696 ? -14.453 0.528 -0.666 1.00 83.38 696 SER A O 1
ATOM 5307 N N . HIS A 1 697 ? -12.814 -0.981 -0.995 1.00 80.19 697 HIS A N 1
ATOM 5308 C CA . HIS A 1 697 ? -13.303 -2.038 -0.079 1.00 80.19 697 HIS A CA 1
ATOM 5309 C C . HIS A 1 697 ? -14.769 -2.479 -0.358 1.00 80.19 697 HIS A C 1
ATOM 5311 O O . HIS A 1 697 ? -15.469 -3.022 0.508 1.00 80.19 697 HIS A O 1
ATOM 5317 N N . ASN A 1 698 ? -15.248 -2.238 -1.584 1.00 82.25 698 ASN A N 1
ATOM 5318 C CA . ASN A 1 698 ? -16.658 -2.284 -1.970 1.00 82.25 698 ASN A CA 1
ATOM 5319 C C . ASN A 1 698 ? -16.829 -2.917 -3.370 1.00 82.25 698 ASN A C 1
ATOM 5321 O O . ASN A 1 698 ? -16.049 -2.604 -4.272 1.00 82.25 698 ASN A O 1
ATOM 5325 N N . PRO A 1 699 ? -17.881 -3.723 -3.628 1.00 84.25 699 PRO A N 1
ATOM 5326 C CA . PRO A 1 699 ? -18.104 -4.346 -4.936 1.00 84.25 699 PRO A CA 1
ATOM 5327 C C . PRO A 1 699 ? -18.248 -3.390 -6.133 1.00 84.25 699 PRO A C 1
ATOM 5329 O O . PRO A 1 699 ? -18.103 -3.835 -7.273 1.00 84.25 699 PRO A O 1
ATOM 5332 N N . ALA A 1 700 ? -18.553 -2.110 -5.892 1.00 85.31 700 ALA A N 1
ATOM 5333 C CA . ALA A 1 700 ? -18.688 -1.073 -6.916 1.00 85.31 700 ALA A CA 1
ATOM 5334 C C . ALA A 1 700 ? -17.352 -0.437 -7.358 1.00 85.31 700 ALA A C 1
ATOM 5336 O O . ALA A 1 700 ? -17.343 0.319 -8.329 1.00 85.31 700 ALA A O 1
ATOM 5337 N N . GLU A 1 701 ? -16.235 -0.753 -6.691 1.00 87.94 701 GLU A N 1
ATOM 5338 C CA . GLU A 1 701 ? -14.892 -0.255 -7.019 1.00 87.94 701 GLU A CA 1
ATOM 5339 C C . GLU A 1 701 ? -14.554 -0.420 -8.515 1.00 87.94 701 GLU A C 1
ATOM 5341 O O . GLU A 1 701 ? -14.734 -1.486 -9.140 1.00 87.94 701 GLU A O 1
ATOM 5346 N N . TYR A 1 702 ? -14.048 0.667 -9.101 1.00 89.69 702 TYR A N 1
ATOM 5347 C CA . TYR A 1 702 ? -13.761 0.744 -10.524 1.00 89.69 702 TYR A CA 1
ATOM 5348 C C . TYR A 1 702 ? -12.621 1.714 -10.851 1.00 89.69 702 TYR A C 1
ATOM 5350 O O . TYR A 1 702 ? -12.787 2.931 -10.804 1.00 89.69 702 TYR A O 1
ATOM 5358 N N . CYS A 1 703 ? -11.496 1.161 -11.310 1.00 88.38 703 CYS A N 1
ATOM 5359 C CA . CYS A 1 703 ? -10.500 1.896 -12.087 1.00 88.38 703 CYS A CA 1
ATOM 5360 C C . CYS A 1 703 ? -10.724 1.670 -13.597 1.00 88.38 703 CYS A C 1
ATOM 5362 O O . CYS A 1 703 ? -11.114 0.578 -14.043 1.00 88.38 703 CYS A O 1
ATOM 5364 N N . SER A 1 704 ? -10.488 2.696 -14.419 1.00 87.62 704 SER A N 1
ATOM 5365 C CA . SER A 1 704 ? -10.712 2.611 -15.866 1.00 87.62 704 SER A CA 1
ATOM 5366 C C . SER A 1 704 ? -9.609 1.803 -16.582 1.00 87.62 704 SER A C 1
ATOM 5368 O O . SER A 1 704 ? -8.474 1.730 -16.106 1.00 87.62 704 SER A O 1
ATOM 5370 N N . PRO A 1 705 ? -9.890 1.190 -17.754 1.00 86.81 705 PRO A N 1
ATOM 5371 C CA . PRO A 1 705 ? -8.873 0.460 -18.519 1.00 86.81 705 PRO A CA 1
ATOM 5372 C C . PRO A 1 705 ? -7.715 1.327 -19.020 1.00 86.81 705 PRO A C 1
ATOM 5374 O O . PRO A 1 705 ? -6.654 0.793 -19.341 1.00 86.81 705 PRO A O 1
ATOM 5377 N N . GLU A 1 706 ? -7.949 2.628 -19.164 1.00 85.06 706 GLU A N 1
ATOM 5378 C CA . GLU A 1 706 ? -6.947 3.603 -19.579 1.00 85.06 706 GLU A CA 1
ATOM 5379 C C . GLU A 1 706 ? -6.021 3.917 -18.405 1.00 85.06 706 GLU A C 1
ATOM 5381 O O . GLU A 1 706 ? -4.813 3.752 -18.521 1.00 85.06 706 GLU A O 1
ATOM 5386 N N . ASP A 1 707 ? -6.599 4.215 -17.242 1.00 87.62 707 ASP A N 1
ATOM 5387 C CA . ASP A 1 707 ? -5.864 4.587 -16.031 1.00 87.62 707 ASP A CA 1
ATOM 5388 C C . ASP A 1 707 ? -5.028 3.418 -15.492 1.00 87.62 707 ASP A C 1
ATOM 5390 O O . ASP A 1 707 ? -3.834 3.582 -15.253 1.00 87.62 707 ASP A O 1
ATOM 5394 N N . CYS A 1 708 ? -5.588 2.200 -15.459 1.00 89.31 708 CYS A N 1
ATOM 5395 C CA . CYS A 1 708 ? -4.824 0.970 -15.196 1.00 89.31 708 CYS A CA 1
ATOM 5396 C C . CYS A 1 708 ? -3.631 0.798 -16.157 1.00 89.31 708 CYS A C 1
ATOM 5398 O O . CYS A 1 708 ? -2.588 0.276 -15.771 1.00 89.31 708 CYS A O 1
ATOM 5400 N N . GLY A 1 709 ? -3.793 1.194 -17.425 1.00 87.06 709 GLY A N 1
ATOM 5401 C CA . GLY A 1 709 ? -2.747 1.116 -18.446 1.00 87.06 709 GLY A CA 1
ATOM 5402 C C . GLY A 1 709 ? -1.655 2.166 -18.254 1.00 87.06 709 GLY A C 1
ATOM 5403 O O . GLY A 1 709 ? -0.475 1.834 -18.319 1.00 87.06 709 GLY A O 1
ATOM 5404 N N . ASN A 1 710 ? -2.050 3.404 -17.956 1.00 86.12 710 ASN A N 1
ATOM 5405 C CA . ASN A 1 710 ? -1.140 4.505 -17.645 1.00 86.12 710 ASN A CA 1
ATOM 5406 C C . ASN A 1 710 ? -0.298 4.173 -16.402 1.00 86.12 710 ASN A C 1
ATOM 5408 O O . ASN A 1 710 ? 0.922 4.304 -16.439 1.00 86.12 710 ASN A O 1
ATOM 5412 N N . GLY A 1 711 ? -0.925 3.650 -15.342 1.00 90.44 711 GLY A N 1
ATOM 5413 C CA . GLY A 1 711 ? -0.229 3.192 -14.138 1.00 90.44 711 GLY A CA 1
ATOM 5414 C C . GLY A 1 711 ? 0.789 2.083 -14.413 1.00 90.44 711 GLY A C 1
ATOM 5415 O O . GLY A 1 711 ? 1.923 2.158 -13.946 1.00 90.44 711 GLY A O 1
ATOM 5416 N N . ALA A 1 712 ? 0.425 1.085 -15.226 1.00 91.56 712 ALA A N 1
ATOM 5417 C CA . ALA A 1 712 ? 1.332 -0.000 -15.598 1.00 91.56 712 ALA A CA 1
ATOM 5418 C C . ALA A 1 712 ? 2.500 0.468 -16.494 1.00 91.56 712 ALA A C 1
ATOM 5420 O O . ALA A 1 712 ? 3.624 -0.000 -16.318 1.00 91.56 712 ALA A O 1
ATOM 5421 N N . GLN A 1 713 ? 2.275 1.422 -17.406 1.00 88.00 713 GLN A N 1
ATOM 5422 C CA . GLN A 1 713 ? 3.348 2.049 -18.193 1.00 88.00 713 GLN A CA 1
ATOM 5423 C C . GLN A 1 713 ? 4.333 2.814 -17.294 1.00 88.00 713 GLN A C 1
ATOM 5425 O O . GLN A 1 713 ? 5.543 2.652 -17.452 1.00 88.00 713 GLN A O 1
ATOM 5430 N N . VAL A 1 714 ? 3.832 3.608 -16.336 1.00 89.94 714 VAL A N 1
ATOM 5431 C CA . VAL A 1 714 ? 4.678 4.333 -15.367 1.00 89.94 714 VAL A CA 1
ATOM 5432 C C . VAL A 1 714 ? 5.475 3.353 -14.501 1.00 89.94 714 VAL A C 1
ATOM 5434 O O . VAL A 1 714 ? 6.657 3.586 -14.267 1.00 89.94 714 VAL A O 1
ATOM 5437 N N . LEU A 1 715 ? 4.873 2.234 -14.080 1.00 93.56 715 LEU A N 1
ATOM 5438 C CA . LEU A 1 715 ? 5.548 1.182 -13.312 1.00 93.56 715 LEU A CA 1
ATOM 5439 C C . LEU A 1 715 ? 6.714 0.562 -14.094 1.00 93.56 715 LEU A C 1
ATOM 5441 O O . LEU A 1 715 ? 7.837 0.526 -13.594 1.00 93.56 715 LEU A O 1
ATOM 5445 N N . LEU A 1 716 ? 6.465 0.128 -15.336 1.00 93.06 716 LEU A N 1
ATOM 5446 C CA . LEU A 1 716 ? 7.491 -0.432 -16.221 1.00 93.06 716 LEU A CA 1
ATOM 5447 C C . LEU A 1 716 ? 8.652 0.553 -16.435 1.00 93.06 716 LEU A C 1
ATOM 5449 O O . LEU A 1 716 ? 9.818 0.178 -16.296 1.00 93.06 716 LEU A O 1
ATOM 5453 N N . GLY A 1 717 ? 8.338 1.810 -16.755 1.00 89.06 717 GLY A N 1
ATOM 5454 C CA . GLY A 1 717 ? 9.344 2.837 -17.005 1.00 89.06 717 GLY A CA 1
ATOM 5455 C C . GLY A 1 717 ? 10.151 3.205 -15.759 1.00 89.06 717 GLY A C 1
ATOM 5456 O O . GLY A 1 717 ? 11.379 3.235 -15.824 1.00 89.06 717 GLY A O 1
ATOM 5457 N N . ALA A 1 718 ? 9.501 3.380 -14.604 1.00 91.19 718 ALA A N 1
ATOM 5458 C CA . ALA A 1 718 ? 10.174 3.653 -13.333 1.00 91.19 718 ALA A CA 1
ATOM 5459 C C . ALA A 1 718 ? 11.124 2.512 -12.922 1.00 91.19 718 ALA A C 1
ATOM 5461 O O . ALA A 1 718 ? 12.264 2.781 -12.545 1.00 91.19 718 ALA A O 1
ATOM 5462 N N . MET A 1 719 ? 10.711 1.245 -13.075 1.00 94.06 719 MET A N 1
ATOM 5463 C CA . MET A 1 719 ? 11.583 0.087 -12.828 1.00 94.06 719 MET A CA 1
ATOM 5464 C C . MET A 1 719 ? 12.813 0.086 -13.748 1.00 94.06 719 MET A C 1
ATOM 5466 O O . MET A 1 719 ? 13.934 -0.052 -13.261 1.00 94.06 719 MET A O 1
ATOM 5470 N N . LEU A 1 720 ? 12.624 0.264 -15.064 1.00 91.56 720 LEU A N 1
ATOM 5471 C CA . LEU A 1 720 ? 13.717 0.252 -16.050 1.00 91.56 720 LEU A CA 1
ATOM 5472 C C . LEU A 1 720 ? 14.657 1.459 -15.926 1.00 91.56 720 LEU A C 1
ATOM 5474 O O . LEU A 1 720 ? 15.853 1.341 -16.192 1.00 91.56 720 LEU A O 1
ATOM 5478 N N . ARG A 1 721 ? 14.135 2.621 -15.529 1.00 89.88 721 ARG A N 1
ATOM 5479 C CA . ARG A 1 721 ? 14.935 3.812 -15.228 1.00 89.88 721 ARG A CA 1
ATOM 5480 C C . ARG A 1 721 ? 15.762 3.627 -13.962 1.00 89.88 721 ARG A C 1
ATOM 5482 O O . ARG A 1 721 ? 16.963 3.883 -13.981 1.00 89.88 721 ARG A O 1
ATOM 5489 N N . TYR A 1 722 ? 15.144 3.146 -12.884 1.00 92.62 722 TYR A N 1
ATOM 5490 C CA . TYR A 1 722 ? 15.833 2.960 -11.611 1.00 92.62 722 TYR A CA 1
ATOM 5491 C C . TYR A 1 722 ? 16.889 1.847 -11.673 1.00 92.62 722 TYR A C 1
ATOM 5493 O O . TYR A 1 722 ? 17.943 1.972 -11.058 1.00 92.62 722 TYR A O 1
ATOM 5501 N N . ASP A 1 723 ? 16.661 0.793 -12.464 1.00 93.06 723 ASP A N 1
ATOM 5502 C CA . ASP A 1 723 ? 17.665 -0.236 -12.770 1.00 93.06 723 ASP A CA 1
ATOM 5503 C C . ASP A 1 723 ? 18.945 0.362 -13.388 1.00 93.06 723 ASP A C 1
ATOM 5505 O O . ASP A 1 723 ? 20.047 0.075 -12.918 1.00 93.06 723 ASP A O 1
ATOM 5509 N N . ARG A 1 724 ? 18.804 1.286 -14.353 1.00 89.75 724 ARG A N 1
ATOM 5510 C CA . ARG A 1 724 ? 19.938 2.025 -14.939 1.00 89.75 724 ARG A CA 1
ATOM 5511 C C . ARG A 1 724 ? 20.591 2.970 -13.936 1.00 89.75 724 ARG A C 1
ATOM 5513 O O . ARG A 1 724 ? 21.806 2.931 -13.794 1.00 89.75 724 ARG A O 1
ATOM 5520 N N . LEU A 1 725 ? 19.812 3.733 -13.166 1.00 90.00 725 LEU A N 1
ATOM 5521 C CA . LEU A 1 725 ? 20.348 4.618 -12.122 1.00 90.00 725 LEU A CA 1
ATOM 5522 C C . LEU A 1 725 ? 21.165 3.840 -11.068 1.00 90.00 725 LEU A C 1
ATOM 5524 O O . LEU A 1 725 ? 22.191 4.319 -10.592 1.00 90.00 725 LEU A O 1
ATOM 5528 N N . ARG A 1 726 ? 20.748 2.614 -10.722 1.00 91.00 726 ARG A N 1
ATOM 5529 C CA . ARG A 1 726 ? 21.502 1.697 -9.846 1.00 91.00 726 ARG A CA 1
ATOM 5530 C C . ARG A 1 726 ? 22.799 1.167 -10.476 1.00 91.00 726 ARG A C 1
ATOM 5532 O O . ARG A 1 726 ? 23.641 0.641 -9.746 1.00 91.00 726 ARG A O 1
ATOM 5539 N N . ALA A 1 727 ? 22.940 1.202 -11.799 1.00 87.50 727 ALA A N 1
ATOM 5540 C CA . ALA A 1 727 ? 24.170 0.836 -12.499 1.00 87.50 727 ALA A CA 1
ATOM 5541 C C . ALA A 1 727 ? 25.092 2.058 -12.621 1.00 87.50 727 ALA A C 1
ATOM 5543 O O . ALA A 1 727 ? 26.231 2.000 -12.173 1.00 87.50 727 ALA A O 1
ATOM 5544 N N . GLU A 1 728 ? 24.554 3.191 -13.080 1.00 86.69 728 GLU A N 1
ATOM 5545 C CA . GLU A 1 728 ? 25.243 4.486 -13.193 1.00 86.69 728 GLU A CA 1
ATOM 5546 C C . GLU A 1 728 ? 25.816 4.982 -11.849 1.00 86.69 728 GLU A C 1
ATOM 5548 O O . GLU A 1 728 ? 26.867 5.606 -11.826 1.00 86.69 728 GLU A O 1
ATOM 5553 N N . LYS A 1 729 ? 25.168 4.681 -10.710 1.00 82.75 729 LYS A N 1
ATOM 5554 C CA . LYS A 1 729 ? 25.678 4.996 -9.355 1.00 82.75 729 LYS A CA 1
ATOM 5555 C C . LYS A 1 729 ? 26.690 3.979 -8.790 1.00 82.75 729 LYS A C 1
ATOM 5557 O O . LYS A 1 729 ? 27.022 4.060 -7.605 1.00 82.75 729 LYS A O 1
ATOM 5562 N N . ARG A 1 730 ? 27.113 2.983 -9.575 1.00 63.81 730 ARG A N 1
ATOM 5563 C CA . ARG A 1 730 ? 28.072 1.932 -9.176 1.00 63.81 730 ARG A CA 1
ATOM 5564 C C . ARG A 1 730 ? 29.399 2.005 -9.948 1.00 63.81 730 ARG A C 1
ATOM 5566 O O . ARG A 1 730 ? 30.361 1.367 -9.514 1.00 63.81 730 ARG A O 1
ATOM 5573 N N . GLU A 1 731 ? 29.430 2.746 -11.052 1.00 43.44 731 GLU A N 1
ATOM 5574 C CA . GLU A 1 731 ? 30.648 3.169 -11.762 1.00 43.44 731 GLU A CA 1
ATOM 5575 C C . GLU A 1 731 ? 31.282 4.411 -11.101 1.00 43.44 731 GLU A C 1
ATOM 5577 O O . GLU A 1 731 ? 32.524 4.525 -11.191 1.00 43.44 731 GLU A O 1
#

Mean predicted aligned error: 18.87 Å

Secondary structure (DSSP, 8-state):
---EEEEEEE--TTSSS-SEEEEEEETT-BHHHHHHHHHTTSSS-GGGEEEEETT-PEEPTT---BGGGG-SSTT--EEEEEEEEPP--SSSSHHHHHHHHHHHHHHGGGTTS-------B-TTS-BHHHHHHHHHHHHHHHHHHHHHHHHHHHHHHHHHHHHHHHHHHHHHHHH---S---HHHHHHHHHHHHHHHHHHHHHHHH-----------------------------------------------------------------------------------------PPPP------------PPP----TT-------TTSHHHHHHHHHHHHHHHTTT-EEEEBTT--EEEEE--S-TTS--EEEEEE----TT--SSTTHHHHHHHHHHHHHHHHTT---SS-EEEEEES-SS-SSSSSTTHHHHHHTTSS-HHHHHTPBPTTS---BHHHHHHHHT---SB-SSTTTS--SEEEEEEE-SSSHHHHHT-SEEEEEEE-EEEEEEEEEE-B-EETTTS-TTT-B-HHHHHHHHHHHHHHHHHHTT-EEE---EEEES--TTEE-SEEEEEEEEEESSHHHHHHHHHHHHHHHHHHHTT---TTSSSSS---S--EEEEEEEEEE--EEPPHHHHHHHHHHHHHTT-GGGEEEEEE--SS---THHHHTTTS-EEEEEE--GGG--SSTT----HHHHHHHHHHHHHHHHHHHHHHHHTT-

InterPro domains:
  IPR002933 Peptidase M20 [PF01546] (376-719)
  IPR010158 N-carbamoyl-L-amino-acid amidohydrolase [PTHR32494] (318-722)
  IPR010158 N-carbamoyl-L-amino-acid amidohydrolase [TIGR01879] (321-611)
  IPR011650 Peptidase M20, dimerisation domain [PF07687] (514-608)
  IPR024974 Sde2, ubiquitin domain [PF13019] (5-88)
  IPR036264 Bacterial exopeptidase dimerisation domain [SSF55031] (512-609)
  IPR053822 SDE2-like domain [PF22782] (89-200)